Protein AF-A0A523RYE7-F1 (afdb_monomer)

Sequence (458 aa):
MKEFFEKSAIQNHPLRILESFLEQEKANEVAKNYDSLRFVGYVLDIGYDTVTIITSDPYKIAVGGVPRNSMLIMVPANYDNLPPHFTLLRVLEAAPTPLSKEVQQTYFELQKKSMPELDIFTQSELQWGALKTGVLGMFYPCPEDQKLNEVEFSGDLNNFVSAHKYLVYAPNEELLNLITNSMVPKDNRFAIGDLRLTECRLPLPNKPQPNVAVLVSTKDFMGTRTAMFGKTRLGKSNVVKLIAQSLIETTSGTKNVGQLIFDINGEYANDNPQDDSSSLKSAYPERCEVYALTKKQNTDSKPLRLDFYENPESSHRIIATLLKEAGKDTSIYISSFLSVDLPPIESLKELPPNEELRARRKILMYWAVLHRAGYTANIGKLRGLMSIDPHINQKVRCSIYGVDSVDECPTINSLDALAYEFELCAEADREAKLKSSSPGEDLFDPDDRAILGFLRPV

InterPro domains:
  IPR002789 Helicase HerA, central domain [PF01935] (210-308)
  IPR008571 Helicase HerA-like [PTHR42957] (112-331)
  IPR027417 P-loop containing nucleoside triphosphate hydrolase [G3DSA:3.40.50.300] (203-331)

Mean predicted aligned error: 10.87 Å

Structure (mmCIF, N/CA/C/O backbone):
data_AF-A0A523RYE7-F1
#
_entry.id   AF-A0A523RYE7-F1
#
loop_
_atom_site.group_PDB
_atom_site.id
_atom_site.type_symbol
_atom_site.label_atom_id
_atom_site.label_alt_id
_atom_site.label_comp_id
_atom_site.label_asym_id
_atom_site.label_entity_id
_atom_site.label_seq_id
_atom_site.pdbx_PDB_ins_code
_atom_site.Cartn_x
_atom_site.Cartn_y
_atom_site.Cartn_z
_atom_site.occupancy
_atom_site.B_iso_or_equiv
_atom_site.auth_seq_id
_atom_site.auth_comp_id
_atom_site.auth_asym_id
_atom_site.auth_atom_id
_atom_site.pdbx_PDB_model_num
ATOM 1 N N . MET A 1 1 ? 39.838 -26.813 -20.238 1.00 39.34 1 MET A N 1
ATOM 2 C CA . MET A 1 1 ? 39.060 -27.456 -19.149 1.00 39.34 1 MET A CA 1
ATOM 3 C C . MET A 1 1 ? 38.440 -26.409 -18.220 1.00 39.34 1 MET A C 1
ATOM 5 O O . MET A 1 1 ? 37.233 -26.460 -18.062 1.00 39.34 1 MET A O 1
ATOM 9 N N . LYS A 1 2 ? 39.191 -25.415 -17.706 1.00 43.91 2 LYS A N 1
ATOM 10 C CA . LYS A 1 2 ? 38.626 -24.253 -16.974 1.00 43.91 2 LYS A CA 1
ATOM 11 C C . LYS A 1 2 ? 37.573 -23.462 -17.767 1.00 43.91 2 LYS A C 1
ATOM 13 O O . LYS A 1 2 ? 36.451 -23.383 -17.302 1.00 43.91 2 LYS A O 1
ATOM 18 N N . GLU A 1 3 ? 37.868 -23.054 -19.005 1.00 47.19 3 GLU A N 1
ATOM 19 C CA . GLU A 1 3 ? 36.883 -22.386 -19.888 1.00 47.19 3 GLU A CA 1
ATOM 20 C C . GLU A 1 3 ? 35.608 -23.211 -20.130 1.00 47.19 3 GLU A C 1
ATOM 22 O O . GLU A 1 3 ? 34.537 -22.662 -20.351 1.00 47.19 3 GLU A O 1
ATOM 27 N N . PHE A 1 4 ? 35.706 -24.544 -20.102 1.00 39.28 4 PHE A N 1
ATOM 28 C CA . PHE A 1 4 ? 34.552 -25.428 -20.281 1.00 39.28 4 PHE A CA 1
ATOM 29 C C . PHE A 1 4 ? 33.679 -25.468 -19.018 1.00 39.28 4 PHE A C 1
ATOM 31 O O . PHE A 1 4 ? 32.455 -25.473 -19.124 1.00 39.28 4 PHE A O 1
ATOM 38 N N . PHE A 1 5 ? 34.293 -25.444 -17.830 1.00 47.31 5 PHE A N 1
ATOM 39 C CA . PHE A 1 5 ? 33.583 -25.333 -16.553 1.00 47.31 5 PHE A CA 1
ATOM 40 C C . PHE A 1 5 ? 33.016 -23.923 -16.321 1.00 47.31 5 PHE A C 1
ATOM 42 O O . PHE A 1 5 ? 31.892 -23.815 -15.850 1.00 47.31 5 PHE A O 1
ATOM 49 N N . GLU A 1 6 ? 33.720 -22.864 -16.731 1.00 54.22 6 GLU A N 1
ATOM 50 C CA . GLU A 1 6 ? 33.228 -21.475 -16.701 1.00 54.22 6 GLU A CA 1
ATOM 51 C C . GLU A 1 6 ? 32.051 -21.276 -17.669 1.00 54.22 6 GLU A C 1
ATOM 53 O O . GLU A 1 6 ? 30.999 -20.788 -17.263 1.00 54.22 6 GLU A O 1
ATOM 58 N N . LYS A 1 7 ? 32.146 -21.774 -18.913 1.00 54.47 7 LYS A N 1
ATOM 59 C CA . LYS A 1 7 ? 31.011 -21.782 -19.858 1.00 54.47 7 LYS A CA 1
ATOM 60 C C . LYS A 1 7 ? 29.831 -22.627 -19.369 1.00 54.47 7 LYS A C 1
ATOM 62 O O . LYS A 1 7 ? 28.685 -22.280 -19.634 1.00 54.47 7 LYS A O 1
ATOM 67 N N . SER A 1 8 ? 30.088 -23.719 -18.645 1.00 48.25 8 SER A N 1
ATOM 68 C CA . SER A 1 8 ? 29.029 -24.553 -18.053 1.00 48.25 8 SER A CA 1
ATOM 69 C C . SER A 1 8 ? 28.382 -23.901 -16.824 1.00 48.25 8 SER A C 1
ATOM 71 O O . SER A 1 8 ? 27.189 -24.087 -16.608 1.00 48.25 8 SER A O 1
ATOM 73 N N . ALA A 1 9 ? 29.123 -23.105 -16.045 1.00 53.25 9 ALA A N 1
ATOM 74 C CA . ALA A 1 9 ? 28.574 -22.312 -14.943 1.00 53.25 9 ALA A CA 1
ATOM 75 C C . ALA A 1 9 ? 27.680 -21.167 -15.456 1.00 53.25 9 ALA A C 1
ATOM 77 O O . ALA A 1 9 ? 26.616 -20.914 -14.898 1.00 53.25 9 ALA A O 1
ATOM 78 N N . ILE A 1 10 ? 28.046 -20.550 -16.586 1.00 59.41 10 ILE A N 1
ATOM 79 C CA . ILE A 1 10 ? 27.266 -19.480 -17.233 1.00 59.41 10 ILE A CA 1
ATOM 80 C C . ILE A 1 10 ? 25.972 -20.002 -17.890 1.00 59.41 10 ILE A C 1
ATOM 82 O O . ILE A 1 10 ? 25.025 -19.234 -18.066 1.00 59.41 10 ILE A O 1
ATOM 86 N N . GLN A 1 11 ? 25.849 -21.306 -18.187 1.00 60.56 11 GLN A N 1
ATOM 87 C CA . GLN A 1 11 ? 24.649 -21.856 -18.846 1.00 60.56 11 GLN A CA 1
ATOM 88 C C . GLN A 1 11 ? 23.335 -21.552 -18.111 1.00 60.56 11 GLN A C 1
ATOM 90 O O . GLN A 1 11 ? 22.311 -21.385 -18.776 1.00 60.56 11 GLN A O 1
ATOM 95 N N . ASN A 1 12 ? 23.361 -21.461 -16.779 1.00 67.62 12 ASN A N 1
ATOM 96 C CA . ASN A 1 12 ? 22.181 -21.184 -15.951 1.00 67.62 12 ASN A CA 1
ATOM 97 C C . ASN A 1 12 ? 22.164 -19.755 -15.381 1.00 67.62 12 ASN A C 1
ATOM 99 O O . ASN A 1 12 ? 21.299 -19.430 -14.565 1.00 67.62 12 ASN A O 1
ATOM 103 N N . HIS A 1 13 ? 23.106 -18.901 -15.787 1.00 82.88 13 HIS A N 1
ATOM 104 C CA . HIS A 1 13 ? 23.223 -17.543 -15.273 1.00 82.88 13 HIS A CA 1
ATOM 105 C C . HIS A 1 13 ? 22.166 -16.617 -15.899 1.00 82.88 13 HIS A C 1
ATOM 107 O O . HIS A 1 13 ? 21.995 -16.642 -17.120 1.00 82.88 13 HIS A O 1
ATOM 113 N N . PRO A 1 14 ? 21.498 -15.724 -15.143 1.00 84.25 14 PRO A N 1
ATOM 114 C CA . PRO A 1 14 ? 20.486 -14.838 -15.725 1.00 84.25 14 PRO A CA 1
ATOM 115 C C . PRO A 1 14 ? 21.046 -13.859 -16.775 1.00 84.25 14 PRO A C 1
ATOM 117 O O . PRO A 1 14 ? 20.350 -13.512 -17.724 1.00 84.25 14 PRO A O 1
ATOM 120 N N . LEU A 1 15 ? 22.323 -13.463 -16.671 1.00 88.19 15 LEU A N 1
ATOM 121 C CA . LEU A 1 15 ? 22.998 -12.649 -17.704 1.00 88.19 15 LEU A CA 1
ATOM 122 C C . LEU A 1 15 ? 23.259 -13.390 -19.021 1.00 88.19 15 LEU A C 1
ATOM 124 O O . LEU A 1 15 ? 23.635 -12.743 -19.991 1.00 88.19 15 LEU A O 1
ATOM 128 N N . ARG A 1 16 ? 22.989 -14.697 -19.120 1.00 86.69 16 ARG A N 1
ATOM 129 C CA . ARG A 1 16 ? 22.991 -15.405 -20.409 1.00 86.69 16 ARG A CA 1
ATOM 130 C C . ARG A 1 16 ? 22.005 -14.791 -21.408 1.00 86.69 16 ARG A C 1
ATOM 132 O O . ARG A 1 16 ? 22.238 -14.848 -22.611 1.00 86.69 16 ARG A O 1
ATOM 139 N N . ILE A 1 17 ? 20.944 -14.148 -20.912 1.00 90.88 17 ILE A N 1
ATOM 140 C CA . ILE A 1 17 ? 20.007 -13.374 -21.736 1.00 90.88 17 ILE A CA 1
ATOM 141 C C . ILE A 1 17 ? 20.769 -12.333 -22.576 1.00 90.88 17 ILE A C 1
ATOM 143 O O . ILE A 1 17 ? 20.482 -12.176 -23.759 1.00 90.88 17 ILE A O 1
ATOM 147 N N . LEU A 1 18 ? 21.797 -11.685 -22.010 1.00 91.81 18 LEU A N 1
ATOM 148 C CA . LEU A 1 18 ? 22.646 -10.737 -22.735 1.00 91.81 18 LEU A CA 1
ATOM 149 C C . LEU A 1 18 ? 23.428 -11.411 -23.866 1.00 91.81 18 LEU A C 1
ATOM 151 O O . LEU A 1 18 ? 23.465 -10.886 -24.972 1.00 91.81 18 LEU A O 1
ATOM 155 N N . GLU A 1 19 ? 24.035 -12.570 -23.611 1.00 89.06 19 GLU A N 1
ATOM 156 C CA . GLU A 1 19 ? 24.782 -13.310 -24.635 1.00 89.06 19 GLU A CA 1
ATOM 157 C C . GLU A 1 19 ? 23.861 -13.730 -25.782 1.00 89.06 19 GLU A C 1
ATOM 159 O O . GLU A 1 19 ? 24.152 -13.435 -26.938 1.00 89.06 19 GLU A O 1
ATOM 164 N N . SER A 1 20 ? 22.704 -14.319 -25.460 1.00 91.19 20 SER A N 1
ATOM 165 C CA . SER A 1 20 ? 21.712 -14.722 -26.464 1.00 91.19 20 SER A CA 1
ATOM 166 C C . SER A 1 20 ? 21.185 -13.538 -27.277 1.00 91.19 20 SER A C 1
ATOM 168 O O . SER A 1 20 ? 21.012 -13.641 -28.490 1.00 91.19 20 SER A O 1
ATOM 170 N N . PHE A 1 21 ? 21.006 -12.385 -26.628 1.00 94.06 21 PHE A N 1
ATOM 171 C CA . PHE A 1 21 ? 20.623 -11.142 -27.280 1.00 94.06 21 PHE A CA 1
ATOM 172 C C . PHE A 1 21 ? 21.698 -10.681 -28.274 1.00 94.06 21 PHE A C 1
ATOM 174 O O . PHE A 1 21 ? 21.389 -10.397 -29.428 1.00 94.06 21 PHE A O 1
ATOM 181 N N . LEU A 1 22 ? 22.969 -10.655 -27.865 1.00 92.38 22 LEU A N 1
ATOM 182 C CA . LEU A 1 22 ? 24.074 -10.228 -28.729 1.00 92.38 22 LEU A CA 1
ATOM 183 C C . LEU A 1 22 ? 24.339 -11.211 -29.878 1.00 92.38 22 LEU A C 1
ATOM 185 O O . LEU A 1 22 ? 24.679 -10.785 -30.981 1.00 92.38 22 LEU A O 1
ATOM 189 N N . GLU A 1 23 ? 24.177 -12.516 -29.652 1.00 91.31 23 GLU A N 1
ATOM 190 C CA . GLU A 1 23 ? 24.237 -13.531 -30.710 1.00 91.31 23 GLU A CA 1
ATOM 191 C C . GLU A 1 23 ? 23.122 -13.331 -31.742 1.00 91.31 23 GLU A C 1
ATOM 193 O O . GLU A 1 23 ? 23.379 -13.399 -32.946 1.00 91.31 23 GLU A O 1
ATOM 198 N N . GLN A 1 24 ? 21.904 -13.024 -31.287 1.00 92.38 24 GLN A N 1
ATOM 199 C CA . GLN A 1 24 ? 20.776 -12.731 -32.165 1.00 92.38 24 GLN A CA 1
ATOM 200 C C . GLN A 1 24 ? 21.000 -11.450 -32.981 1.00 92.38 24 GLN A C 1
ATOM 202 O O . GLN A 1 24 ? 20.728 -11.439 -34.182 1.00 92.38 24 GLN A O 1
ATOM 207 N N . GLU A 1 25 ? 21.552 -10.397 -32.373 1.00 92.94 25 GLU A N 1
ATOM 208 C CA . GLU A 1 25 ? 21.917 -9.166 -33.085 1.00 92.94 25 GLU A CA 1
ATOM 209 C C . GLU A 1 25 ? 22.980 -9.431 -34.163 1.00 92.94 25 GLU A C 1
ATOM 211 O O . GLU A 1 25 ? 22.799 -9.029 -35.313 1.00 92.94 25 GLU A O 1
ATOM 216 N N . LYS A 1 26 ? 24.035 -10.195 -33.844 1.00 90.62 26 LYS A N 1
ATOM 217 C CA . LYS A 1 26 ? 25.054 -10.603 -34.828 1.00 90.62 26 LYS A CA 1
ATOM 218 C C . LYS A 1 26 ? 24.452 -11.430 -35.967 1.00 90.62 26 LYS A C 1
ATOM 220 O O . LYS A 1 26 ? 24.799 -11.225 -37.129 1.00 90.62 26 LYS A O 1
ATOM 225 N N . ALA A 1 27 ? 23.543 -12.357 -35.663 1.00 91.19 27 ALA A N 1
ATOM 226 C CA . ALA A 1 27 ? 22.868 -13.162 -36.677 1.00 91.19 27 ALA A CA 1
ATOM 227 C C . ALA A 1 27 ? 22.004 -12.299 -37.614 1.00 91.19 27 ALA A C 1
ATOM 229 O O . ALA A 1 27 ? 22.043 -12.485 -38.832 1.00 91.19 27 ALA A O 1
ATOM 230 N N . ASN A 1 28 ? 21.274 -11.324 -37.064 1.00 91.94 28 ASN A N 1
ATOM 231 C CA . ASN A 1 28 ? 20.481 -10.367 -37.837 1.00 91.94 28 ASN A CA 1
ATOM 232 C C . ASN A 1 28 ? 21.359 -9.475 -38.728 1.00 91.94 28 ASN A C 1
ATOM 234 O O . ASN A 1 28 ? 20.997 -9.223 -39.879 1.00 91.94 28 ASN A O 1
ATOM 238 N N . GLU A 1 29 ? 22.521 -9.043 -38.232 1.00 89.19 29 GLU A N 1
ATOM 239 C CA . GLU A 1 29 ? 23.494 -8.258 -38.998 1.00 89.19 29 GLU A CA 1
ATOM 240 C C . GLU A 1 29 ? 24.050 -9.058 -40.188 1.00 89.19 29 GLU A C 1
ATOM 242 O O . GLU A 1 29 ? 24.029 -8.578 -41.324 1.00 89.19 29 GLU A O 1
ATOM 247 N N . VAL A 1 30 ? 24.452 -10.316 -39.965 1.00 91.00 30 VAL A N 1
ATOM 248 C CA . VAL A 1 30 ? 24.926 -11.226 -41.027 1.00 91.00 30 VAL A CA 1
ATOM 249 C C . VAL A 1 30 ? 23.827 -11.510 -42.056 1.00 91.00 30 VAL A C 1
ATOM 251 O O . VAL A 1 30 ? 24.093 -11.544 -43.259 1.00 91.00 30 VAL A O 1
ATOM 254 N N . ALA A 1 31 ? 22.582 -11.666 -41.602 1.00 90.12 31 ALA A N 1
ATOM 255 C CA . ALA A 1 31 ? 21.418 -11.866 -42.460 1.00 90.12 31 ALA A CA 1
ATOM 256 C C . ALA A 1 31 ? 20.939 -10.585 -43.172 1.00 90.12 31 ALA A C 1
ATOM 258 O O . ALA A 1 31 ? 20.012 -10.660 -43.979 1.00 90.12 31 ALA A O 1
ATOM 259 N N . LYS A 1 32 ? 21.550 -9.419 -42.898 1.00 89.31 32 LYS A N 1
ATOM 260 C CA . LYS A 1 32 ? 21.133 -8.094 -43.398 1.00 89.31 32 LYS A CA 1
ATOM 261 C C . LYS A 1 32 ? 19.680 -7.737 -43.056 1.00 89.31 32 LYS A C 1
ATOM 263 O O . LYS A 1 32 ? 19.026 -6.988 -43.781 1.00 89.31 32 LYS A O 1
ATOM 268 N N . ASN A 1 33 ? 19.168 -8.264 -41.947 1.00 89.25 33 ASN A N 1
ATOM 269 C CA . ASN A 1 33 ? 17.818 -8.001 -41.460 1.00 89.25 33 ASN A CA 1
ATOM 270 C C . ASN A 1 33 ? 17.808 -6.759 -40.552 1.00 89.25 33 ASN A C 1
ATOM 272 O O . ASN A 1 33 ? 17.599 -6.849 -39.340 1.00 89.25 33 ASN A O 1
ATOM 276 N N . TYR A 1 34 ? 18.073 -5.594 -41.146 1.00 85.00 34 TYR A N 1
ATOM 277 C CA . TYR A 1 34 ? 18.263 -4.341 -40.409 1.00 85.00 34 TYR A CA 1
ATOM 278 C C . TYR A 1 34 ? 17.008 -3.870 -39.656 1.00 85.00 34 TYR A C 1
ATOM 280 O O . TYR A 1 34 ? 17.131 -3.265 -38.596 1.00 85.00 34 TYR A O 1
ATOM 288 N N . ASP A 1 35 ? 15.808 -4.211 -40.133 1.00 84.19 35 ASP A N 1
ATOM 289 C CA . ASP A 1 35 ? 14.542 -3.835 -39.483 1.00 84.19 35 ASP A CA 1
ATOM 290 C C . ASP A 1 35 ? 14.303 -4.555 -38.150 1.00 84.19 35 ASP A C 1
ATOM 292 O O . ASP A 1 35 ? 13.478 -4.114 -37.341 1.00 84.19 35 ASP A O 1
ATOM 296 N N . SER A 1 36 ? 14.993 -5.677 -37.931 1.00 86.94 36 SER A N 1
ATOM 297 C CA . SER A 1 36 ? 14.897 -6.482 -36.708 1.00 86.94 36 SER A CA 1
ATOM 298 C C . SER A 1 36 ? 16.032 -6.210 -35.723 1.00 86.94 36 SER A C 1
ATOM 300 O O . SER A 1 36 ? 15.996 -6.747 -34.617 1.00 86.94 36 SER A O 1
ATOM 302 N N . LEU A 1 37 ? 17.016 -5.388 -36.102 1.00 91.62 37 LEU A N 1
ATOM 303 C CA . LEU A 1 37 ? 18.101 -5.002 -35.210 1.00 91.62 37 LEU A CA 1
ATOM 304 C C . LEU A 1 37 ? 17.589 -4.104 -34.091 1.00 91.62 37 LEU A C 1
ATOM 306 O O . LEU A 1 37 ? 16.744 -3.225 -34.279 1.00 91.62 37 LEU A O 1
ATOM 310 N N . ARG A 1 38 ? 18.172 -4.307 -32.917 1.00 93.81 38 ARG A N 1
ATOM 311 C CA . ARG A 1 38 ? 17.993 -3.472 -31.734 1.00 93.81 38 ARG A CA 1
ATOM 312 C C . ARG A 1 38 ? 19.172 -2.539 -31.488 1.00 93.81 38 ARG A C 1
ATOM 314 O O . ARG A 1 38 ? 19.211 -1.857 -30.465 1.00 93.81 38 ARG A O 1
ATOM 321 N N . PHE A 1 39 ? 20.113 -2.479 -32.424 1.00 96.12 39 PHE A N 1
ATOM 322 C CA . PHE A 1 39 ? 21.205 -1.516 -32.431 1.00 96.12 39 PHE A CA 1
ATOM 323 C C . PHE A 1 39 ? 20.692 -0.070 -32.509 1.00 96.12 39 PHE A C 1
ATOM 325 O O . PHE A 1 39 ? 19.891 0.281 -33.372 1.00 96.12 39 PHE A O 1
ATOM 332 N N . VAL A 1 40 ? 21.170 0.778 -31.598 1.00 95.81 40 VAL A N 1
ATOM 333 C CA . VAL A 1 40 ? 20.770 2.190 -31.496 1.00 95.81 40 VAL A CA 1
ATOM 334 C C . VAL A 1 40 ? 21.881 3.119 -31.962 1.00 95.81 40 VAL A C 1
ATOM 336 O O . VAL A 1 40 ? 21.591 4.176 -32.526 1.00 95.81 40 VAL A O 1
ATOM 339 N N . GLY A 1 41 ? 23.144 2.758 -31.744 1.00 95.25 41 GLY A N 1
ATOM 340 C CA . GLY A 1 41 ? 24.253 3.597 -32.170 1.00 95.25 41 GLY A CA 1
ATOM 341 C C . GLY A 1 41 ? 25.568 3.338 -31.449 1.00 95.25 41 GLY A C 1
ATOM 342 O O . GLY A 1 41 ? 25.750 2.341 -30.748 1.00 95.25 41 GLY A O 1
ATOM 343 N N . TYR A 1 42 ? 26.489 4.278 -31.634 1.00 95.75 42 TYR A N 1
ATOM 344 C CA . TYR A 1 42 ? 27.851 4.216 -31.111 1.00 95.75 42 TYR A CA 1
ATOM 345 C C . TYR A 1 42 ? 28.048 5.231 -29.993 1.00 95.75 42 TYR A C 1
ATOM 347 O O . TYR A 1 42 ? 27.351 6.246 -29.921 1.00 95.75 42 TYR A O 1
ATOM 355 N N . VAL A 1 43 ? 29.033 4.987 -29.138 1.00 96.12 43 VAL A N 1
ATOM 356 C CA . VAL A 1 43 ? 29.415 5.950 -28.108 1.00 96.12 43 VAL A CA 1
ATOM 357 C C . VAL A 1 43 ? 30.362 6.986 -28.709 1.00 96.12 43 VAL A C 1
ATOM 359 O O . VAL A 1 43 ? 31.394 6.638 -29.281 1.00 96.12 43 VAL A O 1
ATOM 362 N N . LEU A 1 44 ? 29.994 8.261 -28.587 1.00 93.94 44 LEU A N 1
ATOM 363 C CA . LEU A 1 44 ? 30.805 9.400 -29.019 1.00 93.94 44 LEU A CA 1
ATOM 364 C C . LEU A 1 44 ? 31.696 9.904 -27.880 1.00 93.94 44 LEU A C 1
ATOM 366 O O . LEU A 1 44 ? 32.867 10.198 -28.095 1.00 93.94 44 LEU A O 1
ATOM 370 N N . ASP A 1 45 ? 31.134 9.983 -26.676 1.00 94.50 45 ASP A N 1
ATOM 371 C CA . ASP A 1 45 ? 31.809 10.451 -25.468 1.00 94.50 45 ASP A CA 1
ATOM 372 C C . ASP A 1 45 ? 31.266 9.703 -24.245 1.00 94.50 45 ASP A C 1
ATOM 374 O O . ASP A 1 45 ? 30.074 9.394 -24.187 1.00 94.50 45 ASP A O 1
ATOM 378 N N . ILE A 1 46 ? 32.134 9.392 -23.285 1.00 94.25 46 ILE A N 1
ATOM 379 C CA . ILE A 1 46 ? 31.821 8.544 -22.131 1.00 94.25 46 ILE A CA 1
ATOM 380 C C . ILE A 1 46 ? 32.414 9.139 -20.854 1.00 94.25 46 ILE A C 1
ATOM 382 O O . ILE A 1 46 ? 33.602 9.445 -20.780 1.00 94.25 46 ILE A O 1
ATOM 386 N N . GLY A 1 47 ? 31.566 9.278 -19.839 1.00 93.94 47 GLY A N 1
ATOM 387 C CA . GLY A 1 47 ? 31.933 9.654 -18.481 1.00 93.94 47 GLY A CA 1
ATOM 388 C C . GLY A 1 47 ? 31.203 8.786 -17.457 1.00 93.94 47 GLY A C 1
ATOM 389 O O . GLY A 1 47 ? 30.393 7.932 -17.818 1.00 93.94 47 GLY A O 1
ATOM 390 N N . TYR A 1 48 ? 31.479 9.020 -16.172 1.00 92.75 48 TYR A N 1
ATOM 391 C CA . TYR A 1 48 ? 30.859 8.262 -15.079 1.00 92.75 48 TYR A CA 1
ATOM 392 C C . TYR A 1 48 ? 29.365 8.567 -14.908 1.00 92.75 48 TYR A C 1
ATOM 394 O O . TYR A 1 48 ? 28.597 7.649 -14.648 1.00 92.75 48 TYR A O 1
ATOM 402 N N . ASP A 1 49 ? 28.944 9.818 -15.127 1.00 93.75 49 ASP A N 1
ATOM 403 C CA . ASP A 1 49 ? 27.541 10.230 -14.957 1.00 93.75 49 ASP A CA 1
ATOM 404 C C . ASP A 1 49 ? 26.747 10.224 -16.267 1.00 93.75 49 ASP A C 1
ATOM 406 O O . ASP A 1 49 ? 25.532 10.008 -16.281 1.00 93.75 49 ASP A O 1
ATOM 410 N N . THR A 1 50 ? 27.408 10.521 -17.389 1.00 95.88 50 THR A N 1
ATOM 411 C CA . THR A 1 50 ? 26.740 10.711 -18.680 1.00 95.88 50 THR A CA 1
ATOM 412 C C . THR A 1 50 ? 27.528 10.123 -19.835 1.00 95.88 50 THR A C 1
ATOM 414 O O . THR A 1 50 ? 28.753 10.215 -19.869 1.00 95.88 50 THR A O 1
ATOM 417 N N . VAL A 1 51 ? 26.802 9.609 -20.824 1.00 96.38 51 VAL A N 1
ATOM 418 C CA . VAL A 1 51 ? 27.347 9.094 -22.084 1.00 96.38 51 VAL A CA 1
ATOM 419 C C . VAL A 1 51 ? 26.630 9.775 -23.243 1.00 96.38 51 VAL A C 1
ATOM 421 O O . VAL A 1 51 ? 25.395 9.814 -23.286 1.00 96.38 51 VAL A O 1
ATOM 424 N N . THR A 1 52 ? 27.394 10.313 -24.189 1.00 96.94 52 THR A N 1
ATOM 425 C CA . THR A 1 52 ? 26.858 10.858 -25.439 1.00 96.94 52 THR A CA 1
ATOM 426 C C . THR A 1 52 ? 26.943 9.787 -26.509 1.00 96.94 52 THR A C 1
ATOM 428 O O . THR A 1 52 ? 28.026 9.290 -26.819 1.00 96.94 52 THR A O 1
ATOM 431 N N . ILE A 1 53 ? 25.799 9.442 -27.089 1.00 96.88 53 ILE A N 1
ATOM 432 C CA . ILE A 1 53 ? 25.703 8.434 -28.144 1.00 96.88 53 ILE A CA 1
ATOM 433 C C . ILE A 1 53 ? 25.372 9.112 -29.467 1.00 96.88 53 ILE A C 1
ATOM 435 O O . ILE A 1 53 ? 24.595 10.066 -29.499 1.00 96.88 53 ILE A O 1
ATOM 439 N N . ILE A 1 54 ? 25.945 8.616 -30.556 1.00 95.50 54 ILE A N 1
ATOM 440 C CA . ILE A 1 54 ? 25.585 9.007 -31.916 1.00 95.50 54 ILE A CA 1
ATOM 441 C C . ILE A 1 54 ? 24.657 7.942 -32.507 1.00 95.50 54 ILE A C 1
ATOM 443 O O . ILE A 1 54 ? 24.919 6.745 -32.398 1.00 95.50 54 ILE A O 1
ATOM 447 N N . THR A 1 55 ? 23.551 8.373 -33.102 1.00 95.25 55 THR A N 1
ATOM 448 C CA . THR A 1 55 ? 22.488 7.523 -33.650 1.00 95.25 55 THR A CA 1
ATOM 449 C C . THR A 1 55 ? 22.041 8.060 -35.009 1.00 95.25 55 THR A C 1
ATOM 451 O O . THR A 1 55 ? 22.387 9.178 -35.388 1.00 95.25 55 THR A O 1
ATOM 454 N N . SER A 1 56 ? 21.257 7.277 -35.741 1.00 93.12 56 SER A N 1
ATOM 455 C CA . SER A 1 56 ? 20.678 7.669 -37.024 1.00 93.12 56 SER A CA 1
ATOM 456 C C . SER A 1 56 ? 19.164 7.451 -37.012 1.00 93.12 56 SER A C 1
ATOM 458 O O . SER A 1 56 ? 18.635 6.685 -36.198 1.00 93.12 56 SER A O 1
ATOM 460 N N . ASP A 1 57 ? 18.444 8.133 -37.899 1.00 91.31 57 ASP A N 1
ATOM 461 C CA . ASP A 1 57 ? 17.000 7.929 -38.058 1.00 91.31 57 ASP A CA 1
ATOM 462 C C . ASP A 1 57 ? 16.618 6.465 -38.360 1.00 91.31 57 ASP A C 1
ATOM 464 O O . ASP A 1 57 ? 15.730 5.958 -37.666 1.00 91.31 57 ASP A O 1
ATOM 468 N N . PRO A 1 58 ? 17.300 5.738 -39.274 1.00 91.50 58 PRO A N 1
ATOM 469 C CA . PRO A 1 58 ? 17.041 4.315 -39.496 1.00 91.50 58 PRO A CA 1
ATOM 470 C C . PRO A 1 58 ? 17.158 3.462 -38.227 1.00 91.50 58 PRO A C 1
ATOM 472 O O . PRO A 1 58 ? 16.271 2.652 -37.959 1.00 91.50 58 PRO A O 1
ATOM 475 N N . TYR A 1 59 ? 18.189 3.681 -37.401 1.00 93.56 59 TYR A N 1
ATOM 476 C CA . TYR A 1 59 ? 18.368 2.926 -36.153 1.00 93.56 59 TYR A CA 1
ATOM 477 C C . TYR A 1 59 ? 17.228 3.193 -35.167 1.00 93.56 59 TYR A C 1
ATOM 479 O O . TYR A 1 59 ? 16.647 2.262 -34.612 1.00 93.56 59 TYR A O 1
ATOM 487 N N . LYS A 1 60 ? 16.832 4.461 -34.996 1.00 91.56 60 LYS A N 1
ATOM 488 C CA . LYS A 1 60 ? 15.700 4.821 -34.127 1.00 91.56 60 LYS A CA 1
ATOM 489 C C . LYS A 1 60 ? 14.393 4.193 -34.609 1.00 91.56 60 LYS A C 1
ATOM 491 O O . LYS A 1 60 ? 13.613 3.737 -33.780 1.00 91.56 60 LYS A O 1
ATOM 496 N N . ILE A 1 61 ? 14.139 4.165 -35.918 1.00 89.81 61 ILE A N 1
ATOM 497 C CA . ILE A 1 61 ? 12.919 3.572 -36.484 1.00 89.81 61 ILE A CA 1
ATOM 498 C C . ILE A 1 61 ? 12.918 2.049 -36.287 1.00 89.81 61 ILE A C 1
ATOM 500 O O . ILE A 1 61 ? 11.906 1.497 -35.845 1.00 89.81 61 ILE A O 1
ATOM 504 N N . ALA A 1 62 ? 14.052 1.382 -36.530 1.00 90.19 62 ALA A N 1
ATOM 505 C CA . ALA A 1 62 ? 14.195 -0.066 -36.365 1.00 90.19 62 ALA A CA 1
ATOM 506 C C . ALA A 1 62 ? 13.860 -0.528 -34.937 1.00 90.19 62 ALA A C 1
ATOM 508 O O . ALA A 1 62 ? 13.158 -1.525 -34.753 1.00 90.19 62 ALA A O 1
ATOM 509 N N . VAL A 1 63 ? 14.249 0.242 -33.917 1.00 89.38 63 VAL A N 1
ATOM 510 C CA . VAL A 1 63 ? 13.986 -0.113 -32.511 1.00 89.38 63 VAL A CA 1
ATOM 511 C C . VAL A 1 63 ? 12.615 0.319 -31.981 1.00 89.38 63 VAL A C 1
ATOM 513 O O . VAL A 1 63 ? 12.310 0.074 -30.817 1.00 89.38 63 VAL A O 1
ATOM 516 N N . GLY A 1 64 ? 11.765 0.943 -32.805 1.00 87.69 64 GLY A N 1
ATOM 517 C CA . GLY A 1 64 ? 10.457 1.441 -32.356 1.00 87.69 64 GLY A CA 1
ATOM 518 C C . GLY A 1 64 ? 10.490 2.841 -31.727 1.00 87.69 64 GLY A C 1
ATOM 519 O O . GLY A 1 64 ? 9.508 3.270 -31.123 1.00 87.69 64 GLY A O 1
ATOM 520 N N . GLY A 1 65 ? 11.587 3.575 -31.914 1.00 89.00 65 GLY A N 1
ATOM 521 C CA . GLY A 1 65 ? 11.819 4.916 -31.390 1.00 89.00 65 GLY A CA 1
ATOM 522 C C . GLY A 1 65 ? 12.656 4.919 -30.112 1.00 89.00 65 GLY A C 1
ATOM 523 O O . GLY A 1 65 ? 12.696 3.952 -29.359 1.00 89.00 65 GLY A O 1
ATOM 524 N N . VAL A 1 66 ? 13.316 6.049 -29.850 1.00 91.31 66 VAL A N 1
ATOM 525 C CA . VAL A 1 66 ? 14.135 6.258 -28.643 1.00 91.31 66 VAL A CA 1
ATOM 526 C C . VAL A 1 66 ? 13.646 7.518 -27.914 1.00 91.31 66 VAL A C 1
ATOM 528 O O . VAL A 1 66 ? 14.283 8.572 -27.986 1.00 91.31 66 VAL A O 1
ATOM 531 N N . PRO A 1 67 ? 12.460 7.476 -27.271 1.00 89.56 67 PRO A N 1
ATOM 532 C CA . PRO A 1 67 ? 11.929 8.621 -26.539 1.00 89.56 67 PRO A CA 1
ATOM 533 C C . PRO A 1 67 ? 12.752 8.941 -25.285 1.00 89.56 67 PRO A C 1
ATOM 535 O O . PRO A 1 67 ? 13.518 8.119 -24.772 1.00 89.56 67 PRO A O 1
ATOM 538 N N . ARG A 1 68 ? 12.536 10.140 -24.732 1.00 89.50 68 ARG A N 1
ATOM 539 C CA . ARG A 1 68 ? 13.068 10.521 -23.417 1.00 89.50 68 ARG A CA 1
ATOM 540 C C . ARG A 1 68 ? 12.665 9.488 -22.360 1.00 89.50 68 ARG A C 1
ATOM 542 O O . ARG A 1 68 ? 11.521 9.043 -22.352 1.00 89.50 68 ARG A O 1
ATOM 549 N N . ASN A 1 69 ? 13.589 9.179 -21.451 1.00 89.75 69 ASN A N 1
ATOM 550 C CA . ASN A 1 69 ? 13.496 8.149 -20.411 1.00 89.75 69 ASN A CA 1
ATOM 551 C C . ASN A 1 69 ? 13.558 6.693 -20.887 1.00 89.75 69 ASN A C 1
ATOM 553 O O . ASN A 1 69 ? 13.466 5.801 -20.046 1.00 89.75 69 ASN A O 1
ATOM 557 N N . SER A 1 70 ? 13.777 6.439 -22.180 1.00 91.12 70 SER A N 1
ATOM 558 C CA . SER A 1 70 ? 14.067 5.078 -22.639 1.00 91.12 70 SER A CA 1
ATOM 559 C C . SER A 1 70 ? 15.313 4.532 -21.959 1.00 91.12 70 SER A C 1
ATOM 561 O O . SER A 1 70 ? 16.288 5.264 -21.752 1.00 91.12 70 SER A O 1
ATOM 563 N N . MET A 1 71 ? 15.268 3.241 -21.652 1.00 94.88 71 MET A N 1
ATOM 564 C CA . MET A 1 71 ? 16.418 2.491 -21.170 1.00 94.88 71 MET A CA 1
ATOM 565 C C . MET A 1 71 ? 17.190 1.948 -22.366 1.00 94.88 71 MET A C 1
ATOM 567 O O . MET A 1 71 ? 16.593 1.374 -23.274 1.00 94.88 71 MET A O 1
ATOM 571 N N . LEU A 1 72 ? 18.504 2.127 -22.355 1.00 97.00 72 LEU A N 1
ATOM 572 C CA . LEU A 1 72 ? 19.434 1.562 -23.326 1.00 97.00 72 LEU A CA 1
ATOM 573 C C . LEU A 1 72 ? 20.494 0.760 -22.577 1.00 97.00 72 LEU A C 1
ATOM 575 O O . LEU A 1 72 ? 20.767 1.024 -21.406 1.00 97.00 72 LEU A O 1
ATOM 579 N N . ILE A 1 73 ? 21.109 -0.195 -23.260 1.00 97.06 73 ILE A N 1
ATOM 580 C CA . ILE A 1 73 ? 22.258 -0.924 -22.730 1.00 97.06 73 ILE A CA 1
ATOM 581 C C . ILE A 1 73 ? 23.501 -0.573 -23.539 1.00 97.06 73 ILE A C 1
ATOM 583 O O . ILE A 1 73 ? 23.461 -0.520 -24.767 1.00 97.06 73 ILE A O 1
ATOM 587 N N . MET A 1 74 ? 24.601 -0.317 -22.841 1.00 95.94 74 MET A N 1
ATOM 588 C CA . MET A 1 74 ? 25.916 -0.118 -23.432 1.00 95.94 74 MET A CA 1
ATOM 589 C C . MET A 1 74 ? 26.787 -1.321 -23.106 1.00 95.94 74 MET A C 1
ATOM 591 O O . MET A 1 74 ? 26.953 -1.689 -21.941 1.00 95.94 74 MET A O 1
ATOM 595 N N . VAL A 1 75 ? 27.336 -1.924 -24.154 1.00 94.06 75 VAL A N 1
ATOM 596 C CA . VAL A 1 75 ? 28.108 -3.162 -24.077 1.00 94.06 75 VAL A CA 1
ATOM 597 C C . VAL A 1 75 ? 29.454 -2.999 -24.781 1.00 94.06 75 VAL A C 1
ATOM 599 O O . VAL A 1 75 ? 29.532 -2.280 -25.783 1.00 94.06 75 VAL A O 1
ATOM 602 N N . PRO A 1 76 ? 30.525 -3.649 -24.300 1.00 91.06 76 PRO A N 1
ATOM 603 C CA . PRO A 1 76 ? 31.769 -3.750 -25.051 1.00 91.06 76 PRO A CA 1
ATOM 604 C C . PRO A 1 76 ? 31.542 -4.427 -26.411 1.00 91.06 76 PRO A C 1
ATOM 606 O O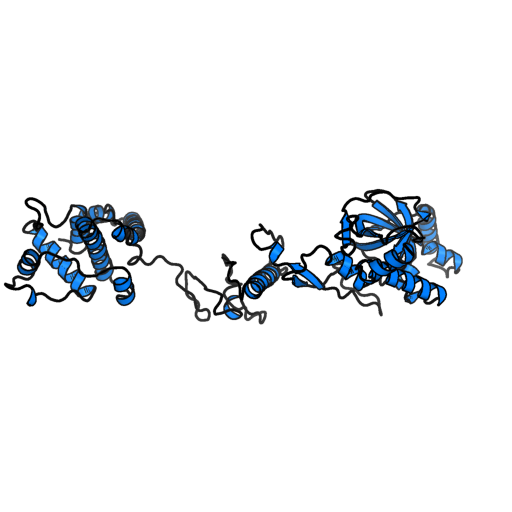 . PRO A 1 76 ? 30.858 -5.442 -26.511 1.00 91.06 76 PRO A O 1
ATOM 609 N N . ALA A 1 77 ? 32.152 -3.892 -27.466 1.00 85.88 77 ALA A N 1
ATOM 610 C CA . ALA A 1 77 ? 32.096 -4.455 -28.815 1.00 85.88 77 ALA A CA 1
ATOM 611 C C . ALA A 1 77 ? 32.780 -5.832 -28.898 1.00 85.88 77 ALA A C 1
ATOM 613 O O . ALA A 1 77 ? 32.401 -6.666 -29.718 1.00 85.88 77 ALA A O 1
ATOM 614 N N . ASN A 1 78 ? 33.778 -6.073 -28.041 1.00 81.06 78 ASN A N 1
ATOM 615 C CA . ASN A 1 78 ? 34.443 -7.362 -27.903 1.00 81.06 78 ASN A CA 1
ATOM 616 C C . ASN A 1 78 ? 34.311 -7.875 -26.453 1.00 81.06 78 ASN A C 1
ATOM 618 O O . ASN A 1 78 ? 34.739 -7.197 -25.518 1.00 81.06 78 ASN A O 1
ATOM 622 N N . TYR A 1 79 ? 33.727 -9.070 -26.302 1.00 68.94 79 TYR A N 1
ATOM 623 C CA . TYR A 1 79 ? 33.492 -9.770 -25.031 1.00 68.94 79 TYR A CA 1
ATOM 624 C C . TYR A 1 79 ? 34.502 -10.876 -24.717 1.00 68.94 79 TYR A C 1
ATOM 626 O O . TYR A 1 79 ? 34.425 -11.446 -23.635 1.00 68.94 79 TYR A O 1
ATOM 634 N N . ASP A 1 80 ? 35.437 -11.187 -25.617 1.00 67.50 80 ASP A N 1
ATOM 635 C CA . ASP A 1 80 ? 36.164 -12.465 -25.627 1.00 67.50 80 ASP A CA 1
ATOM 636 C C . ASP A 1 80 ? 36.898 -12.784 -24.309 1.00 67.50 80 ASP A C 1
ATOM 638 O O . ASP A 1 80 ? 37.093 -13.952 -23.988 1.00 67.50 80 ASP A O 1
ATOM 642 N N . ASN A 1 81 ? 37.253 -11.761 -23.519 1.00 69.31 81 ASN A N 1
ATOM 643 C CA . ASN A 1 81 ? 37.988 -11.899 -22.256 1.00 69.31 81 ASN A CA 1
ATOM 644 C C . ASN A 1 81 ? 37.298 -11.252 -21.040 1.00 69.31 81 ASN A C 1
ATOM 646 O O . ASN A 1 81 ? 37.951 -11.050 -20.015 1.00 69.31 81 ASN A O 1
ATOM 650 N N . LEU A 1 82 ? 36.024 -10.857 -21.139 1.00 77.12 82 LEU A N 1
ATOM 651 C CA . LEU A 1 82 ? 35.319 -10.163 -20.056 1.00 77.12 82 LEU A CA 1
ATOM 652 C C . LEU A 1 82 ? 34.080 -10.949 -19.611 1.00 77.12 82 LEU A C 1
ATOM 654 O O . LEU A 1 82 ? 33.381 -11.503 -20.458 1.00 77.12 82 LEU A O 1
ATOM 658 N N . PRO A 1 83 ? 33.763 -10.968 -18.301 1.00 81.56 83 PRO A N 1
ATOM 659 C CA . PRO A 1 83 ? 32.509 -11.549 -17.835 1.00 81.56 83 PRO A CA 1
ATOM 660 C C . PRO A 1 83 ? 31.317 -10.812 -18.469 1.00 81.56 83 PRO A C 1
ATOM 662 O O . PRO A 1 83 ? 31.440 -9.622 -18.778 1.00 81.56 83 PRO A O 1
ATOM 665 N N . PRO A 1 84 ? 30.156 -11.463 -18.651 1.00 85.31 84 PRO A N 1
ATOM 666 C CA . PRO A 1 84 ? 28.984 -10.824 -19.239 1.00 85.31 84 PRO A CA 1
ATOM 667 C C . PRO A 1 84 ? 28.507 -9.680 -18.335 1.00 85.31 84 PRO A C 1
ATOM 669 O O . PRO A 1 84 ? 28.004 -9.915 -17.245 1.00 85.31 84 PRO A O 1
ATOM 672 N N . HIS A 1 85 ? 28.682 -8.434 -18.767 1.00 90.06 85 HIS A N 1
ATOM 673 C CA . HIS A 1 85 ? 28.286 -7.237 -18.024 1.00 90.06 85 HIS A CA 1
ATOM 674 C C . HIS A 1 85 ? 27.797 -6.160 -18.985 1.00 90.06 85 HIS A C 1
ATOM 676 O O . HIS A 1 85 ? 28.244 -6.117 -20.128 1.00 90.06 85 HIS A O 1
ATOM 682 N N . PHE A 1 86 ? 26.918 -5.267 -18.543 1.00 93.94 86 PHE A N 1
ATOM 683 C CA . PHE A 1 86 ? 26.473 -4.136 -19.359 1.00 93.94 86 PHE A CA 1
ATOM 684 C C . PHE A 1 86 ? 26.147 -2.922 -18.497 1.00 93.94 86 PHE A C 1
ATOM 686 O O . PHE A 1 86 ? 25.696 -3.048 -17.358 1.00 93.94 86 PHE A O 1
ATOM 693 N N . THR A 1 87 ? 26.348 -1.736 -19.059 1.00 95.69 87 THR A N 1
ATOM 694 C CA . THR A 1 87 ? 25.964 -0.477 -18.420 1.00 95.69 87 THR A CA 1
ATOM 695 C C . THR A 1 87 ? 24.538 -0.121 -18.816 1.00 95.69 87 THR A C 1
ATOM 697 O O . THR A 1 87 ? 24.195 -0.124 -20.000 1.00 95.69 87 THR A O 1
ATOM 700 N N . LEU A 1 88 ? 23.711 0.211 -17.829 1.00 96.81 88 LEU A N 1
ATOM 701 C CA . LEU A 1 88 ? 22.361 0.709 -18.035 1.00 96.81 88 LEU A CA 1
ATOM 702 C C . LEU A 1 88 ? 22.396 2.226 -18.241 1.00 96.81 88 LEU A C 1
ATOM 704 O O . LEU A 1 88 ? 22.888 2.977 -17.397 1.00 96.81 88 LEU A O 1
ATOM 708 N N . LEU A 1 89 ? 21.828 2.672 -19.355 1.00 97.19 89 LEU A N 1
ATOM 709 C CA . LEU A 1 89 ? 21.737 4.073 -19.736 1.00 97.19 89 LEU A CA 1
ATOM 710 C C . LEU A 1 89 ? 20.276 4.525 -19.778 1.00 97.19 89 LEU A C 1
ATOM 712 O O . LEU A 1 89 ? 19.394 3.776 -20.196 1.00 97.19 89 LEU A O 1
ATOM 716 N N . ARG A 1 90 ? 20.024 5.785 -19.419 1.00 96.31 90 ARG A N 1
ATOM 717 C CA . ARG A 1 90 ? 18.718 6.442 -19.555 1.00 96.31 90 ARG A CA 1
ATOM 718 C C . ARG A 1 90 ? 18.812 7.639 -20.481 1.00 96.31 90 ARG A C 1
ATOM 720 O O . ARG A 1 90 ? 19.603 8.545 -20.243 1.00 96.31 90 ARG A O 1
ATOM 727 N N . VAL A 1 91 ? 17.961 7.693 -21.499 1.00 96.00 91 VAL A N 1
ATOM 728 C CA . VAL A 1 91 ? 17.924 8.819 -22.445 1.00 96.00 91 VAL A CA 1
ATOM 729 C C . VAL A 1 91 ? 17.403 10.079 -21.755 1.00 96.00 91 VAL A C 1
ATOM 731 O O . VAL A 1 91 ? 16.283 10.089 -21.235 1.00 96.00 91 VAL A O 1
ATOM 734 N N . LEU A 1 92 ? 18.199 11.150 -21.768 1.00 95.31 92 LEU A N 1
ATOM 735 C CA . LEU A 1 92 ? 17.874 12.415 -21.106 1.00 95.31 92 LEU A CA 1
ATOM 736 C C . LEU A 1 92 ? 17.308 13.437 -22.092 1.00 95.31 92 LEU A C 1
ATOM 738 O O . LEU A 1 92 ? 16.213 13.959 -21.874 1.00 95.31 92 LEU A O 1
ATOM 742 N N . GLU A 1 93 ? 18.053 13.705 -23.162 1.00 94.44 93 GLU A N 1
ATOM 743 C CA . GLU A 1 93 ? 17.765 14.745 -24.152 1.00 94.44 93 GLU A CA 1
ATOM 744 C C . GLU A 1 93 ? 18.566 14.522 -25.444 1.00 94.44 93 GLU A C 1
ATOM 746 O O . GLU A 1 93 ? 19.447 13.661 -25.506 1.00 94.44 93 GLU A O 1
ATOM 751 N N . ALA A 1 94 ? 18.259 15.296 -26.485 1.00 93.12 94 ALA A N 1
ATOM 752 C CA . ALA A 1 94 ? 19.091 15.352 -27.682 1.00 93.12 94 ALA A CA 1
ATOM 753 C C . ALA A 1 94 ? 20.411 16.076 -27.380 1.00 93.12 94 ALA A C 1
ATOM 755 O O . ALA A 1 94 ? 20.431 17.055 -26.636 1.00 93.12 94 ALA A O 1
ATOM 756 N N . ALA A 1 95 ? 21.503 15.605 -27.975 1.00 92.50 95 ALA A N 1
ATOM 757 C CA . ALA A 1 95 ? 22.821 16.213 -27.861 1.00 92.50 95 ALA A CA 1
ATOM 758 C C . ALA A 1 95 ? 23.236 16.847 -29.199 1.00 92.50 95 ALA A C 1
ATOM 760 O O . ALA A 1 95 ? 22.861 16.339 -30.262 1.00 92.50 95 ALA A O 1
ATOM 761 N N . PRO A 1 96 ? 24.020 17.939 -29.179 1.00 88.75 96 PRO A N 1
ATOM 762 C CA . PRO A 1 96 ? 24.601 18.476 -30.399 1.00 88.75 96 PRO A CA 1
ATOM 763 C C . PRO A 1 96 ? 25.626 17.486 -30.965 1.00 88.75 96 PRO A C 1
ATOM 765 O O . PRO A 1 96 ? 26.483 16.980 -30.242 1.00 88.75 96 PRO A O 1
ATOM 768 N N . THR A 1 97 ? 25.572 17.234 -32.270 1.00 88.44 97 THR A N 1
ATOM 769 C CA . THR A 1 97 ? 26.683 16.598 -32.987 1.00 88.44 97 THR A CA 1
ATOM 770 C C . THR A 1 97 ? 27.796 17.632 -33.232 1.00 88.44 97 THR A C 1
ATOM 772 O O . THR A 1 97 ? 27.509 18.837 -33.272 1.00 88.44 97 THR A O 1
ATOM 775 N N . PRO A 1 98 ? 29.054 17.210 -33.461 1.00 83.00 98 PRO A N 1
ATOM 776 C CA . PRO A 1 98 ? 30.148 18.118 -33.830 1.00 83.00 98 PRO A CA 1
ATOM 777 C C . PRO A 1 98 ? 29.834 19.019 -35.039 1.00 83.00 98 PRO A C 1
ATOM 779 O O . PRO A 1 98 ? 30.350 20.128 -35.125 1.00 83.00 98 PRO A O 1
ATOM 782 N N . LEU A 1 99 ? 28.936 18.573 -35.925 1.00 84.31 99 LEU A N 1
ATOM 783 C CA . LEU A 1 99 ? 28.547 19.256 -37.165 1.00 84.31 99 LEU A CA 1
ATOM 784 C C . LEU A 1 99 ? 27.228 20.044 -37.039 1.00 84.31 99 LEU A C 1
ATOM 786 O O . LEU A 1 99 ? 26.680 20.511 -38.035 1.00 84.31 99 LEU A O 1
ATOM 790 N N . SER A 1 100 ? 26.692 20.223 -35.825 1.00 85.38 100 SER A N 1
ATOM 791 C CA . SER A 1 100 ? 25.349 20.799 -35.617 1.00 85.38 100 SER A CA 1
ATOM 792 C C . SER A 1 100 ? 25.140 22.155 -36.302 1.00 85.38 100 SER A C 1
ATOM 794 O O . SER A 1 100 ? 24.058 22.419 -36.822 1.00 85.38 100 SER A O 1
ATOM 796 N N . LYS A 1 101 ? 26.163 23.021 -36.324 1.00 86.94 101 LYS A N 1
ATOM 797 C CA . LYS A 1 101 ? 26.074 24.349 -36.960 1.00 86.94 101 LYS A CA 1
ATOM 798 C C . LYS A 1 101 ? 25.960 24.254 -38.483 1.00 86.94 101 LYS A C 1
ATOM 800 O O . LYS A 1 101 ? 25.153 24.961 -39.080 1.00 86.94 101 LYS A O 1
ATOM 805 N N . GLU A 1 102 ? 26.744 23.372 -39.094 1.00 86.62 102 GLU A N 1
ATOM 806 C CA . GLU A 1 102 ? 26.772 23.152 -40.544 1.00 86.62 102 GLU A CA 1
ATOM 807 C C . GLU A 1 102 ? 25.460 22.524 -41.023 1.00 86.62 102 GLU A C 1
ATOM 809 O O . GLU A 1 102 ? 24.871 22.964 -42.011 1.00 86.62 102 GLU A O 1
ATOM 814 N N . VAL A 1 103 ? 24.936 21.564 -40.256 1.00 85.62 103 VAL A N 1
ATOM 815 C CA . VAL A 1 103 ? 23.631 20.938 -40.501 1.00 85.62 103 VAL A CA 1
ATOM 816 C C . VAL A 1 103 ? 22.500 21.970 -40.429 1.00 85.62 103 VAL A C 1
ATOM 818 O O . VAL A 1 103 ? 21.662 22.032 -41.326 1.00 85.62 103 VAL A O 1
ATOM 821 N N . GLN A 1 104 ? 22.486 22.836 -39.409 1.00 86.25 104 GLN A N 1
ATOM 822 C CA . GLN A 1 104 ? 21.484 23.905 -39.289 1.00 86.25 104 GLN A CA 1
ATOM 823 C C . GLN A 1 104 ? 21.540 24.899 -40.453 1.00 86.25 104 GLN A C 1
ATOM 825 O O . GLN A 1 104 ? 20.498 25.283 -40.988 1.00 86.25 104 GLN A O 1
ATOM 830 N N . GLN A 1 105 ? 22.745 25.295 -40.869 1.00 87.25 105 GLN A N 1
ATOM 831 C CA . GLN A 1 105 ? 22.930 26.164 -42.028 1.00 87.25 105 GLN A CA 1
ATOM 832 C C . GLN A 1 105 ? 22.420 25.498 -43.314 1.00 87.25 105 GLN A C 1
ATOM 834 O O . GLN A 1 105 ? 21.730 26.137 -44.107 1.00 87.25 105 GLN A O 1
ATOM 839 N N . THR A 1 106 ? 22.695 24.206 -43.486 1.00 85.06 106 THR A N 1
ATOM 840 C CA . THR A 1 106 ? 22.225 23.418 -44.632 1.00 85.06 106 THR A CA 1
ATOM 841 C C . THR A 1 106 ? 20.699 23.341 -44.661 1.00 85.06 106 THR A C 1
ATOM 843 O O . THR A 1 106 ? 20.094 23.656 -45.685 1.00 85.06 106 THR A O 1
ATOM 846 N N . TYR A 1 107 ? 20.050 23.031 -43.533 1.00 85.00 107 TYR A N 1
ATOM 847 C CA . TYR A 1 107 ? 18.586 23.029 -43.437 1.00 85.00 107 TYR A CA 1
ATOM 848 C C . TYR A 1 107 ? 17.968 24.386 -43.782 1.00 85.00 107 TYR A C 1
ATOM 850 O O . TYR A 1 107 ? 16.960 24.441 -44.489 1.00 85.00 107 TYR A O 1
ATOM 858 N N . PHE A 1 108 ? 18.575 25.482 -43.324 1.00 86.75 108 PHE A N 1
ATOM 859 C CA . PHE A 1 108 ? 18.102 26.829 -43.635 1.00 86.75 108 PHE A CA 1
ATOM 860 C C . PHE A 1 108 ? 18.152 27.124 -45.143 1.00 86.75 108 PHE A C 1
ATOM 862 O O . PHE A 1 108 ? 17.184 27.637 -45.707 1.00 86.75 108 PHE A O 1
ATOM 869 N N . GLU A 1 109 ? 19.240 26.751 -45.821 1.00 85.25 109 GLU A N 1
ATOM 870 C CA . GLU A 1 109 ? 19.368 26.922 -47.273 1.00 85.25 109 GLU A CA 1
ATOM 871 C C . GLU A 1 109 ? 18.428 26.003 -48.071 1.00 85.25 109 GLU A C 1
ATOM 873 O O . GLU A 1 109 ? 17.867 26.425 -49.085 1.00 85.25 109 GLU A O 1
ATOM 878 N N . LEU A 1 110 ? 18.190 24.775 -47.603 1.00 85.56 110 LEU A N 1
ATOM 879 C CA . LEU A 1 110 ? 17.228 23.855 -48.218 1.00 85.56 110 LEU A CA 1
ATOM 880 C C . LEU A 1 110 ? 15.790 24.377 -48.122 1.00 85.56 110 LEU A C 1
ATOM 882 O O . LEU A 1 110 ? 15.050 24.335 -49.107 1.00 85.56 110 LEU A O 1
ATOM 886 N N . GLN A 1 111 ? 15.402 24.933 -46.971 1.00 85.19 111 GLN A N 1
ATOM 887 C CA . GLN A 1 111 ? 14.070 25.512 -46.781 1.00 85.19 111 GLN A CA 1
ATOM 888 C C . GLN A 1 111 ? 13.845 26.755 -47.646 1.00 85.19 111 GLN A C 1
ATOM 890 O O . GLN A 1 111 ? 12.771 26.896 -48.232 1.00 85.19 111 GLN A O 1
ATOM 895 N N . LYS A 1 112 ? 14.859 27.620 -47.809 1.00 87.38 112 LYS A N 1
ATOM 896 C CA . LYS A 1 112 ? 14.789 28.758 -48.749 1.00 87.38 112 LYS A CA 1
ATOM 897 C C . LYS A 1 112 ? 14.500 28.323 -50.184 1.00 87.38 112 LYS A C 1
ATOM 899 O O . LYS A 1 112 ? 13.862 29.063 -50.926 1.00 87.38 112 LYS A O 1
ATOM 904 N N . LYS A 1 113 ? 14.980 27.140 -50.572 1.00 83.50 113 LYS A N 1
ATOM 905 C CA . LYS A 1 113 ? 14.809 26.556 -51.908 1.00 83.50 113 LYS A CA 1
ATOM 906 C C . LYS A 1 113 ? 13.596 25.623 -52.015 1.00 83.50 113 LYS A C 1
ATOM 908 O O . LYS A 1 113 ? 13.506 24.874 -52.979 1.00 83.50 113 LYS A O 1
ATOM 913 N N . SER A 1 114 ? 12.681 25.659 -51.043 1.00 80.62 114 SER A N 1
ATOM 914 C CA . SER A 1 114 ? 11.470 24.826 -51.013 1.00 80.62 114 SER A CA 1
ATOM 915 C C . SER A 1 114 ? 11.734 23.312 -50.999 1.00 80.62 114 SER A C 1
ATOM 917 O O . SER A 1 114 ? 10.960 22.564 -51.583 1.00 80.62 114 SER A O 1
ATOM 919 N N . MET A 1 115 ? 12.784 22.861 -50.294 1.00 76.50 115 MET A N 1
ATOM 920 C CA . MET A 1 115 ? 13.114 21.438 -50.080 1.00 76.50 115 MET A CA 1
ATOM 921 C C . MET A 1 115 ? 13.223 20.636 -51.395 1.00 76.50 115 MET A C 1
ATOM 923 O O . MET A 1 115 ? 12.365 19.796 -51.673 1.00 76.50 115 MET A O 1
ATOM 927 N N . PRO A 1 116 ? 14.262 20.883 -52.218 1.00 78.06 116 PRO A N 1
ATOM 928 C CA . PRO A 1 116 ? 14.512 20.075 -53.412 1.00 78.06 116 PRO A CA 1
ATOM 929 C C . PRO A 1 116 ? 14.782 18.607 -53.045 1.00 78.06 116 PRO A C 1
ATOM 931 O O . PRO A 1 116 ? 15.175 18.313 -51.914 1.00 78.06 116 PRO A O 1
ATOM 934 N N . GLU A 1 117 ? 14.607 17.689 -54.002 1.00 76.44 117 GLU A N 1
ATOM 935 C CA . GLU A 1 117 ? 15.007 16.289 -53.812 1.00 76.44 117 GLU A CA 1
ATOM 936 C C . GLU A 1 117 ? 16.500 16.218 -53.470 1.00 76.44 117 GLU A C 1
ATOM 938 O O . GLU A 1 117 ? 17.353 16.716 -54.208 1.00 76.44 117 GLU A O 1
ATOM 943 N N . LEU A 1 118 ? 16.794 15.640 -52.306 1.00 80.00 118 LEU A N 1
ATOM 944 C CA . LEU A 1 118 ? 18.151 15.449 -51.814 1.00 80.00 118 LEU A CA 1
ATOM 945 C C . LEU A 1 118 ? 18.741 14.181 -52.424 1.00 80.00 118 LEU A C 1
ATOM 947 O O . LEU A 1 118 ? 18.048 13.177 -52.584 1.00 80.00 118 LEU A O 1
ATOM 951 N N . ASP A 1 119 ? 20.036 14.205 -52.721 1.00 84.19 119 ASP A N 1
ATOM 952 C CA . ASP A 1 119 ? 20.760 12.986 -53.051 1.00 84.19 119 ASP A CA 1
ATOM 953 C C . ASP A 1 119 ? 20.901 12.078 -51.814 1.00 84.19 119 ASP A C 1
ATOM 955 O O . ASP A 1 119 ? 20.831 12.520 -50.664 1.00 84.19 119 ASP A O 1
ATOM 959 N N . ILE A 1 120 ? 21.121 10.785 -52.065 1.00 81.69 120 ILE A N 1
ATOM 960 C CA . ILE A 1 120 ? 21.163 9.739 -51.032 1.00 81.69 120 ILE A CA 1
ATOM 961 C C . ILE A 1 120 ? 22.263 10.008 -49.991 1.00 81.69 120 ILE A C 1
ATOM 963 O O . ILE A 1 120 ? 22.063 9.724 -48.809 1.00 81.69 120 ILE A O 1
ATOM 967 N N . PHE A 1 121 ? 23.408 10.565 -50.401 1.00 80.62 121 PHE A N 1
ATOM 968 C CA . PHE A 1 121 ? 24.518 10.837 -49.487 1.00 80.62 121 PHE A CA 1
ATOM 969 C C . PHE A 1 121 ? 24.179 11.992 -48.548 1.00 80.62 121 PHE A C 1
ATOM 971 O O . PHE A 1 121 ? 24.256 11.818 -47.332 1.00 80.62 121 PHE A O 1
ATOM 978 N N . THR A 1 122 ? 23.705 13.119 -49.086 1.00 80.62 122 THR A N 1
ATOM 979 C CA . THR A 1 122 ? 23.269 14.260 -48.266 1.00 80.62 122 THR A CA 1
ATOM 980 C C . THR A 1 122 ? 22.132 13.868 -47.323 1.00 80.62 122 THR A C 1
ATOM 982 O O . THR A 1 122 ? 22.126 14.254 -46.154 1.00 80.62 122 THR A O 1
ATOM 985 N N . GLN A 1 123 ? 21.180 13.054 -47.791 1.00 81.62 123 GLN A N 1
ATOM 986 C CA . GLN A 1 123 ? 20.104 12.555 -46.939 1.00 81.62 123 GLN A CA 1
ATOM 987 C C . GLN A 1 123 ? 20.641 11.677 -45.801 1.00 81.62 123 GLN A C 1
ATOM 989 O O . GLN A 1 123 ? 20.218 11.842 -44.658 1.00 81.62 123 GLN A O 1
ATOM 994 N N . SER A 1 124 ? 21.584 10.775 -46.087 1.00 83.56 124 SER A N 1
ATOM 995 C CA . SER A 1 124 ? 22.188 9.918 -45.066 1.00 83.56 124 SER A CA 1
ATOM 996 C C . SER A 1 124 ? 22.999 10.711 -44.041 1.00 83.56 124 SER A C 1
ATOM 998 O O . SER A 1 124 ? 22.987 10.340 -42.870 1.00 83.56 124 SER A O 1
ATOM 1000 N N . GLU A 1 125 ? 23.696 11.777 -44.440 1.00 82.75 125 GLU A N 1
ATOM 1001 C CA . GLU A 1 125 ? 24.450 12.627 -43.510 1.00 82.75 125 GLU A CA 1
ATOM 1002 C C . GLU A 1 125 ? 23.526 13.424 -42.580 1.00 82.75 125 GLU A C 1
ATOM 1004 O O . GLU A 1 125 ? 23.762 13.483 -41.372 1.00 82.75 125 GLU A O 1
ATOM 1009 N N . LEU A 1 126 ? 22.426 13.970 -43.110 1.00 86.19 126 LEU A N 1
ATOM 1010 C CA . LEU A 1 126 ? 21.457 14.764 -42.343 1.00 86.19 126 LEU A CA 1
ATOM 1011 C C . LEU A 1 126 ? 20.623 13.943 -41.341 1.00 86.19 126 LEU A C 1
ATOM 1013 O O . LEU A 1 126 ? 20.026 14.525 -40.433 1.00 86.19 126 LEU A O 1
ATOM 1017 N N . GLN A 1 127 ? 20.586 12.616 -41.493 1.00 88.38 127 GLN A N 1
ATOM 1018 C CA . GLN A 1 127 ? 19.886 11.681 -40.600 1.00 88.38 127 GLN A CA 1
ATOM 1019 C C . GLN A 1 127 ? 20.663 11.344 -39.321 1.00 88.38 127 GLN A C 1
ATOM 1021 O O . GLN A 1 127 ? 20.108 10.709 -38.417 1.00 88.38 127 GLN A O 1
ATOM 1026 N N . TRP A 1 128 ? 21.941 11.723 -39.231 1.00 91.06 128 TRP A N 1
ATOM 1027 C CA . TRP A 1 128 ? 22.735 11.501 -38.028 1.00 91.06 128 TRP A CA 1
ATOM 1028 C C . TRP A 1 128 ? 22.402 12.524 -36.946 1.00 91.06 128 TRP A C 1
ATOM 1030 O O . TRP A 1 128 ? 22.327 13.731 -37.173 1.00 91.06 128 TRP A O 1
ATOM 1040 N N . GLY A 1 129 ? 22.261 12.032 -35.722 1.00 92.75 129 GLY A N 1
ATOM 1041 C CA . GLY A 1 129 ? 22.035 12.845 -34.538 1.00 92.75 129 GLY A CA 1
ATOM 1042 C C . GLY A 1 129 ? 22.760 12.274 -33.330 1.00 92.75 129 GLY A C 1
ATOM 1043 O O . GLY A 1 129 ? 23.334 11.188 -33.382 1.00 92.75 129 GLY A O 1
ATOM 1044 N N . ALA A 1 130 ? 22.722 12.999 -32.218 1.00 95.12 130 ALA A N 1
ATOM 1045 C CA . ALA A 1 130 ? 23.267 12.523 -30.958 1.00 95.12 130 ALA A CA 1
ATOM 1046 C C . ALA A 1 130 ? 22.223 12.601 -29.841 1.00 95.12 130 ALA A C 1
ATOM 1048 O O . ALA A 1 130 ? 21.322 13.443 -29.854 1.00 95.12 130 ALA A O 1
ATOM 1049 N N . LEU A 1 131 ? 22.342 11.704 -28.868 1.00 96.62 131 LEU A N 1
ATOM 1050 C CA . LEU A 1 131 ? 21.518 11.671 -27.666 1.00 96.62 131 LEU A CA 1
ATOM 1051 C C . LEU A 1 131 ? 22.428 11.707 -26.443 1.00 96.62 131 LEU A C 1
ATOM 1053 O O . LEU A 1 131 ? 23.440 11.007 -26.381 1.00 96.62 131 LEU A O 1
ATOM 1057 N N . LYS A 1 132 ? 22.041 12.505 -25.449 1.00 97.50 132 LYS A N 1
ATOM 1058 C CA . LYS A 1 132 ? 22.674 12.498 -24.136 1.00 97.50 132 LYS A CA 1
ATOM 1059 C C . LYS A 1 132 ? 21.962 11.485 -23.255 1.00 97.50 132 LYS A C 1
ATOM 1061 O O . LYS A 1 132 ? 20.737 11.526 -23.105 1.00 97.50 132 LYS A O 1
ATOM 1066 N N . THR A 1 133 ? 22.732 10.595 -22.650 1.00 97.69 133 THR A N 1
ATOM 1067 C CA . THR A 1 133 ? 22.227 9.581 -21.727 1.00 97.69 133 THR A CA 1
ATOM 1068 C C . THR A 1 133 ? 22.867 9.745 -20.354 1.00 97.69 133 THR A C 1
ATOM 1070 O O . THR A 1 133 ? 24.013 10.179 -20.250 1.00 97.69 133 THR A O 1
ATOM 1073 N N . GLY A 1 134 ? 22.110 9.446 -19.303 1.00 97.12 134 GLY A N 1
ATOM 1074 C CA . GLY A 1 134 ? 22.620 9.319 -17.942 1.00 97.12 134 GLY A CA 1
ATOM 1075 C C . GLY A 1 134 ? 22.981 7.868 -17.662 1.00 97.12 134 GLY A C 1
ATOM 1076 O O . GLY A 1 134 ? 22.237 6.968 -18.059 1.00 97.12 134 GLY A O 1
ATOM 1077 N N . VAL A 1 135 ? 24.099 7.646 -16.984 1.00 96.81 135 VAL A N 1
ATOM 1078 C CA . VAL A 1 135 ? 24.500 6.329 -16.489 1.00 96.81 135 VAL A CA 1
ATOM 1079 C C . VAL A 1 135 ? 23.675 6.029 -15.243 1.00 96.81 135 VAL A C 1
ATOM 1081 O O . VAL A 1 135 ? 23.689 6.798 -14.288 1.00 96.81 135 VAL A O 1
ATOM 1084 N N . LEU A 1 136 ? 22.900 4.944 -15.273 1.00 95.56 136 LEU A N 1
ATOM 1085 C CA . LEU A 1 136 ? 22.140 4.493 -14.103 1.00 95.56 136 LEU A CA 1
ATOM 1086 C C . LEU A 1 136 ? 22.927 3.502 -13.248 1.00 95.56 136 LEU A C 1
ATOM 1088 O O . LEU A 1 136 ? 22.636 3.370 -12.064 1.00 95.56 136 LEU A O 1
ATOM 1092 N N . GLY A 1 137 ? 23.860 2.777 -13.863 1.00 94.75 137 GLY A N 1
ATOM 1093 C CA . GLY A 1 137 ? 24.650 1.752 -13.200 1.00 94.75 137 GLY A CA 1
ATOM 1094 C C . GLY A 1 137 ? 25.093 0.645 -14.150 1.00 94.75 137 GLY A C 1
ATOM 1095 O O . GLY A 1 137 ? 24.966 0.760 -15.371 1.00 94.75 137 GLY A O 1
ATOM 1096 N N . MET A 1 138 ? 25.600 -0.448 -13.592 1.00 93.44 138 MET A N 1
ATOM 1097 C CA . MET A 1 138 ? 26.091 -1.613 -14.326 1.00 93.44 138 MET A CA 1
ATOM 1098 C C . MET A 1 138 ? 25.549 -2.911 -13.727 1.00 93.44 138 MET A C 1
ATOM 1100 O O . MET A 1 138 ? 25.540 -3.080 -12.510 1.00 93.44 138 MET A O 1
ATOM 1104 N N . PHE A 1 139 ? 25.155 -3.837 -14.602 1.00 93.50 139 PHE A N 1
ATOM 1105 C CA . PHE A 1 139 ? 24.833 -5.221 -14.259 1.00 93.50 139 PHE A CA 1
ATOM 1106 C C . PHE A 1 139 ? 26.021 -6.134 -14.554 1.00 93.50 139 PHE A C 1
ATOM 1108 O O . PHE A 1 139 ? 26.616 -6.036 -15.630 1.00 93.50 139 PHE A O 1
ATOM 1115 N N . TYR A 1 140 ? 26.350 -7.023 -13.618 1.00 90.75 140 TYR A N 1
ATOM 1116 C CA . TYR A 1 140 ? 27.500 -7.929 -13.695 1.00 90.75 140 TYR A CA 1
ATOM 1117 C C . TYR A 1 140 ? 27.267 -9.183 -12.824 1.00 90.75 140 TYR A C 1
ATOM 1119 O O . TYR A 1 140 ? 26.369 -9.177 -11.979 1.00 90.75 140 TYR A O 1
ATOM 1127 N N . PRO A 1 141 ? 27.993 -10.295 -13.049 1.00 88.38 141 PRO A N 1
ATOM 1128 C CA . PRO A 1 141 ? 27.889 -11.478 -12.196 1.00 88.38 141 PRO A CA 1
ATOM 1129 C C . PRO A 1 141 ? 28.532 -11.215 -10.831 1.00 88.38 141 PRO A C 1
ATOM 1131 O O . PRO A 1 141 ? 29.566 -10.547 -10.758 1.00 88.38 141 PRO A O 1
ATOM 1134 N N . CYS A 1 142 ? 27.956 -11.768 -9.762 1.00 84.69 142 CYS A N 1
ATOM 1135 C CA . CYS A 1 142 ? 28.532 -11.634 -8.426 1.00 84.69 142 CYS A CA 1
ATOM 1136 C C . CYS A 1 142 ? 29.955 -12.239 -8.384 1.00 84.69 142 CYS A C 1
ATOM 1138 O O . CYS A 1 142 ? 30.141 -13.384 -8.809 1.00 84.69 142 CYS A O 1
ATOM 1140 N N . PRO A 1 143 ? 30.967 -11.509 -7.872 1.00 77.56 143 PRO A N 1
ATOM 1141 C CA . PRO A 1 143 ? 32.351 -11.983 -7.830 1.00 77.56 143 PRO A CA 1
ATOM 1142 C C . PRO A 1 143 ? 32.614 -13.030 -6.732 1.00 77.56 143 PRO A C 1
ATOM 1144 O O . PRO A 1 143 ? 33.706 -13.590 -6.678 1.00 77.56 143 PRO A O 1
ATOM 1147 N N . GLU A 1 144 ? 31.652 -13.288 -5.839 1.00 77.94 144 GLU A N 1
ATOM 1148 C CA . GLU A 1 144 ? 31.775 -14.279 -4.765 1.00 77.94 144 GLU A CA 1
ATOM 1149 C C . GLU A 1 144 ? 31.527 -15.710 -5.284 1.00 77.94 144 GLU A C 1
ATOM 1151 O O . GLU A 1 144 ? 30.457 -16.014 -5.816 1.00 77.94 144 GLU A O 1
ATOM 1156 N N . ASP A 1 145 ? 32.465 -16.635 -5.029 1.00 66.62 145 ASP A N 1
ATOM 1157 C CA . ASP A 1 145 ? 32.419 -18.035 -5.504 1.00 66.62 145 ASP A CA 1
ATOM 1158 C C . ASP A 1 145 ? 31.144 -18.811 -5.101 1.00 66.62 145 ASP A C 1
ATOM 1160 O O . ASP A 1 145 ? 30.777 -19.803 -5.729 1.00 66.62 145 ASP A O 1
ATOM 1164 N N . GLN A 1 146 ? 30.443 -18.382 -4.048 1.00 63.59 146 GLN A N 1
ATOM 1165 C CA . GLN A 1 146 ? 29.215 -19.032 -3.565 1.00 63.59 146 GLN A CA 1
ATOM 1166 C C . GLN A 1 146 ? 27.932 -18.487 -4.218 1.00 63.59 146 GLN A C 1
ATOM 1168 O O . GLN A 1 146 ? 26.875 -19.101 -4.075 1.00 63.59 146 GLN A O 1
ATOM 1173 N N . LYS A 1 147 ? 28.013 -17.368 -4.951 1.00 69.44 147 LYS A N 1
ATOM 1174 C CA . LYS A 1 147 ? 26.879 -16.669 -5.588 1.00 69.44 147 LYS A CA 1
ATOM 1175 C C . LYS A 1 147 ? 27.096 -16.411 -7.077 1.00 69.44 147 LYS A C 1
ATOM 1177 O O . LYS A 1 147 ? 26.427 -15.572 -7.667 1.00 69.4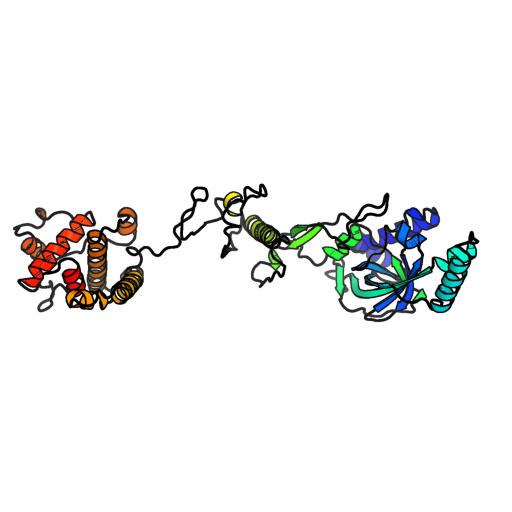4 147 LYS A O 1
ATOM 1182 N N . LEU A 1 148 ? 27.961 -17.197 -7.710 1.00 64.50 148 LEU A N 1
ATOM 1183 C CA . LEU A 1 148 ? 28.280 -17.117 -9.140 1.00 64.50 148 LEU A CA 1
ATOM 1184 C C . LEU A 1 148 ? 27.064 -17.140 -10.084 1.00 64.50 148 LEU A C 1
ATOM 1186 O O . LEU A 1 148 ? 27.225 -16.772 -11.236 1.00 64.50 148 LEU A O 1
ATOM 1190 N N . ASN A 1 149 ? 25.878 -17.566 -9.625 1.00 72.94 149 ASN A N 1
ATOM 1191 C CA . ASN A 1 149 ? 24.624 -17.595 -10.393 1.00 72.94 149 ASN A CA 1
ATOM 1192 C C . ASN A 1 149 ? 23.688 -16.396 -10.135 1.00 72.94 149 ASN A C 1
ATOM 1194 O O . ASN A 1 149 ? 22.555 -16.382 -10.626 1.00 72.94 149 ASN A O 1
ATOM 1198 N N . GLU A 1 150 ? 24.117 -15.418 -9.339 1.00 82.56 150 GLU A N 1
ATOM 1199 C CA . GLU A 1 150 ? 23.347 -14.223 -9.010 1.00 82.56 150 GLU A CA 1
ATOM 1200 C C . GLU A 1 150 ? 23.846 -13.007 -9.795 1.00 82.56 150 GLU A C 1
ATOM 1202 O O . GLU A 1 150 ? 25.043 -12.794 -9.988 1.00 82.56 150 GLU A O 1
ATOM 1207 N N . VAL A 1 151 ? 22.891 -12.194 -10.248 1.00 88.00 151 VAL A N 1
ATOM 1208 C CA . VAL A 1 151 ? 23.169 -10.925 -10.920 1.00 88.00 151 VAL A CA 1
ATOM 1209 C C . VAL A 1 151 ? 23.259 -9.827 -9.880 1.00 88.00 151 VAL A C 1
ATOM 1211 O O . VAL A 1 151 ? 22.347 -9.672 -9.069 1.00 88.00 151 VAL A O 1
ATOM 1214 N N . GLU A 1 152 ? 24.310 -9.025 -9.968 1.00 90.62 152 GLU A N 1
ATOM 1215 C CA . GLU A 1 152 ? 24.515 -7.852 -9.137 1.00 90.62 152 GLU A CA 1
ATOM 1216 C C . GLU A 1 152 ? 24.347 -6.567 -9.959 1.00 90.62 152 GLU A C 1
ATOM 1218 O O . GLU A 1 152 ? 24.528 -6.548 -11.181 1.00 90.62 152 GLU A O 1
ATOM 1223 N N . PHE A 1 153 ? 23.951 -5.493 -9.280 1.00 93.12 153 PHE A N 1
ATOM 1224 C CA . PHE A 1 153 ? 23.774 -4.166 -9.848 1.00 93.12 153 PHE A CA 1
ATOM 1225 C C . PHE A 1 153 ? 24.523 -3.168 -8.982 1.00 93.12 153 PHE A C 1
ATOM 1227 O O . PHE A 1 153 ? 24.287 -3.074 -7.779 1.00 93.12 153 PHE A O 1
ATOM 1234 N N . SER A 1 154 ? 25.400 -2.402 -9.618 1.00 92.50 154 SER A N 1
ATOM 1235 C CA . SER A 1 154 ? 26.080 -1.267 -9.007 1.00 92.50 154 SER A CA 1
ATOM 1236 C C . SER A 1 154 ? 25.523 0.014 -9.605 1.00 92.50 154 SER A C 1
ATOM 1238 O O . SER A 1 154 ? 25.446 0.124 -10.827 1.00 92.50 154 SER A O 1
ATOM 1240 N N . GLY A 1 155 ? 25.170 0.987 -8.761 1.00 90.38 155 GLY A N 1
ATOM 1241 C CA . GLY A 1 155 ? 24.820 2.340 -9.215 1.00 90.38 155 GLY A CA 1
ATOM 1242 C C . GLY A 1 155 ? 26.015 3.094 -9.807 1.00 9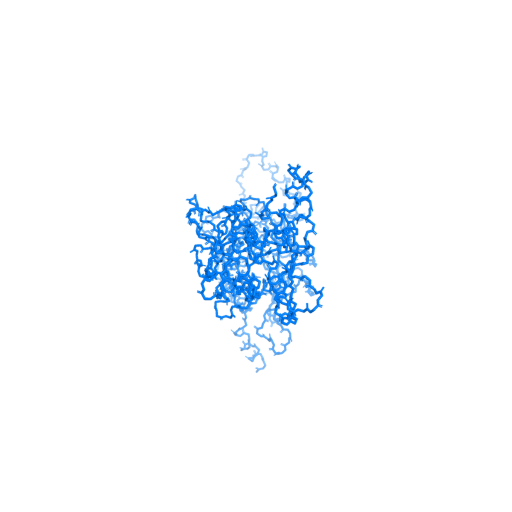0.38 155 GLY A C 1
ATOM 1243 O O . GLY A 1 155 ? 25.829 3.981 -10.633 1.00 90.38 155 GLY A O 1
ATOM 1244 N N . ASP A 1 156 ? 27.232 2.683 -9.447 1.00 86.56 156 ASP A N 1
ATOM 1245 C CA . ASP A 1 156 ? 28.472 3.240 -9.972 1.00 86.56 156 ASP A CA 1
ATOM 1246 C C . ASP A 1 156 ? 29.031 2.382 -11.107 1.00 86.56 156 ASP A C 1
ATOM 1248 O O . ASP A 1 156 ? 28.907 1.151 -11.124 1.00 86.56 156 ASP A O 1
ATOM 1252 N N . LEU A 1 157 ? 29.709 3.042 -12.042 1.00 84.19 157 LEU A N 1
ATOM 1253 C CA . LEU A 1 157 ? 30.455 2.390 -13.105 1.00 84.19 157 LEU A CA 1
ATOM 1254 C C . LEU A 1 157 ? 31.909 2.199 -12.654 1.00 84.19 157 LEU A C 1
ATOM 1256 O O . LEU A 1 157 ? 32.576 3.163 -12.300 1.00 84.19 157 LEU A O 1
ATOM 1260 N N . ASN A 1 158 ? 32.402 0.957 -12.682 1.00 80.56 158 ASN A N 1
ATOM 1261 C CA . ASN A 1 158 ? 33.739 0.614 -12.184 1.00 80.56 158 ASN A CA 1
ATOM 1262 C C . ASN A 1 158 ? 34.862 1.320 -12.972 1.00 80.56 158 ASN A C 1
ATOM 1264 O O . ASN A 1 158 ? 35.584 2.159 -12.444 1.00 80.56 158 ASN A O 1
ATOM 1268 N N . ASN A 1 159 ? 35.002 0.988 -14.257 1.00 82.81 159 ASN A N 1
ATOM 1269 C CA . ASN A 1 159 ? 35.939 1.635 -15.170 1.00 82.81 159 ASN A CA 1
ATOM 1270 C C . ASN A 1 159 ? 35.420 1.511 -16.609 1.00 82.81 159 ASN A C 1
ATOM 1272 O O . ASN A 1 159 ? 34.752 0.529 -16.945 1.00 82.81 159 ASN A O 1
ATOM 1276 N N . PHE A 1 160 ? 35.754 2.472 -17.466 1.00 87.31 160 PHE A N 1
ATOM 1277 C CA . PHE A 1 160 ? 35.473 2.409 -18.897 1.00 87.31 160 PHE A CA 1
ATOM 1278 C C . PHE A 1 160 ? 36.734 2.647 -19.726 1.00 87.31 160 PHE A C 1
ATOM 1280 O O . PHE A 1 160 ? 37.654 3.360 -19.333 1.00 87.31 160 PHE A O 1
ATOM 1287 N N . VAL A 1 161 ? 36.770 2.034 -20.906 1.00 87.75 161 VAL A N 1
ATOM 1288 C CA . VAL A 1 161 ? 37.812 2.276 -21.910 1.00 87.75 161 VAL A CA 1
ATOM 1289 C C . VAL A 1 161 ? 37.317 3.273 -22.963 1.00 87.75 161 VAL A C 1
ATOM 1291 O O . VAL A 1 161 ? 36.260 3.880 -22.829 1.00 87.75 161 VAL A O 1
ATOM 1294 N N . SER A 1 162 ? 38.083 3.475 -24.031 1.00 91.06 162 SER A N 1
ATOM 1295 C CA . SER A 1 162 ? 37.734 4.416 -25.097 1.00 91.06 162 SER A CA 1
ATOM 1296 C C . SER A 1 162 ? 36.338 4.172 -25.694 1.00 91.06 162 SER A C 1
ATOM 1298 O O . SER A 1 162 ? 35.991 3.037 -26.016 1.00 91.06 162 SER A O 1
ATOM 1300 N N . ALA A 1 163 ? 35.598 5.260 -25.934 1.00 91.50 163 ALA A N 1
ATOM 1301 C CA . ALA A 1 163 ? 34.223 5.278 -26.446 1.00 91.50 163 ALA A CA 1
ATOM 1302 C C . ALA A 1 163 ? 33.965 4.336 -27.643 1.00 91.50 163 ALA A C 1
ATOM 1304 O O . ALA A 1 163 ? 33.018 3.558 -27.626 1.00 91.50 163 ALA A O 1
ATOM 1305 N N . HIS A 1 164 ? 34.854 4.320 -28.642 1.00 90.75 164 HIS A N 1
ATOM 1306 C CA . HIS A 1 164 ? 34.708 3.500 -29.857 1.00 90.75 164 HIS A CA 1
ATOM 1307 C C . HIS A 1 164 ? 34.659 1.980 -29.613 1.00 90.75 164 HIS A C 1
ATOM 1309 O O . HIS A 1 164 ? 34.361 1.222 -30.533 1.00 90.75 164 HIS A O 1
ATOM 1315 N N . LYS A 1 165 ? 34.988 1.516 -28.402 1.00 91.50 165 LYS A N 1
ATOM 1316 C CA . LYS A 1 165 ? 34.919 0.101 -28.020 1.00 91.50 165 LYS A CA 1
ATOM 1317 C C . LYS A 1 165 ? 33.548 -0.314 -27.501 1.00 91.50 165 LYS A C 1
ATOM 1319 O O . LYS A 1 165 ? 33.408 -1.462 -27.094 1.00 91.50 165 LYS A O 1
ATOM 1324 N N . TYR A 1 166 ? 32.565 0.581 -27.496 1.00 94.19 166 TYR A N 1
ATOM 1325 C CA . TYR A 1 166 ? 31.233 0.314 -26.974 1.00 94.19 166 TYR A CA 1
ATOM 1326 C C . TYR A 1 166 ? 30.158 0.473 -28.045 1.00 94.19 166 TYR A C 1
ATOM 1328 O O . TYR A 1 166 ? 30.207 1.372 -28.887 1.00 94.19 166 TYR A O 1
ATOM 1336 N N . LEU A 1 167 ? 29.162 -0.402 -27.966 1.00 95.56 167 LEU A N 1
ATOM 1337 C CA . LEU A 1 167 ? 27.966 -0.407 -28.798 1.00 95.56 167 LEU A CA 1
ATOM 1338 C C . LEU A 1 167 ? 26.740 -0.220 -27.906 1.00 95.56 167 LEU A C 1
ATOM 1340 O O . LEU A 1 167 ? 26.729 -0.667 -26.755 1.00 95.56 167 LEU A O 1
ATOM 1344 N N . VAL A 1 168 ? 25.714 0.446 -28.432 1.00 97.50 168 VAL A N 1
ATOM 1345 C CA . VAL A 1 168 ? 24.503 0.781 -27.678 1.00 97.50 168 VAL A CA 1
ATOM 1346 C C . VAL A 1 168 ? 23.288 0.137 -28.326 1.00 97.50 168 VAL A C 1
ATOM 1348 O O . VAL A 1 168 ? 23.066 0.287 -29.529 1.00 97.50 168 VAL A O 1
ATOM 1351 N N . TYR A 1 169 ? 22.479 -0.542 -27.514 1.00 97.19 169 TYR A N 1
ATOM 1352 C CA . TYR A 1 169 ? 21.301 -1.284 -27.958 1.00 97.19 169 TYR A CA 1
ATOM 1353 C C . TYR A 1 169 ? 20.052 -0.926 -27.147 1.00 97.19 169 TYR A C 1
ATOM 1355 O O . TYR A 1 169 ? 20.127 -0.547 -25.975 1.00 97.19 169 TYR A O 1
ATOM 1363 N N . ALA A 1 170 ? 18.888 -1.100 -27.769 1.00 95.50 170 ALA A N 1
ATOM 1364 C CA . ALA A 1 170 ? 17.589 -1.066 -27.114 1.00 95.50 170 ALA A CA 1
ATOM 1365 C C . ALA A 1 170 ? 17.250 -2.466 -26.556 1.00 95.50 170 ALA A C 1
ATOM 1367 O O . ALA A 1 170 ? 17.083 -3.409 -27.335 1.00 95.50 170 ALA A O 1
ATOM 1368 N N . PRO A 1 171 ? 17.100 -2.639 -25.233 1.00 95.12 171 PRO A N 1
ATOM 1369 C CA . PRO A 1 171 ? 16.877 -3.950 -24.624 1.00 95.12 171 PRO A CA 1
ATOM 1370 C C . PRO A 1 171 ? 15.554 -4.584 -25.084 1.00 95.12 171 PRO A C 1
ATOM 1372 O O . PRO A 1 171 ? 14.533 -3.898 -25.213 1.00 95.12 171 PRO A O 1
ATOM 1375 N N . ASN A 1 172 ? 15.571 -5.896 -25.343 1.00 93.62 172 ASN A N 1
ATOM 1376 C CA . ASN A 1 172 ? 14.364 -6.693 -25.594 1.00 93.62 172 ASN A CA 1
ATOM 1377 C C . ASN A 1 172 ? 13.563 -6.925 -24.296 1.00 93.62 172 ASN A C 1
ATOM 1379 O O . ASN A 1 172 ? 13.973 -6.495 -23.219 1.00 93.62 172 ASN A O 1
ATOM 1383 N N . GLU A 1 173 ? 12.404 -7.581 -24.387 1.00 93.75 173 GLU A N 1
ATOM 1384 C CA . GLU A 1 173 ? 11.533 -7.813 -23.222 1.00 93.75 173 GLU A CA 1
ATOM 1385 C C . GLU A 1 173 ? 12.223 -8.626 -22.119 1.00 93.75 173 GLU A C 1
ATOM 1387 O O . GLU A 1 173 ? 12.079 -8.305 -20.942 1.00 93.75 173 GLU A O 1
ATOM 1392 N N . GLU A 1 174 ? 13.039 -9.618 -22.484 1.00 94.50 174 GLU A N 1
ATOM 1393 C CA . GLU A 1 174 ? 13.792 -10.431 -21.524 1.00 94.50 174 GLU A CA 1
ATOM 1394 C C . GLU A 1 174 ? 14.839 -9.605 -20.762 1.00 94.50 174 GLU A C 1
ATOM 1396 O O . GLU A 1 174 ? 14.915 -9.682 -19.533 1.00 94.50 174 GLU A O 1
ATOM 1401 N N . LEU A 1 175 ? 15.603 -8.758 -21.464 1.00 94.94 175 LEU A N 1
ATOM 1402 C CA . LEU A 1 175 ? 16.555 -7.838 -20.840 1.00 94.94 175 LEU A CA 1
ATOM 1403 C C . LEU A 1 175 ? 15.850 -6.778 -19.994 1.00 94.94 175 LEU A C 1
ATOM 1405 O O . LEU A 1 175 ? 16.304 -6.484 -18.893 1.00 94.94 175 LEU A O 1
ATOM 1409 N N . LEU A 1 176 ? 14.733 -6.221 -20.466 1.00 95.25 176 LEU A N 1
ATOM 1410 C CA . LEU A 1 176 ? 13.929 -5.274 -19.689 1.00 95.25 176 LEU A CA 1
ATOM 1411 C C . LEU A 1 176 ? 13.387 -5.918 -18.408 1.00 95.25 176 LEU A C 1
ATOM 1413 O O . LEU A 1 176 ? 13.411 -5.284 -17.354 1.00 95.25 176 LEU A O 1
ATOM 1417 N N . ASN A 1 177 ? 12.949 -7.177 -18.470 1.00 95.56 177 ASN A N 1
ATOM 1418 C CA . ASN A 1 177 ? 12.524 -7.940 -17.301 1.00 95.56 177 ASN A CA 1
ATOM 1419 C C . ASN A 1 177 ? 13.686 -8.170 -16.320 1.00 95.56 177 ASN A C 1
ATOM 1421 O O . ASN A 1 177 ? 13.514 -7.982 -15.116 1.00 95.56 177 ASN A O 1
ATOM 1425 N N . LEU A 1 178 ? 14.882 -8.502 -16.820 1.00 94.62 178 LEU A N 1
ATOM 1426 C CA . LEU A 1 178 ? 16.088 -8.627 -15.996 1.00 94.62 178 LEU A CA 1
ATOM 1427 C C . LEU A 1 178 ? 16.453 -7.299 -15.320 1.00 94.62 178 LEU A C 1
ATOM 1429 O O . LEU A 1 178 ? 16.679 -7.271 -14.111 1.00 94.62 178 LEU A O 1
ATOM 1433 N N . ILE A 1 179 ? 16.456 -6.197 -16.072 1.00 94.94 179 ILE A N 1
ATOM 1434 C CA . ILE A 1 179 ? 16.745 -4.850 -15.558 1.00 94.94 179 ILE A CA 1
ATOM 1435 C C . ILE A 1 179 ? 15.733 -4.444 -14.478 1.00 94.94 179 ILE A C 1
ATOM 1437 O O . ILE A 1 179 ? 16.114 -3.873 -13.461 1.00 94.94 179 ILE A O 1
ATOM 1441 N N . THR A 1 180 ? 14.451 -4.748 -14.684 1.00 94.44 180 THR A N 1
ATOM 1442 C CA . THR A 1 180 ? 13.362 -4.269 -13.819 1.00 94.44 180 THR A CA 1
ATOM 1443 C C . THR A 1 180 ? 13.192 -5.116 -12.557 1.00 94.44 180 THR A C 1
ATOM 1445 O O . THR A 1 180 ? 12.930 -4.571 -11.489 1.00 94.44 180 THR A O 1
ATOM 1448 N N . ASN A 1 181 ? 13.342 -6.442 -12.654 1.00 94.81 181 ASN A N 1
ATOM 1449 C CA . ASN A 1 181 ? 12.878 -7.375 -11.619 1.00 94.81 181 ASN A CA 1
ATOM 1450 C C . ASN A 1 181 ? 13.988 -8.215 -10.962 1.00 94.81 181 ASN A C 1
ATOM 1452 O O . ASN A 1 181 ? 13.691 -9.020 -10.073 1.00 94.81 181 ASN A O 1
ATOM 1456 N N . SER A 1 182 ? 15.253 -8.075 -11.375 1.00 91.31 182 SER A N 1
ATOM 1457 C CA . SER A 1 182 ? 16.372 -8.855 -10.807 1.00 91.31 182 SER A CA 1
ATOM 1458 C C . SER A 1 182 ? 16.582 -8.602 -9.313 1.00 91.31 182 SER A C 1
ATOM 1460 O O . SER A 1 182 ? 16.770 -9.559 -8.566 1.00 91.31 182 SER A O 1
ATOM 1462 N N . MET A 1 183 ? 16.482 -7.343 -8.880 1.00 89.44 183 MET A N 1
ATOM 1463 C CA . MET A 1 183 ? 16.761 -6.905 -7.504 1.00 89.44 183 MET A CA 1
ATOM 1464 C C . MET A 1 183 ? 15.602 -7.125 -6.525 1.00 89.44 183 MET A C 1
ATOM 1466 O O . MET A 1 183 ? 15.771 -6.997 -5.316 1.00 89.44 183 MET A O 1
ATOM 1470 N N . VAL A 1 184 ? 14.413 -7.457 -7.027 1.00 92.94 184 VAL A N 1
ATOM 1471 C CA . VAL A 1 184 ? 13.237 -7.715 -6.188 1.00 92.94 184 VAL A CA 1
ATOM 1472 C C . VAL A 1 184 ? 13.446 -9.048 -5.455 1.00 92.94 184 VAL A C 1
ATOM 1474 O O . VAL A 1 184 ? 13.855 -10.013 -6.095 1.00 92.94 184 VAL A O 1
ATOM 1477 N N . PRO A 1 185 ? 13.151 -9.207 -4.156 1.00 91.44 185 PRO A N 1
ATOM 1478 C CA . PRO A 1 185 ? 13.242 -10.513 -3.494 1.00 91.44 185 PRO A CA 1
ATOM 1479 C C . PRO A 1 185 ? 12.379 -11.574 -4.192 1.00 91.44 185 PRO A C 1
ATOM 1481 O O . PRO A 1 185 ? 11.267 -11.271 -4.611 1.00 91.44 185 PRO A O 1
ATOM 1484 N N . LYS A 1 186 ? 12.873 -12.811 -4.363 1.00 89.88 186 LYS A N 1
ATOM 1485 C CA . LYS A 1 186 ? 12.156 -13.890 -5.091 1.00 89.88 186 LYS A CA 1
ATOM 1486 C C . LYS A 1 186 ? 10.880 -14.365 -4.396 1.00 89.88 186 LYS A C 1
ATOM 1488 O O . LYS A 1 186 ? 9.943 -14.787 -5.068 1.00 89.88 186 LYS A O 1
ATOM 1493 N N . ASP A 1 187 ? 10.835 -14.264 -3.075 1.00 90.38 187 ASP A N 1
ATOM 1494 C CA . ASP A 1 187 ? 9.690 -14.702 -2.285 1.00 90.38 187 ASP A CA 1
ATOM 1495 C C . ASP A 1 187 ? 8.544 -13.692 -2.353 1.00 90.38 187 ASP A C 1
ATOM 1497 O O . ASP A 1 187 ? 8.769 -12.481 -2.290 1.00 90.38 187 ASP A O 1
ATOM 1501 N N . ASN A 1 188 ? 7.309 -14.196 -2.404 1.00 91.12 188 ASN A N 1
ATOM 1502 C CA . ASN A 1 188 ? 6.075 -13.406 -2.311 1.00 91.12 188 ASN A CA 1
ATOM 1503 C C . ASN A 1 188 ? 6.027 -12.216 -3.286 1.00 91.12 188 ASN A C 1
ATOM 1505 O O . ASN A 1 188 ? 5.627 -11.105 -2.921 1.00 91.12 188 ASN A O 1
ATOM 1509 N N . ARG A 1 189 ? 6.493 -12.438 -4.520 1.00 94.31 189 ARG A N 1
ATOM 1510 C CA . ARG A 1 189 ? 6.408 -11.445 -5.590 1.00 94.31 189 ARG A CA 1
ATOM 1511 C C . ARG A 1 189 ? 4.987 -11.353 -6.122 1.00 94.31 189 ARG A C 1
ATOM 1513 O O . ARG A 1 189 ? 4.337 -12.369 -6.349 1.00 94.31 189 ARG A O 1
ATOM 1520 N N . PHE A 1 190 ? 4.559 -10.136 -6.409 1.00 93.88 190 PHE A N 1
ATOM 1521 C CA . PHE A 1 190 ? 3.327 -9.860 -7.131 1.00 93.88 190 PHE A CA 1
ATOM 1522 C C . PHE A 1 190 ? 3.558 -8.739 -8.141 1.00 93.88 190 PHE A C 1
ATOM 1524 O O . PHE A 1 190 ? 4.458 -7.912 -7.974 1.00 93.88 190 PHE A O 1
ATOM 1531 N N . ALA A 1 191 ? 2.761 -8.731 -9.206 1.00 94.56 191 ALA A N 1
ATOM 1532 C CA . ALA A 1 191 ? 2.816 -7.686 -10.216 1.00 94.56 191 ALA A CA 1
ATOM 1533 C C . ALA A 1 191 ? 2.029 -6.457 -9.752 1.00 94.56 191 ALA A C 1
ATOM 1535 O O . ALA A 1 191 ? 0.883 -6.574 -9.318 1.00 94.56 191 ALA A O 1
ATOM 1536 N N . ILE A 1 192 ? 2.639 -5.278 -9.864 1.00 92.62 192 ILE A N 1
ATOM 1537 C CA . ILE A 1 192 ? 1.985 -3.996 -9.555 1.00 92.62 192 ILE A CA 1
ATOM 1538 C C . ILE A 1 192 ? 1.453 -3.291 -10.814 1.00 92.62 192 ILE A C 1
ATOM 1540 O O . ILE A 1 192 ? 0.637 -2.376 -10.720 1.00 92.62 192 ILE A O 1
ATOM 1544 N N . GLY A 1 193 ? 1.909 -3.720 -11.991 1.00 92.19 193 GLY A N 1
ATOM 1545 C CA . GLY A 1 193 ? 1.540 -3.196 -13.305 1.00 92.19 193 GLY A CA 1
ATOM 1546 C C . GLY A 1 193 ? 2.628 -3.500 -14.332 1.00 92.19 193 GLY A C 1
ATOM 1547 O O . GLY A 1 193 ? 3.564 -4.231 -14.023 1.00 92.19 193 GLY A O 1
ATOM 1548 N N . ASP A 1 194 ? 2.535 -2.906 -15.520 1.00 92.88 194 ASP A N 1
ATOM 1549 C CA . ASP A 1 194 ? 3.501 -3.122 -16.605 1.00 92.88 194 ASP A CA 1
ATOM 1550 C C . ASP A 1 194 ? 4.468 -1.943 -16.772 1.00 92.88 194 ASP A C 1
ATOM 1552 O O . ASP A 1 194 ? 4.127 -0.771 -16.553 1.00 92.88 194 ASP A O 1
ATOM 1556 N N . LEU A 1 195 ? 5.697 -2.260 -17.177 1.00 91.62 195 LEU A N 1
ATOM 1557 C CA . LEU A 1 195 ? 6.761 -1.307 -17.432 1.00 91.62 195 LEU A CA 1
ATOM 1558 C C . LEU A 1 195 ? 6.382 -0.434 -18.618 1.00 91.62 195 LEU A C 1
ATOM 1560 O O . LEU A 1 195 ? 6.121 -0.898 -19.725 1.00 91.62 195 LEU A O 1
ATOM 1564 N N . ARG A 1 196 ? 6.461 0.872 -18.398 1.00 88.00 196 ARG A N 1
ATOM 1565 C CA . ARG A 1 196 ? 6.246 1.865 -19.436 1.00 88.00 196 ARG A CA 1
ATOM 1566 C C . ARG A 1 196 ? 7.428 2.819 -19.469 1.00 88.00 196 ARG A C 1
ATOM 1568 O O . ARG A 1 196 ? 7.633 3.590 -18.536 1.00 88.00 196 ARG A O 1
ATOM 1575 N N . LEU A 1 197 ? 8.184 2.765 -20.564 1.00 83.88 197 LEU A N 1
ATOM 1576 C CA . LEU A 1 197 ? 9.401 3.564 -20.755 1.00 83.88 197 LEU A CA 1
ATOM 1577 C C . LEU A 1 197 ? 9.104 5.065 -20.909 1.00 83.88 197 LEU A C 1
ATOM 1579 O O . LEU A 1 197 ? 9.915 5.907 -20.531 1.00 83.88 197 LEU A O 1
ATOM 1583 N N . THR A 1 198 ? 7.932 5.413 -21.447 1.00 82.69 198 THR A N 1
ATOM 1584 C CA . THR A 1 198 ? 7.504 6.802 -21.642 1.00 82.69 198 THR A CA 1
ATOM 1585 C C . THR A 1 198 ? 6.005 6.973 -21.417 1.00 82.69 198 THR A C 1
ATOM 1587 O O . THR A 1 198 ? 5.214 6.067 -21.660 1.00 82.69 198 THR A O 1
ATOM 1590 N N . GLU A 1 199 ? 5.581 8.153 -20.965 1.00 80.88 199 GLU A N 1
ATOM 1591 C CA . GLU A 1 199 ? 4.155 8.461 -20.810 1.00 80.88 199 GLU A CA 1
ATOM 1592 C C . GLU A 1 199 ? 3.416 8.530 -22.153 1.00 80.88 199 GLU A C 1
ATOM 1594 O O . GLU A 1 199 ? 2.206 8.291 -22.192 1.00 80.88 199 GLU A O 1
ATOM 1599 N N . CYS A 1 200 ? 4.137 8.825 -23.242 1.00 8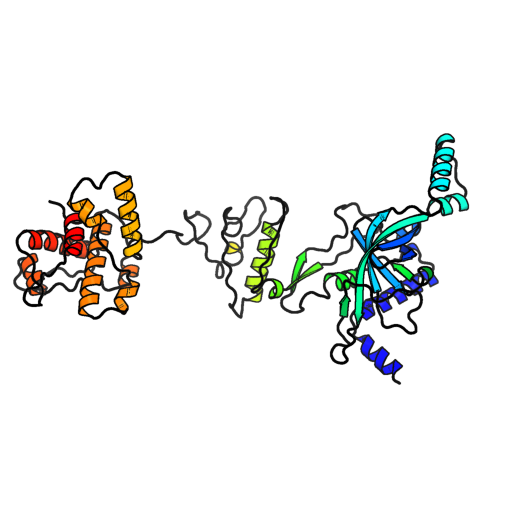0.56 200 CYS A N 1
ATOM 1600 C CA . CYS A 1 200 ? 3.575 8.899 -24.583 1.00 80.56 200 CYS A CA 1
ATOM 1601 C C . CYS A 1 200 ? 3.113 7.515 -25.053 1.00 80.56 200 CYS A C 1
ATOM 1603 O O . CYS A 1 200 ? 3.900 6.577 -25.138 1.00 80.56 200 CYS A O 1
ATOM 1605 N N . ARG A 1 201 ? 1.828 7.397 -25.393 1.00 77.19 201 ARG A N 1
ATOM 1606 C CA . ARG A 1 201 ? 1.211 6.138 -25.836 1.00 77.19 201 ARG A CA 1
ATOM 1607 C C . ARG A 1 201 ? 1.149 5.991 -27.353 1.00 77.19 201 ARG A C 1
ATOM 1609 O O . ARG A 1 201 ? 0.394 5.154 -27.824 1.00 77.19 201 ARG A O 1
ATOM 1616 N N . LEU A 1 202 ? 1.862 6.821 -28.113 1.00 79.06 202 LEU A N 1
ATOM 1617 C CA . LEU A 1 202 ? 1.866 6.750 -29.574 1.00 79.06 202 LEU A CA 1
ATOM 1618 C C . LEU A 1 202 ? 2.862 5.666 -30.027 1.00 79.06 202 LEU A C 1
ATOM 1620 O O . LEU A 1 202 ? 4.066 5.910 -29.940 1.00 79.06 202 LEU A O 1
ATOM 1624 N N . PRO A 1 203 ? 2.412 4.482 -30.486 1.00 71.19 203 PRO A N 1
ATOM 1625 C CA . PRO A 1 203 ? 3.326 3.484 -31.023 1.00 71.19 203 PRO A CA 1
ATOM 1626 C C . PRO A 1 203 ? 3.791 3.888 -32.426 1.00 71.19 203 PRO A C 1
ATOM 1628 O O . PRO A 1 203 ? 3.047 4.522 -33.180 1.00 71.19 203 PRO A O 1
ATOM 1631 N N . LEU A 1 204 ? 4.998 3.466 -32.807 1.00 76.62 204 LEU A N 1
ATOM 1632 C CA . LEU A 1 204 ? 5.359 3.429 -34.222 1.00 76.62 204 LEU A CA 1
ATOM 1633 C C . LEU A 1 204 ? 4.616 2.265 -34.907 1.00 76.62 204 LEU A C 1
ATOM 1635 O O . LEU A 1 204 ? 4.406 1.221 -34.279 1.00 76.62 204 LEU A O 1
ATOM 1639 N N . PRO A 1 205 ? 4.211 2.409 -36.183 1.00 74.81 205 PRO A N 1
ATOM 1640 C CA . PRO A 1 205 ? 3.565 1.330 -36.924 1.00 74.81 205 PRO A CA 1
ATOM 1641 C C . PRO A 1 205 ? 4.384 0.032 -36.873 1.00 74.81 205 PRO A C 1
ATOM 1643 O O . PRO A 1 205 ? 5.597 0.056 -37.061 1.00 74.81 205 PRO A O 1
ATOM 1646 N N . ASN A 1 206 ? 3.718 -1.101 -36.629 1.00 78.06 206 ASN A N 1
ATOM 1647 C CA . ASN A 1 206 ? 4.320 -2.442 -36.580 1.00 78.06 206 ASN A CA 1
ATOM 1648 C C . ASN A 1 206 ? 5.429 -2.647 -35.523 1.00 78.06 206 ASN A C 1
ATOM 1650 O O . ASN A 1 206 ? 6.170 -3.627 -35.599 1.00 78.06 206 ASN A O 1
ATOM 1654 N N . LYS A 1 207 ? 5.540 -1.764 -34.521 1.00 81.00 207 LYS A N 1
ATOM 1655 C CA . LYS A 1 207 ? 6.480 -1.909 -33.399 1.00 81.00 207 LYS A CA 1
ATOM 1656 C C . LYS A 1 207 ? 5.706 -1.903 -32.072 1.00 81.00 207 LYS A C 1
ATOM 1658 O O . LYS A 1 207 ? 5.285 -0.834 -31.621 1.00 81.00 207 LYS A O 1
ATOM 1663 N N . PRO A 1 208 ? 5.454 -3.079 -31.463 1.00 78.69 208 PRO A N 1
ATOM 1664 C CA . PRO A 1 208 ? 4.723 -3.155 -30.204 1.00 78.69 208 PRO A CA 1
ATOM 1665 C C . PRO A 1 208 ? 5.522 -2.513 -29.067 1.00 78.69 208 PRO A C 1
ATOM 1667 O O . PRO A 1 208 ? 6.754 -2.512 -29.067 1.00 78.69 208 PRO A O 1
ATOM 1670 N N . GLN A 1 209 ? 4.800 -1.965 -28.091 1.00 81.19 209 GLN A N 1
ATOM 1671 C CA . GLN A 1 209 ? 5.398 -1.532 -26.829 1.00 81.19 209 GLN A CA 1
ATOM 1672 C C . GLN A 1 209 ? 5.804 -2.763 -26.007 1.00 81.19 209 GLN A C 1
ATOM 1674 O O . GLN A 1 209 ? 5.127 -3.788 -26.108 1.00 81.19 209 GLN A O 1
ATOM 1679 N N . PRO A 1 210 ? 6.877 -2.676 -25.202 1.00 85.44 210 PRO A N 1
ATOM 1680 C CA . PRO A 1 210 ? 7.319 -3.799 -24.385 1.00 85.44 210 PRO A CA 1
ATOM 1681 C C . PRO A 1 210 ? 6.241 -4.191 -23.370 1.00 85.44 210 PRO A C 1
ATOM 1683 O O . PRO A 1 210 ? 5.686 -3.323 -22.694 1.00 85.44 210 PRO A O 1
ATOM 1686 N N . ASN A 1 211 ? 5.982 -5.491 -23.240 1.00 90.94 211 ASN A N 1
ATOM 1687 C CA . ASN A 1 211 ? 5.052 -6.035 -22.255 1.00 90.94 211 ASN A CA 1
ATOM 1688 C C . ASN A 1 211 ? 5.813 -6.731 -21.117 1.00 90.94 211 ASN A C 1
ATOM 1690 O O . ASN A 1 211 ? 6.022 -7.942 -21.132 1.00 90.94 211 ASN A O 1
ATOM 1694 N N . VAL A 1 212 ? 6.276 -5.949 -20.140 1.00 94.81 212 VAL A N 1
ATOM 1695 C CA . VAL A 1 212 ? 7.083 -6.450 -19.018 1.00 94.81 212 VAL A CA 1
ATOM 1696 C C . VAL A 1 212 ? 6.408 -6.094 -17.704 1.00 94.81 212 VAL A C 1
ATOM 1698 O O . VAL A 1 212 ? 6.331 -4.919 -17.360 1.00 94.81 212 VAL A O 1
ATOM 1701 N N . ALA A 1 213 ? 5.974 -7.094 -16.941 1.00 96.00 213 ALA A N 1
ATOM 1702 C CA . ALA A 1 213 ? 5.401 -6.871 -15.618 1.00 96.00 213 ALA A CA 1
ATOM 1703 C C . ALA A 1 213 ? 6.457 -6.311 -14.649 1.00 96.00 213 ALA A C 1
ATOM 1705 O O . ALA A 1 213 ? 7.574 -6.819 -14.569 1.00 96.00 213 ALA A O 1
ATOM 1706 N N . VAL A 1 214 ? 6.096 -5.293 -13.876 1.00 95.44 214 VAL A N 1
ATOM 1707 C CA . VAL A 1 214 ? 6.882 -4.766 -12.757 1.00 95.44 214 VAL A CA 1
ATOM 1708 C C . VAL A 1 214 ? 6.473 -5.519 -11.500 1.00 95.44 214 VAL A C 1
ATOM 1710 O O . VAL A 1 214 ? 5.305 -5.497 -11.097 1.00 95.44 214 VAL A O 1
ATOM 1713 N N . LEU A 1 215 ? 7.437 -6.188 -10.878 1.00 95.75 215 LEU A N 1
ATOM 1714 C CA . LEU A 1 215 ? 7.229 -6.990 -9.682 1.00 95.75 215 LEU A CA 1
ATOM 1715 C C . LEU A 1 215 ? 7.690 -6.238 -8.435 1.00 95.75 215 LEU A C 1
ATOM 1717 O O . LEU A 1 215 ? 8.655 -5.481 -8.458 1.00 95.75 215 LEU A O 1
ATOM 1721 N N . VAL A 1 216 ? 7.020 -6.508 -7.324 1.00 95.25 216 VAL A N 1
ATOM 1722 C CA . VAL A 1 216 ? 7.427 -6.096 -5.975 1.00 95.25 216 VAL A CA 1
ATOM 1723 C C . VAL A 1 216 ? 7.239 -7.278 -5.028 1.00 95.25 216 VAL A C 1
ATOM 1725 O O . VAL A 1 216 ? 6.412 -8.153 -5.298 1.00 95.25 216 VAL A O 1
ATOM 1728 N N . SER A 1 217 ? 7.999 -7.344 -3.934 1.00 95.12 217 SER A N 1
ATOM 1729 C CA . SER A 1 217 ? 7.825 -8.394 -2.924 1.00 95.12 217 SER A CA 1
ATOM 1730 C C . SER A 1 217 ? 7.036 -7.866 -1.737 1.00 95.12 217 SER A C 1
ATOM 1732 O O . SER A 1 217 ? 7.281 -6.761 -1.259 1.00 95.12 217 SER A O 1
ATOM 1734 N N . THR A 1 218 ? 6.141 -8.677 -1.168 1.00 94.12 218 THR A N 1
ATOM 1735 C CA . THR A 1 218 ? 5.517 -8.311 0.111 1.00 94.12 218 THR A CA 1
ATOM 1736 C C . THR A 1 218 ? 6.531 -8.147 1.239 1.00 94.12 218 THR A C 1
ATOM 1738 O O . THR A 1 218 ? 6.255 -7.418 2.188 1.00 94.12 218 THR A O 1
ATOM 1741 N N . LYS A 1 219 ? 7.697 -8.807 1.154 1.00 92.38 219 LYS A N 1
ATOM 1742 C CA . LYS A 1 219 ? 8.773 -8.662 2.146 1.00 92.38 219 LYS A CA 1
ATOM 1743 C C . LYS A 1 219 ? 9.241 -7.215 2.259 1.00 92.38 219 LYS A C 1
ATOM 1745 O O . LYS A 1 219 ? 9.520 -6.772 3.367 1.00 92.38 219 LYS A O 1
ATOM 1750 N N . ASP A 1 220 ? 9.225 -6.476 1.152 1.00 90.88 220 ASP A N 1
ATOM 1751 C CA . ASP A 1 220 ? 9.631 -5.071 1.117 1.00 90.88 220 ASP A CA 1
ATOM 1752 C C . ASP A 1 220 ? 8.651 -4.155 1.854 1.00 90.88 220 ASP A C 1
ATOM 1754 O O . ASP A 1 220 ? 9.026 -3.037 2.191 1.00 90.88 220 ASP A O 1
ATOM 1758 N N . PHE A 1 221 ? 7.422 -4.615 2.126 1.00 91.31 221 PHE A N 1
ATOM 1759 C CA . PHE A 1 221 ? 6.378 -3.877 2.851 1.00 91.31 221 PHE A CA 1
ATOM 1760 C C . PHE A 1 221 ? 6.175 -4.378 4.293 1.00 91.31 221 PHE A C 1
ATOM 1762 O O . PHE A 1 221 ? 5.578 -3.688 5.121 1.00 91.31 221 PHE A O 1
ATOM 1769 N N . MET A 1 222 ? 6.641 -5.588 4.618 1.00 90.62 222 MET A N 1
ATOM 1770 C CA . MET A 1 222 ? 6.496 -6.180 5.950 1.00 90.62 222 MET A CA 1
ATOM 1771 C C . MET A 1 222 ? 7.503 -5.559 6.926 1.00 90.62 222 MET A C 1
ATOM 1773 O O . MET A 1 222 ? 8.692 -5.857 6.887 1.00 90.62 222 MET A O 1
ATOM 1777 N N . GLY A 1 223 ? 7.019 -4.715 7.841 1.00 85.31 223 GLY A N 1
ATOM 1778 C CA . GLY A 1 223 ? 7.853 -4.099 8.885 1.00 85.31 223 GLY A CA 1
ATOM 1779 C C . GLY A 1 223 ? 8.667 -2.886 8.421 1.00 85.31 223 GLY A C 1
ATOM 1780 O O . GLY A 1 223 ? 9.456 -2.343 9.192 1.00 85.31 223 GLY A O 1
ATOM 1781 N N . THR A 1 224 ? 8.455 -2.426 7.190 1.00 89.25 224 THR A N 1
ATOM 1782 C CA . THR A 1 224 ? 9.126 -1.264 6.600 1.00 89.25 224 THR A CA 1
ATOM 1783 C C . THR A 1 224 ? 8.158 -0.088 6.471 1.00 89.25 224 THR A C 1
ATOM 1785 O O . THR A 1 224 ? 6.946 -0.237 6.295 1.00 89.25 224 THR A O 1
ATOM 1788 N N . ARG A 1 225 ? 8.688 1.136 6.561 1.00 90.88 225 ARG A N 1
ATOM 1789 C CA . ARG A 1 225 ? 7.891 2.344 6.321 1.00 90.88 225 ARG A CA 1
ATOM 1790 C C . ARG A 1 225 ? 7.841 2.614 4.824 1.00 90.88 225 ARG A C 1
ATOM 1792 O O . ARG A 1 225 ? 8.873 2.874 4.218 1.00 90.88 225 ARG A O 1
ATOM 1799 N N . THR A 1 226 ? 6.640 2.610 4.259 1.00 89.94 226 THR A N 1
ATOM 1800 C CA . THR A 1 226 ? 6.409 2.910 2.841 1.00 89.94 226 THR A CA 1
ATOM 1801 C C . THR A 1 226 ? 5.642 4.220 2.703 1.00 89.94 226 THR A C 1
ATOM 1803 O O . THR A 1 226 ? 4.671 4.455 3.422 1.00 89.94 226 THR A O 1
ATOM 1806 N N . ALA A 1 227 ? 6.059 5.074 1.767 1.00 90.69 227 ALA A N 1
ATOM 1807 C CA . ALA A 1 227 ? 5.368 6.314 1.431 1.00 90.69 227 ALA A CA 1
ATOM 1808 C C . ALA A 1 227 ? 5.012 6.326 -0.057 1.00 90.69 227 ALA A C 1
ATOM 1810 O O . ALA A 1 227 ? 5.854 6.036 -0.902 1.00 90.69 227 ALA A O 1
ATOM 1811 N N . MET A 1 228 ? 3.771 6.694 -0.380 1.00 87.19 228 MET A N 1
ATOM 1812 C CA . MET A 1 228 ? 3.325 6.861 -1.761 1.00 87.19 228 MET A CA 1
ATOM 1813 C C . MET A 1 228 ? 2.856 8.294 -2.001 1.00 87.19 228 MET A C 1
ATOM 1815 O O . MET A 1 228 ? 1.897 8.769 -1.387 1.00 87.19 228 MET A O 1
ATOM 1819 N N . PHE A 1 229 ? 3.514 8.961 -2.946 1.00 87.56 229 PHE A N 1
ATOM 1820 C CA . PHE A 1 229 ? 3.202 10.321 -3.363 1.00 87.56 229 PHE A CA 1
ATOM 1821 C C . PHE A 1 229 ? 2.481 10.305 -4.709 1.00 87.56 229 PHE A C 1
ATOM 1823 O O . PHE A 1 229 ? 2.885 9.620 -5.643 1.00 87.56 229 PHE A O 1
ATOM 1830 N N . GLY A 1 230 ? 1.402 11.072 -4.815 1.00 82.81 230 GLY A N 1
ATOM 1831 C CA . GLY A 1 230 ? 0.628 11.180 -6.045 1.00 82.81 230 GLY A CA 1
ATOM 1832 C C . GLY A 1 230 ? -0.567 12.106 -5.869 1.00 82.81 230 GLY A C 1
ATOM 1833 O O . GLY A 1 230 ? -1.106 12.234 -4.764 1.00 82.81 230 GLY A O 1
ATOM 1834 N N . LYS A 1 231 ? -0.984 12.758 -6.959 1.00 81.31 231 LYS A N 1
ATOM 1835 C CA . LYS A 1 231 ? -2.203 13.578 -6.963 1.00 81.31 231 LYS A CA 1
ATOM 1836 C C . LYS A 1 231 ? -3.436 12.683 -6.792 1.00 81.31 231 LYS A C 1
ATOM 1838 O O . LYS A 1 231 ? -3.416 11.489 -7.105 1.00 81.31 231 LYS A O 1
ATOM 1843 N N . THR A 1 232 ? -4.519 13.260 -6.286 1.00 73.56 232 THR A N 1
ATOM 1844 C CA . THR A 1 232 ? -5.813 12.574 -6.202 1.00 73.56 232 THR A CA 1
ATOM 1845 C C . THR A 1 232 ? -6.292 12.154 -7.597 1.00 73.56 232 THR A C 1
ATOM 1847 O O . THR A 1 232 ? -6.000 12.824 -8.586 1.00 73.56 232 THR A O 1
ATOM 1850 N N . ARG A 1 233 ? -7.004 11.018 -7.676 1.00 72.12 233 ARG A N 1
ATOM 1851 C CA . ARG A 1 233 ? -7.534 10.411 -8.919 1.00 72.12 233 ARG A CA 1
ATOM 1852 C C . ARG A 1 233 ? -6.502 9.923 -9.950 1.00 72.12 233 ARG A C 1
ATOM 1854 O O . ARG A 1 233 ? -6.876 9.605 -11.070 1.00 72.12 233 ARG A O 1
ATOM 1861 N N . LEU A 1 234 ? -5.229 9.784 -9.574 1.00 78.62 234 LEU A N 1
ATOM 1862 C CA . LEU A 1 234 ? -4.198 9.157 -10.421 1.00 78.62 234 LEU A CA 1
ATOM 1863 C C . LEU A 1 234 ? -3.936 7.677 -10.085 1.00 78.62 234 LEU A C 1
ATOM 1865 O O . LEU A 1 234 ? -2.894 7.140 -10.441 1.00 78.62 234 LEU A O 1
ATOM 1869 N N . GLY A 1 235 ? -4.855 7.015 -9.373 1.00 79.06 235 GLY A N 1
ATOM 1870 C CA . GLY A 1 235 ? -4.744 5.582 -9.060 1.00 79.06 235 GLY A CA 1
ATOM 1871 C C . GLY A 1 235 ? -3.985 5.234 -7.774 1.00 79.06 235 GLY A C 1
ATOM 1872 O O . GLY A 1 235 ? -3.764 4.057 -7.516 1.00 79.06 235 GLY A O 1
ATOM 1873 N N . LYS A 1 236 ? -3.640 6.217 -6.925 1.00 86.00 236 LYS A N 1
ATOM 1874 C CA . LYS A 1 236 ? -2.963 5.986 -5.631 1.00 86.00 236 LYS A CA 1
ATOM 1875 C C . LYS A 1 236 ? -3.674 4.924 -4.781 1.00 86.00 236 LYS A C 1
ATOM 1877 O O . LYS A 1 236 ? -3.043 3.969 -4.349 1.00 86.00 236 LYS A O 1
ATOM 1882 N N . SER A 1 237 ? -4.982 5.061 -4.571 1.00 83.75 237 SER A N 1
ATOM 1883 C CA . SER A 1 237 ? -5.751 4.110 -3.758 1.00 83.75 237 SER A CA 1
ATOM 1884 C C . SER A 1 237 ? -5.787 2.708 -4.367 1.00 83.75 237 SER A C 1
ATOM 1886 O O . SER A 1 237 ? -5.736 1.731 -3.630 1.00 83.75 237 SER A O 1
ATOM 1888 N N . ASN A 1 238 ? -5.793 2.590 -5.699 1.00 85.31 238 ASN A N 1
ATOM 1889 C CA . ASN A 1 238 ? -5.763 1.291 -6.376 1.00 85.31 238 ASN A CA 1
ATOM 1890 C C . ASN A 1 238 ? -4.434 0.573 -6.131 1.00 85.31 238 ASN A C 1
ATOM 1892 O O . ASN A 1 238 ? -4.428 -0.612 -5.820 1.00 85.31 238 ASN A O 1
ATOM 1896 N N . VAL A 1 239 ? -3.316 1.302 -6.174 1.00 88.94 239 VAL A N 1
ATOM 1897 C CA . VAL A 1 239 ? -2.004 0.740 -5.830 1.00 88.94 239 VAL A CA 1
ATOM 1898 C C . VAL A 1 239 ? -1.958 0.302 -4.360 1.00 88.94 239 VAL A C 1
ATOM 1900 O O . VAL A 1 239 ? -1.489 -0.797 -4.075 1.00 88.94 239 VAL A O 1
ATOM 1903 N N . VAL A 1 240 ? -2.501 1.098 -3.423 1.00 90.06 240 VAL A N 1
ATOM 1904 C CA . VAL A 1 240 ? -2.600 0.676 -2.007 1.00 90.06 240 VAL A CA 1
ATOM 1905 C C . VAL A 1 240 ? -3.448 -0.588 -1.869 1.00 90.06 240 VAL A C 1
ATOM 1907 O O . VAL A 1 240 ? -3.059 -1.483 -1.127 1.00 90.06 240 VAL A O 1
ATOM 1910 N N . LYS A 1 241 ? -4.579 -0.691 -2.583 1.00 90.06 241 LYS A N 1
ATOM 1911 C CA . LYS A 1 241 ? -5.427 -1.893 -2.570 1.00 90.06 241 LYS A CA 1
ATOM 1912 C C . LYS A 1 241 ? -4.652 -3.126 -3.026 1.00 90.06 241 LYS A C 1
ATOM 1914 O O . LYS A 1 241 ? -4.719 -4.130 -2.332 1.00 90.06 241 LYS A O 1
ATOM 1919 N N . LEU A 1 242 ? -3.876 -3.035 -4.111 1.00 91.81 242 LEU A N 1
ATOM 1920 C CA . LEU A 1 242 ? -3.043 -4.146 -4.592 1.00 91.81 242 LEU A CA 1
ATOM 1921 C C . LEU A 1 242 ? -1.997 -4.575 -3.554 1.00 91.81 242 LEU A C 1
ATOM 1923 O O . LEU A 1 242 ? -1.836 -5.765 -3.295 1.00 91.81 242 LEU A O 1
ATOM 1927 N N . ILE A 1 243 ? -1.321 -3.617 -2.911 1.00 92.69 243 ILE A N 1
ATOM 1928 C CA . ILE A 1 243 ? -0.344 -3.914 -1.850 1.00 92.69 243 ILE A CA 1
ATOM 1929 C C . ILE A 1 243 ? -1.038 -4.577 -0.652 1.00 92.69 243 ILE A C 1
ATOM 1931 O O . ILE A 1 243 ? -0.578 -5.604 -0.151 1.00 92.69 243 ILE A O 1
ATOM 1935 N N . ALA A 1 244 ? -2.161 -4.014 -0.204 1.00 93.00 244 ALA A N 1
ATOM 1936 C CA . ALA A 1 244 ? -2.909 -4.524 0.938 1.00 93.00 244 ALA A CA 1
ATOM 1937 C C . ALA A 1 244 ? -3.478 -5.924 0.677 1.00 93.00 244 ALA A C 1
ATOM 1939 O O . ALA A 1 244 ? -3.388 -6.797 1.542 1.00 93.00 244 ALA A O 1
ATOM 1940 N N . GLN A 1 245 ? -4.011 -6.145 -0.524 1.00 93.31 245 GLN A N 1
ATOM 1941 C CA . GLN A 1 245 ? -4.458 -7.441 -1.017 1.00 93.31 245 GLN A CA 1
ATOM 1942 C C . GLN A 1 245 ? -3.317 -8.460 -0.989 1.00 93.31 245 GLN A C 1
ATOM 1944 O O . GLN A 1 245 ? -3.453 -9.520 -0.381 1.00 93.31 245 GLN A O 1
ATOM 1949 N N . SER A 1 246 ? -2.170 -8.116 -1.576 1.00 93.69 246 SER A N 1
ATOM 1950 C CA . SER A 1 246 ? -1.012 -9.007 -1.642 1.00 93.69 246 SER A CA 1
ATOM 1951 C C . SER A 1 246 ? -0.525 -9.442 -0.252 1.00 93.69 246 SER A C 1
ATOM 1953 O O . SER A 1 246 ? -0.184 -10.608 -0.029 1.00 93.69 246 SER A O 1
ATOM 1955 N N . LEU A 1 247 ? -0.577 -8.539 0.736 1.00 94.38 247 LEU A N 1
ATOM 1956 C CA . LEU A 1 247 ? -0.275 -8.865 2.134 1.00 94.38 247 LEU A CA 1
ATOM 1957 C C . LEU A 1 247 ? -1.299 -9.827 2.758 1.00 94.38 247 LEU A C 1
ATOM 1959 O O . LEU A 1 247 ? -0.906 -10.713 3.521 1.00 94.38 247 LEU A O 1
ATOM 1963 N N . ILE A 1 248 ? -2.594 -9.686 2.449 1.00 93.94 248 ILE A N 1
ATOM 1964 C CA . ILE A 1 248 ? -3.639 -10.618 2.915 1.00 93.94 248 ILE A CA 1
ATOM 1965 C C . ILE A 1 248 ? -3.391 -12.019 2.347 1.00 93.94 248 ILE A C 1
ATOM 1967 O O . ILE A 1 248 ? -3.405 -12.992 3.102 1.00 93.94 248 ILE A O 1
ATOM 1971 N N . GLU A 1 249 ? -3.135 -12.113 1.043 1.00 93.38 249 GLU A N 1
ATOM 1972 C CA . GLU A 1 249 ? -2.938 -13.377 0.329 1.00 93.38 249 GLU A CA 1
ATOM 1973 C C . GLU A 1 249 ? -1.667 -14.095 0.791 1.00 93.38 249 GLU A C 1
ATOM 1975 O O . GLU A 1 249 ? -1.710 -15.269 1.175 1.00 93.38 249 GLU A O 1
ATOM 1980 N N . THR A 1 250 ? -0.551 -13.366 0.863 1.00 93.25 250 THR A N 1
ATOM 1981 C CA . THR A 1 250 ? 0.745 -13.907 1.296 1.00 93.25 250 THR A CA 1
ATOM 1982 C C . THR A 1 250 ? 0.709 -14.415 2.738 1.00 93.25 250 THR A C 1
ATOM 1984 O O . THR A 1 250 ? 1.352 -15.407 3.074 1.00 93.25 250 THR A O 1
ATOM 1987 N N . THR A 1 251 ? -0.061 -13.759 3.611 1.00 92.75 251 THR A N 1
ATOM 1988 C CA . THR A 1 251 ? -0.184 -14.138 5.030 1.00 92.75 251 THR A CA 1
ATOM 1989 C C . THR A 1 251 ? -1.437 -14.957 5.328 1.00 92.75 251 THR A C 1
ATOM 1991 O O . THR A 1 251 ? -1.898 -15.023 6.474 1.00 92.75 251 THR A O 1
ATOM 1994 N N . SER A 1 252 ? -2.013 -15.598 4.310 1.00 91.12 252 SER A N 1
ATOM 1995 C CA . SER A 1 252 ? -3.176 -16.478 4.458 1.00 91.12 252 SER A CA 1
ATOM 1996 C C . SER A 1 252 ? -2.905 -17.625 5.441 1.00 91.12 252 SER A C 1
ATOM 1998 O O . SER A 1 252 ? -3.710 -17.849 6.347 1.00 91.12 252 SER A O 1
ATOM 2000 N N . GLY A 1 253 ? -1.744 -18.281 5.318 1.00 89.75 253 GLY A N 1
ATOM 2001 C CA . GLY A 1 253 ? -1.312 -19.369 6.201 1.00 89.75 253 GLY A CA 1
ATOM 2002 C C . GLY A 1 253 ? -0.687 -18.901 7.519 1.00 89.75 253 GLY A C 1
ATOM 2003 O O . GLY A 1 253 ? -1.051 -19.396 8.581 1.00 89.75 253 GLY A O 1
ATOM 2004 N N . THR A 1 254 ? 0.234 -17.935 7.472 1.00 92.00 254 THR A N 1
ATOM 2005 C CA . THR A 1 254 ? 1.015 -17.507 8.649 1.00 92.00 254 THR A CA 1
ATOM 2006 C C . THR A 1 254 ? 0.253 -16.578 9.589 1.00 92.00 254 THR A C 1
ATOM 2008 O O . THR A 1 254 ? 0.526 -16.577 10.785 1.00 92.00 254 THR A O 1
ATOM 2011 N N . LYS A 1 255 ? -0.665 -15.757 9.054 1.00 89.94 255 LYS A N 1
ATOM 2012 C CA . LYS A 1 255 ? -1.439 -14.737 9.788 1.00 89.94 255 LYS A CA 1
ATOM 2013 C C . LYS A 1 255 ? -0.582 -13.830 10.689 1.00 89.94 255 LYS A C 1
ATOM 2015 O O . LYS A 1 255 ? -1.039 -13.360 11.724 1.00 89.94 255 LYS A O 1
ATOM 2020 N N . ASN A 1 256 ? 0.658 -13.570 10.281 1.00 91.69 256 ASN A N 1
ATOM 2021 C CA . ASN A 1 256 ? 1.659 -12.841 11.065 1.00 91.69 256 ASN A CA 1
ATOM 2022 C C . ASN A 1 256 ? 1.713 -11.330 10.769 1.00 91.69 256 ASN A C 1
ATOM 2024 O O . ASN A 1 256 ? 2.560 -10.637 11.325 1.00 91.69 256 ASN A O 1
ATOM 2028 N N . VAL A 1 257 ? 0.835 -10.816 9.901 1.00 92.44 257 VAL A N 1
ATOM 2029 C CA . VAL A 1 257 ? 0.758 -9.391 9.550 1.00 92.44 257 VAL A CA 1
ATOM 2030 C C . VAL A 1 257 ? -0.674 -8.894 9.724 1.00 92.44 257 VAL A C 1
ATOM 2032 O O . VAL A 1 257 ? -1.612 -9.458 9.158 1.00 92.44 257 VAL A O 1
ATOM 2035 N N . GLY A 1 258 ? -0.829 -7.817 10.496 1.00 91.81 258 GLY A N 1
ATOM 2036 C CA . GLY A 1 258 ? -2.074 -7.064 10.638 1.00 91.81 258 GLY A CA 1
ATOM 2037 C C . GLY A 1 258 ? -2.000 -5.739 9.882 1.00 91.81 258 GLY A C 1
ATOM 2038 O O . GLY A 1 258 ? -0.956 -5.092 9.863 1.00 91.81 258 GLY A O 1
ATOM 2039 N N . GLN A 1 259 ? -3.111 -5.332 9.268 1.00 92.38 259 GLN A N 1
ATOM 2040 C CA . GLN A 1 259 ? -3.230 -4.055 8.565 1.00 92.38 259 GLN A CA 1
ATOM 2041 C C . GLN A 1 259 ? -4.316 -3.209 9.229 1.00 92.38 259 GLN A C 1
ATOM 2043 O O . GLN A 1 259 ? -5.440 -3.676 9.402 1.00 92.38 259 GLN A O 1
ATOM 2048 N N . LEU A 1 260 ? -3.983 -1.967 9.581 1.00 93.81 260 LEU A N 1
ATOM 2049 C CA . LEU A 1 260 ? -4.931 -0.973 10.082 1.00 93.81 260 LEU A CA 1
ATOM 2050 C C . LEU A 1 260 ? -5.012 0.170 9.073 1.00 93.81 260 LEU A C 1
ATOM 2052 O O . LEU A 1 260 ? -4.025 0.865 8.837 1.00 93.81 260 LEU A O 1
ATOM 2056 N N . ILE A 1 261 ? -6.189 0.357 8.477 1.00 93.25 261 ILE A N 1
ATOM 2057 C CA . ILE A 1 261 ? -6.421 1.375 7.451 1.00 93.25 261 ILE A CA 1
ATOM 2058 C C . ILE A 1 261 ? -7.368 2.433 8.012 1.00 93.25 261 ILE A C 1
ATOM 2060 O O . ILE A 1 261 ? -8.528 2.150 8.308 1.00 93.25 261 ILE A O 1
ATOM 2064 N N . PHE A 1 262 ? -6.882 3.670 8.118 1.00 93.06 262 PHE A N 1
ATOM 2065 C CA . PHE A 1 262 ? -7.723 4.832 8.403 1.00 93.06 262 PHE A CA 1
ATOM 2066 C C . PHE A 1 262 ? -8.378 5.312 7.109 1.00 93.06 262 PHE A C 1
ATOM 2068 O O . PHE A 1 262 ? -7.825 6.117 6.358 1.00 93.06 262 PHE A O 1
ATOM 2075 N N . ASP A 1 263 ? -9.553 4.760 6.828 1.00 90.75 263 ASP A N 1
ATOM 2076 C CA . ASP A 1 263 ? -10.261 4.966 5.570 1.00 90.75 263 ASP A CA 1
ATOM 2077 C C . ASP A 1 263 ? -11.191 6.187 5.623 1.00 90.75 263 ASP A C 1
ATOM 2079 O O . ASP A 1 263 ? -12.392 6.073 5.863 1.00 90.75 263 ASP A O 1
ATOM 2083 N N . ILE A 1 264 ? -10.623 7.375 5.399 1.00 86.06 264 ILE A N 1
ATOM 2084 C CA . ILE A 1 264 ? -11.361 8.651 5.444 1.00 86.06 264 ILE A CA 1
ATOM 2085 C C . ILE A 1 264 ? -12.491 8.691 4.399 1.00 86.06 264 ILE A C 1
ATOM 2087 O O . ILE A 1 264 ? -13.570 9.212 4.678 1.00 86.06 264 ILE A O 1
ATOM 2091 N N . ASN A 1 265 ? -12.260 8.129 3.208 1.00 83.94 265 ASN A N 1
ATOM 2092 C CA . ASN A 1 265 ? -13.216 8.173 2.096 1.00 83.94 265 ASN A CA 1
ATOM 2093 C C . ASN A 1 265 ? -14.133 6.940 2.035 1.00 83.94 265 ASN A C 1
ATOM 2095 O O . ASN A 1 265 ? -15.140 6.951 1.326 1.00 83.94 265 ASN A O 1
ATOM 2099 N N . GLY A 1 266 ? -13.806 5.873 2.763 1.00 86.44 266 GLY A N 1
ATOM 2100 C CA . GLY A 1 266 ? -14.520 4.604 2.694 1.00 86.44 266 GLY A CA 1
ATOM 2101 C C . GLY A 1 266 ? -14.189 3.763 1.451 1.00 86.44 266 GLY A C 1
ATOM 2102 O O . GLY A 1 266 ? -14.998 2.901 1.117 1.00 86.44 266 GLY A O 1
ATOM 2103 N N . GLU A 1 267 ? -13.071 4.017 0.759 1.00 85.50 267 GLU A N 1
ATOM 2104 C CA . GLU A 1 267 ? -12.689 3.368 -0.512 1.00 85.50 267 GLU A CA 1
ATOM 2105 C C . GLU A 1 267 ? -12.231 1.908 -0.346 1.00 85.50 267 GLU A C 1
ATOM 2107 O O . GLU A 1 267 ? -12.247 1.137 -1.309 1.00 85.50 267 GLU A O 1
ATOM 2112 N N . TYR A 1 268 ? -11.792 1.528 0.856 1.00 89.44 268 TYR A N 1
ATOM 2113 C CA . TYR A 1 268 ? -11.307 0.185 1.187 1.00 89.44 268 TYR A CA 1
ATOM 2114 C C . TYR A 1 268 ? -12.384 -0.657 1.873 1.00 89.44 268 TYR A C 1
ATOM 2116 O O . TYR A 1 268 ? -12.354 -1.884 1.769 1.00 89.44 268 TYR A O 1
ATOM 2124 N N . ALA A 1 269 ? -13.327 -0.002 2.556 1.00 89.62 269 ALA A N 1
ATOM 2125 C CA . ALA A 1 269 ? -14.439 -0.650 3.244 1.00 89.62 269 ALA A CA 1
ATOM 2126 C C . ALA A 1 269 ? -15.711 -0.794 2.393 1.00 89.62 269 ALA A C 1
ATOM 2128 O O . ALA A 1 269 ? -16.519 -1.666 2.694 1.00 89.62 269 ALA A O 1
ATOM 2129 N N . ASN A 1 270 ? -15.927 0.065 1.390 1.00 86.94 270 ASN A N 1
ATOM 2130 C CA . ASN A 1 270 ? -17.156 0.078 0.591 1.00 86.94 270 ASN A CA 1
ATOM 2131 C C . ASN A 1 270 ? -16.843 -0.077 -0.895 1.00 86.94 270 ASN A C 1
ATOM 2133 O O . ASN A 1 270 ? -15.910 0.550 -1.401 1.00 86.94 270 ASN A O 1
ATOM 2137 N N . ASP A 1 271 ? -17.654 -0.871 -1.587 1.00 84.19 271 ASP A N 1
ATOM 2138 C CA . ASP A 1 271 ? -17.567 -1.012 -3.040 1.00 84.19 271 ASP A CA 1
ATOM 2139 C C . ASP A 1 271 ? -17.937 0.306 -3.724 1.00 84.19 271 ASP A C 1
ATOM 2141 O O . ASP A 1 271 ? -18.785 1.055 -3.225 1.00 84.19 271 ASP A O 1
ATOM 2145 N N . ASN A 1 272 ? -17.294 0.596 -4.859 1.00 75.38 272 ASN A N 1
ATOM 2146 C CA . ASN A 1 272 ? -17.621 1.771 -5.662 1.00 75.38 272 ASN A CA 1
ATOM 2147 C C . ASN A 1 272 ? -18.452 1.353 -6.889 1.00 75.38 272 ASN A C 1
ATOM 2149 O O . ASN A 1 272 ? -17.873 0.829 -7.844 1.00 75.38 272 ASN A O 1
ATOM 2153 N N . PRO A 1 273 ? -19.773 1.630 -6.920 1.00 68.31 273 PRO A N 1
ATOM 2154 C CA . PRO A 1 273 ? -20.639 1.241 -8.034 1.00 68.31 273 PRO A CA 1
ATOM 2155 C C . PRO A 1 273 ? -20.293 1.934 -9.357 1.00 68.31 273 PRO A C 1
ATOM 2157 O O . PRO A 1 273 ? -20.699 1.461 -10.411 1.00 68.31 273 PRO A O 1
ATOM 2160 N N . GLN A 1 274 ? -19.587 3.071 -9.318 1.00 64.62 274 GLN A N 1
ATOM 2161 C CA . GLN A 1 274 ? -19.236 3.832 -10.523 1.00 64.62 274 GLN A CA 1
ATOM 2162 C C . GLN A 1 274 ? -18.121 3.171 -11.342 1.00 64.62 274 GLN A C 1
ATOM 2164 O O . GLN A 1 274 ? -18.091 3.338 -12.558 1.00 64.62 274 GLN A O 1
ATOM 2169 N N . ASP A 1 275 ? -17.240 2.419 -10.679 1.00 62.97 275 ASP A N 1
ATOM 2170 C CA . ASP A 1 275 ? -16.032 1.840 -11.280 1.00 62.97 275 ASP A CA 1
ATOM 2171 C C . ASP A 1 275 ? -16.091 0.302 -11.365 1.00 62.97 275 ASP A C 1
ATOM 2173 O O . ASP A 1 275 ? -15.081 -0.317 -11.687 1.00 62.97 275 ASP A O 1
ATOM 2177 N N . ASP A 1 276 ? -17.234 -0.311 -11.014 1.00 65.88 276 ASP A N 1
ATOM 2178 C CA . ASP A 1 276 ? -17.420 -1.771 -10.872 1.00 65.88 276 ASP A CA 1
ATOM 2179 C C . ASP A 1 276 ? -16.272 -2.442 -10.088 1.00 65.88 276 ASP A C 1
ATOM 2181 O O . ASP A 1 276 ? -15.765 -3.509 -10.432 1.00 65.88 276 ASP A O 1
ATOM 2185 N N . SER A 1 277 ? -15.787 -1.749 -9.048 1.00 70.50 277 SER A N 1
ATOM 2186 C CA . SER A 1 277 ? -14.602 -2.164 -8.298 1.00 70.50 277 SER A CA 1
ATOM 2187 C C . SER A 1 277 ? -14.962 -2.619 -6.890 1.00 70.50 277 SER A C 1
ATOM 2189 O O . SER A 1 277 ? -15.574 -1.883 -6.105 1.00 70.50 277 SER A O 1
ATOM 2191 N N . SER A 1 278 ? -14.525 -3.834 -6.563 1.00 80.94 278 SER A N 1
ATOM 2192 C CA . SER A 1 278 ? -14.649 -4.405 -5.225 1.00 80.94 278 SER A CA 1
ATOM 2193 C C . SER A 1 278 ? -13.691 -3.730 -4.242 1.00 80.94 278 SER A C 1
ATOM 2195 O O . SER A 1 278 ? -12.537 -3.402 -4.540 1.00 80.94 278 SER A O 1
ATOM 2197 N N . SER A 1 279 ? -14.180 -3.518 -3.031 1.00 88.69 279 SER A N 1
ATOM 2198 C CA . SER A 1 279 ? -13.417 -3.082 -1.871 1.00 88.69 279 SER A CA 1
ATOM 2199 C C . SER A 1 279 ? -12.638 -4.242 -1.249 1.00 88.69 279 SER A C 1
ATOM 2201 O O . SER A 1 279 ? -12.908 -5.414 -1.525 1.00 88.69 279 SER A O 1
ATOM 2203 N N . LEU A 1 280 ? -11.681 -3.931 -0.366 1.00 91.12 280 LEU A N 1
ATOM 2204 C CA . LEU A 1 280 ? -10.949 -4.971 0.365 1.00 91.12 280 LEU A CA 1
ATOM 2205 C C . LEU A 1 280 ? -11.895 -5.780 1.258 1.00 91.12 280 LEU A C 1
ATOM 2207 O O . LEU A 1 280 ? -11.747 -6.995 1.354 1.00 91.12 280 LEU A O 1
ATOM 2211 N N . LYS A 1 281 ? -12.895 -5.126 1.870 1.00 91.69 281 LYS A N 1
ATOM 2212 C CA . LYS A 1 281 ? -13.894 -5.817 2.693 1.00 91.69 281 LYS A CA 1
ATOM 2213 C C . LYS A 1 281 ? -14.726 -6.802 1.874 1.00 91.69 281 LYS A C 1
ATOM 2215 O O . LYS A 1 281 ? -14.892 -7.934 2.319 1.00 91.69 281 LYS A O 1
ATOM 2220 N N . SER A 1 282 ? -15.223 -6.401 0.707 1.00 90.19 282 SER A N 1
ATOM 2221 C CA . SER A 1 282 ? -16.032 -7.291 -0.134 1.00 90.19 282 SER A CA 1
ATOM 2222 C C . SER A 1 282 ? -15.210 -8.429 -0.738 1.00 90.19 282 SER A C 1
ATOM 2224 O O . SER A 1 282 ? -15.706 -9.548 -0.828 1.00 90.19 282 SER A O 1
ATOM 2226 N N . ALA A 1 283 ? -13.945 -8.180 -1.095 1.00 90.69 283 ALA A N 1
ATOM 2227 C CA . ALA A 1 283 ? -13.050 -9.215 -1.611 1.00 90.69 283 ALA A CA 1
ATOM 2228 C C . ALA A 1 283 ? -12.612 -10.227 -0.533 1.00 90.69 283 ALA A C 1
ATOM 2230 O O . ALA A 1 283 ? -12.462 -11.411 -0.825 1.00 90.69 283 ALA A O 1
ATOM 2231 N N . TYR A 1 284 ? -12.440 -9.784 0.719 1.00 92.56 284 TYR A N 1
ATOM 2232 C CA . TYR A 1 284 ? -11.943 -10.619 1.819 1.00 92.56 284 TYR A CA 1
ATOM 2233 C C . TYR A 1 284 ? -12.813 -10.502 3.086 1.00 92.56 284 TYR A C 1
ATOM 2235 O O . TYR A 1 284 ? -12.336 -10.059 4.139 1.00 92.56 284 TYR A O 1
ATOM 2243 N N . PRO A 1 285 ? -14.089 -10.932 3.043 1.00 90.50 285 PRO A N 1
ATOM 2244 C CA . PRO A 1 285 ? -15.061 -10.670 4.105 1.00 90.50 285 PRO A CA 1
ATOM 2245 C C . PRO A 1 285 ? -14.676 -11.266 5.463 1.00 90.50 285 PRO A C 1
ATOM 2247 O O . PRO A 1 285 ? -14.974 -10.651 6.485 1.00 90.50 285 PRO A O 1
ATOM 2250 N N . GLU A 1 286 ? -13.982 -12.407 5.481 1.00 91.00 286 GLU A N 1
ATOM 2251 C CA . GLU A 1 286 ? -13.535 -13.095 6.704 1.00 91.00 286 GLU A CA 1
ATOM 2252 C C . GLU A 1 286 ? -12.192 -12.584 7.251 1.00 91.00 286 GLU A C 1
ATOM 2254 O O . GLU A 1 286 ? -11.814 -12.883 8.382 1.00 91.00 286 GLU A O 1
ATOM 2259 N N . ARG A 1 287 ? -11.437 -11.831 6.445 1.00 91.38 287 ARG A N 1
ATOM 2260 C CA . ARG A 1 287 ? -10.108 -11.304 6.804 1.00 91.38 287 ARG A CA 1
ATOM 2261 C C . ARG A 1 287 ? -10.116 -9.799 7.052 1.00 91.38 287 ARG A C 1
ATOM 2263 O O . ARG A 1 287 ? -9.111 -9.271 7.525 1.00 91.38 287 ARG A O 1
ATOM 2270 N N . CYS A 1 288 ? -11.221 -9.126 6.746 1.00 93.12 288 CYS A N 1
ATOM 2271 C CA . CYS A 1 288 ? -11.390 -7.693 6.912 1.00 93.12 288 CYS A CA 1
ATOM 2272 C C . CYS A 1 288 ? -12.524 -7.395 7.891 1.00 93.12 288 CYS A C 1
ATOM 2274 O O . CYS A 1 288 ? -13.669 -7.793 7.692 1.00 93.12 288 CYS A O 1
ATOM 2276 N N . GLU A 1 289 ? -12.214 -6.623 8.922 1.00 93.19 289 GLU A N 1
ATOM 2277 C CA . GLU A 1 289 ? -13.170 -6.149 9.917 1.00 93.19 289 GLU A CA 1
ATOM 2278 C C . GLU A 1 289 ? -13.313 -4.639 9.764 1.00 93.19 289 GLU A C 1
ATOM 2280 O O . GLU A 1 289 ? -12.323 -3.908 9.810 1.00 93.19 289 GLU A O 1
ATOM 2285 N N . VAL A 1 290 ? -14.538 -4.168 9.539 1.00 93.38 290 VAL A N 1
ATOM 2286 C CA . VAL A 1 290 ? -14.809 -2.743 9.336 1.00 93.38 290 VAL A CA 1
ATOM 2287 C C . VAL A 1 290 ? -15.381 -2.170 10.617 1.00 93.38 290 VAL A C 1
ATOM 2289 O O . VAL A 1 290 ? -16.373 -2.673 11.140 1.00 93.38 290 VAL A O 1
ATOM 2292 N N . TYR A 1 291 ? -14.786 -1.082 11.088 1.00 92.56 291 TYR A N 1
ATOM 2293 C CA . TYR A 1 291 ? -15.317 -0.283 12.182 1.00 92.56 291 TYR A CA 1
ATOM 2294 C C . TYR A 1 291 ? -15.773 1.065 11.629 1.00 92.56 291 TYR A C 1
ATOM 2296 O O . TYR A 1 291 ? -15.027 1.723 10.906 1.00 92.56 291 TYR A O 1
ATOM 2304 N N . ALA A 1 292 ? -16.998 1.475 11.952 1.00 90.38 292 ALA A N 1
ATOM 2305 C CA . ALA A 1 292 ? -17.579 2.712 11.442 1.00 90.38 292 ALA A CA 1
ATOM 2306 C C . ALA A 1 292 ? -18.325 3.488 12.534 1.00 90.38 292 ALA A C 1
ATOM 2308 O O . ALA A 1 292 ? -18.987 2.908 13.396 1.00 90.38 292 ALA A O 1
ATOM 2309 N N . LEU A 1 293 ? -18.258 4.823 12.470 1.00 87.31 293 LEU A N 1
ATOM 2310 C CA . LEU A 1 293 ? -19.048 5.707 13.337 1.00 87.31 293 LEU A CA 1
ATOM 2311 C C . LEU A 1 293 ? -20.547 5.621 13.033 1.00 87.31 293 LEU A C 1
ATOM 2313 O O . LEU A 1 293 ? -21.365 5.688 13.951 1.00 87.31 293 LEU A O 1
ATOM 2317 N N . THR A 1 294 ? -20.898 5.460 11.757 1.00 85.06 294 THR A N 1
ATOM 2318 C CA . THR A 1 294 ? -22.272 5.303 11.272 1.00 85.06 294 THR A CA 1
ATOM 2319 C C . THR A 1 294 ? -22.324 4.071 10.382 1.00 85.06 294 THR A C 1
ATOM 2321 O O . THR A 1 294 ? -21.592 3.993 9.394 1.00 85.06 294 THR A O 1
ATOM 2324 N N . LYS A 1 295 ? -23.184 3.109 10.731 1.00 82.75 295 LYS A N 1
ATOM 2325 C CA . LYS A 1 295 ? -23.359 1.877 9.955 1.00 82.75 295 LYS A CA 1
ATOM 2326 C C . LYS A 1 295 ? -23.985 2.212 8.599 1.00 82.75 295 LYS A C 1
ATOM 2328 O O . LYS A 1 295 ? -25.052 2.823 8.544 1.00 82.75 295 LYS A O 1
ATOM 2333 N N . LYS A 1 296 ? -23.319 1.823 7.510 1.00 82.25 296 LYS A N 1
ATOM 2334 C CA . LYS A 1 296 ? -23.881 1.896 6.153 1.00 82.25 296 LYS A CA 1
ATOM 2335 C C . LYS A 1 296 ? -24.728 0.649 5.889 1.00 82.25 296 LYS A C 1
ATOM 2337 O O . LYS A 1 296 ? -24.415 -0.420 6.397 1.00 82.25 296 LYS A O 1
ATOM 2342 N N . GLN A 1 297 ? -25.790 0.779 5.091 1.00 77.75 297 GLN A N 1
ATOM 2343 C CA . GLN A 1 297 ? -26.706 -0.340 4.818 1.00 77.75 297 GLN A CA 1
ATOM 2344 C C . GLN A 1 297 ? -26.016 -1.512 4.106 1.00 77.75 297 GLN A C 1
ATOM 2346 O O . GLN A 1 297 ? -26.283 -2.663 4.433 1.00 77.75 297 GLN A O 1
ATOM 2351 N N . ASN A 1 298 ? -25.098 -1.214 3.184 1.00 80.88 298 ASN A N 1
ATOM 2352 C CA . ASN A 1 298 ? -24.486 -2.218 2.307 1.00 80.88 298 ASN A CA 1
ATOM 2353 C C . ASN A 1 298 ? -23.159 -2.779 2.836 1.00 80.88 298 ASN A C 1
ATOM 2355 O O . ASN A 1 298 ? -22.576 -3.649 2.200 1.00 80.88 298 ASN A O 1
ATOM 2359 N N . THR A 1 299 ? -22.676 -2.289 3.979 1.00 83.50 299 THR A N 1
ATOM 2360 C CA . THR A 1 299 ? -21.371 -2.673 4.522 1.00 83.50 299 THR A CA 1
ATOM 2361 C C . THR A 1 299 ? -21.553 -3.101 5.960 1.00 83.50 299 THR A C 1
ATOM 2363 O O . THR A 1 299 ? -21.886 -2.280 6.820 1.00 83.50 299 THR A O 1
ATOM 2366 N N . ASP A 1 300 ? -21.324 -4.382 6.238 1.00 87.12 300 ASP A N 1
ATOM 2367 C CA . ASP A 1 300 ? -21.351 -4.833 7.619 1.00 87.12 300 ASP A CA 1
ATOM 2368 C C . ASP A 1 300 ? -20.151 -4.261 8.378 1.00 87.12 300 ASP A C 1
ATOM 2370 O O . ASP A 1 300 ? -18.991 -4.447 8.001 1.00 87.12 300 ASP A O 1
ATOM 2374 N N . SER A 1 301 ? -20.457 -3.507 9.430 1.00 90.50 301 SER A N 1
ATOM 2375 C CA . SER A 1 301 ? -19.482 -2.765 10.213 1.00 90.50 301 SER A CA 1
ATOM 2376 C C . SER A 1 301 ? -19.819 -2.829 11.694 1.00 90.50 301 SER A C 1
ATOM 2378 O O . SER A 1 301 ? -20.982 -2.667 12.085 1.00 90.50 301 SER A O 1
ATOM 2380 N N . LYS A 1 302 ? -18.782 -2.968 12.514 1.00 90.19 302 LYS A N 1
ATOM 2381 C CA . LYS A 1 302 ? -18.831 -2.827 13.966 1.00 90.19 302 LYS A CA 1
ATOM 2382 C C . LYS A 1 302 ? -18.866 -1.341 14.350 1.00 90.19 302 LYS A C 1
ATOM 2384 O O . LYS A 1 302 ? -18.303 -0.508 13.632 1.00 90.19 302 LYS A O 1
ATOM 2389 N N . PRO A 1 303 ? -19.526 -0.977 15.459 1.00 86.81 303 PRO A N 1
ATOM 2390 C CA . PRO A 1 303 ? -19.533 0.401 15.922 1.00 86.81 303 PRO A CA 1
ATOM 2391 C C . PRO A 1 303 ? -18.118 0.823 16.332 1.00 86.81 303 PRO A C 1
ATOM 2393 O O . PRO A 1 303 ? -17.490 0.184 17.171 1.00 86.81 303 PRO A O 1
ATOM 2396 N N . LEU A 1 304 ? -17.630 1.927 15.767 1.00 88.56 304 LEU A N 1
ATOM 2397 C CA . LEU A 1 304 ? -16.421 2.613 16.233 1.00 88.56 304 LEU A CA 1
ATOM 2398 C C . LEU A 1 304 ? -16.793 3.630 17.324 1.00 88.56 304 LEU A C 1
ATOM 2400 O O . LEU A 1 304 ? -16.526 4.822 17.204 1.00 88.56 304 LEU A O 1
ATOM 2404 N N . ARG A 1 305 ? -17.522 3.177 18.345 1.00 86.88 305 ARG A N 1
ATOM 2405 C CA . ARG A 1 305 ? -17.978 3.998 19.474 1.00 86.88 305 ARG A CA 1
ATOM 2406 C C . ARG A 1 305 ? -17.657 3.278 20.775 1.00 86.88 305 ARG A C 1
ATOM 2408 O O . ARG A 1 305 ? -17.608 2.052 20.800 1.00 86.88 305 ARG A O 1
ATOM 2415 N N . LEU A 1 306 ? -17.459 4.052 21.834 1.00 88.25 306 LEU A N 1
ATOM 2416 C CA . LEU A 1 306 ? -17.275 3.521 23.177 1.00 88.25 306 LEU A CA 1
ATOM 2417 C C . LEU A 1 306 ? -18.628 3.053 23.728 1.00 88.25 306 LEU A C 1
ATOM 2419 O O . LEU A 1 306 ? -19.581 3.833 23.732 1.00 88.25 306 LEU A O 1
ATOM 2423 N N . ASP A 1 307 ? -18.712 1.808 24.194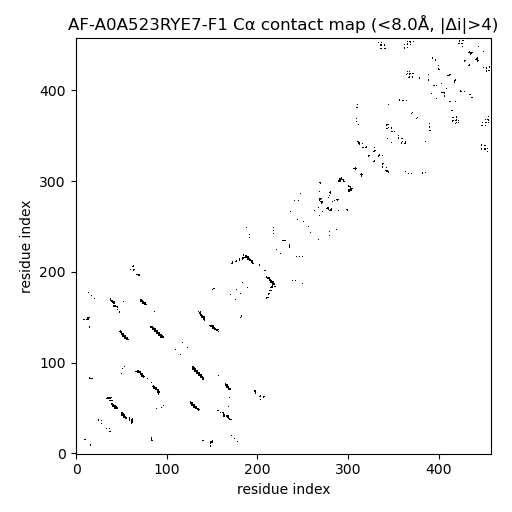 1.00 90.88 307 ASP A N 1
ATOM 2424 C CA . ASP A 1 307 ? -19.873 1.337 24.955 1.00 90.88 307 ASP A CA 1
ATOM 2425 C C . ASP A 1 307 ? -19.713 1.760 26.421 1.00 90.88 307 ASP A C 1
ATOM 2427 O O . ASP A 1 307 ? -18.710 1.441 27.066 1.00 90.88 307 ASP A O 1
ATOM 2431 N N . PHE A 1 308 ? -20.682 2.524 26.927 1.00 94.81 308 PHE A N 1
ATOM 2432 C CA . PHE A 1 308 ? -20.616 3.131 28.255 1.00 94.81 308 PHE A CA 1
ATOM 2433 C C . PHE A 1 308 ? -20.856 2.125 29.384 1.00 94.81 308 PHE A C 1
ATOM 2435 O O . PHE A 1 308 ? -20.334 2.315 30.479 1.00 94.81 308 PHE A O 1
ATOM 2442 N N . TYR A 1 309 ? -21.566 1.024 29.127 1.00 94.44 309 TYR A N 1
ATOM 2443 C CA . TYR A 1 309 ? -21.677 -0.047 30.115 1.00 94.44 309 TYR A CA 1
ATOM 2444 C C . TYR A 1 309 ? -20.361 -0.821 30.241 1.00 94.44 309 TYR A C 1
ATOM 2446 O O . TYR A 1 309 ? -19.992 -1.234 31.337 1.00 94.44 309 TYR A O 1
ATOM 2454 N N . GLU A 1 310 ? -19.641 -0.995 29.134 1.00 93.12 310 GLU A N 1
ATOM 2455 C CA . GLU A 1 310 ? -18.383 -1.752 29.102 1.00 93.12 310 GLU A CA 1
ATOM 2456 C C . GLU A 1 310 ? -17.185 -0.947 29.608 1.00 93.12 310 GLU A C 1
ATOM 2458 O O . GLU A 1 310 ? -16.207 -1.531 30.054 1.00 93.12 310 GLU A O 1
ATOM 2463 N N . ASN A 1 311 ? -17.250 0.386 29.551 1.00 94.44 311 ASN A N 1
ATOM 2464 C CA . ASN A 1 311 ? -16.128 1.267 29.884 1.00 94.44 311 ASN A CA 1
ATOM 2465 C C . ASN A 1 311 ? -16.545 2.328 30.921 1.00 94.44 311 ASN A C 1
ATOM 2467 O O . ASN A 1 311 ? -16.546 3.519 30.590 1.00 94.44 311 ASN A O 1
ATOM 2471 N N . PRO A 1 312 ? -16.931 1.943 32.155 1.00 94.31 312 PRO A N 1
ATOM 2472 C CA . PRO A 1 312 ? -17.499 2.849 33.160 1.00 94.31 312 PRO A CA 1
ATOM 2473 C C . PRO A 1 312 ? -16.582 4.034 33.503 1.00 94.31 312 PRO A C 1
ATOM 2475 O O . PRO A 1 312 ? -17.042 5.170 33.491 1.00 94.31 312 PRO A O 1
ATOM 2478 N N . GLU A 1 313 ? -15.281 3.805 33.704 1.00 94.81 313 GLU A N 1
ATOM 2479 C CA . GLU A 1 313 ? -14.302 4.867 33.999 1.00 94.81 313 GLU A CA 1
ATOM 2480 C C . GLU A 1 313 ? -14.287 5.961 32.913 1.00 94.81 313 GLU A C 1
ATOM 2482 O O . GLU A 1 313 ? -14.500 7.147 33.172 1.00 94.81 313 GLU A O 1
ATOM 2487 N N . SER A 1 314 ? -14.060 5.561 31.658 1.00 94.19 314 SER A N 1
ATOM 2488 C CA . SER A 1 314 ? -13.971 6.502 30.536 1.00 94.19 314 SER A CA 1
ATOM 2489 C C . SER A 1 314 ? -15.322 7.148 30.226 1.00 94.19 314 SER A C 1
ATOM 2491 O O . SER A 1 314 ? -15.392 8.342 29.933 1.00 94.19 314 SER A O 1
ATOM 2493 N N . SER A 1 315 ? -16.407 6.376 30.294 1.00 94.88 315 SER A N 1
ATOM 2494 C CA . SER A 1 315 ? -17.751 6.863 29.980 1.00 94.88 315 SER A CA 1
ATOM 2495 C C . SER A 1 315 ? -18.289 7.843 31.010 1.00 94.88 315 SER A C 1
ATOM 2497 O O . SER A 1 315 ? -18.863 8.857 30.618 1.00 94.88 315 SER A O 1
ATOM 2499 N N . HIS A 1 316 ? -18.062 7.617 32.304 1.00 95.56 316 HIS A N 1
ATOM 2500 C CA . HIS A 1 316 ? -18.458 8.567 33.340 1.00 95.56 316 HIS A CA 1
ATOM 2501 C C . HIS A 1 316 ? -17.737 9.902 33.180 1.00 95.56 316 HIS A C 1
ATOM 2503 O O . HIS A 1 316 ? -18.401 10.936 33.190 1.00 95.56 316 HIS A O 1
ATOM 2509 N N . ARG A 1 317 ? -16.432 9.901 32.875 1.00 94.44 317 ARG A N 1
ATOM 2510 C CA . ARG A 1 317 ? -15.683 11.134 32.569 1.00 94.44 317 ARG A CA 1
ATOM 2511 C C . ARG A 1 317 ? -16.261 11.876 31.361 1.00 94.44 317 ARG A C 1
ATOM 2513 O O . ARG A 1 317 ? -16.382 13.099 31.400 1.00 94.44 317 ARG A O 1
ATOM 2520 N N . ILE A 1 318 ? -16.661 11.153 30.311 1.00 94.25 318 ILE A N 1
ATOM 2521 C CA . ILE A 1 318 ? -17.315 11.742 29.130 1.00 94.25 318 ILE A CA 1
ATOM 2522 C C . ILE A 1 318 ? -18.678 12.338 29.501 1.00 94.25 318 ILE A C 1
ATOM 2524 O O . ILE A 1 318 ? -18.942 13.494 29.173 1.00 94.25 318 ILE A O 1
ATOM 2528 N N . ILE A 1 319 ? -19.530 11.588 30.211 1.00 94.06 319 ILE A N 1
ATOM 2529 C CA . ILE A 1 319 ? -20.824 12.085 30.707 1.00 94.06 319 ILE A CA 1
ATOM 2530 C C . ILE A 1 319 ? -20.611 13.327 31.569 1.00 94.06 319 ILE A C 1
ATOM 2532 O O . ILE A 1 319 ? -21.362 14.296 31.444 1.00 94.06 319 ILE A O 1
ATOM 2536 N N . ALA A 1 320 ? -19.577 13.321 32.410 1.00 93.19 320 ALA A N 1
ATOM 2537 C CA . ALA A 1 320 ? -19.311 14.412 33.319 1.00 93.19 320 ALA A CA 1
ATOM 2538 C C . ALA A 1 320 ? -18.954 15.705 32.581 1.00 93.19 320 ALA A C 1
ATOM 2540 O O . ALA A 1 320 ? -19.478 16.769 32.913 1.00 93.19 320 ALA A O 1
ATOM 2541 N N . THR A 1 321 ? -18.119 15.610 31.544 1.00 93.81 321 THR A N 1
ATOM 2542 C CA . THR A 1 321 ? -17.822 16.735 30.652 1.00 93.81 321 THR A CA 1
ATOM 2543 C C . THR A 1 321 ? -19.078 17.217 29.927 1.00 93.81 321 THR A C 1
ATOM 2545 O O . THR A 1 321 ? -19.384 18.405 29.982 1.00 93.81 321 THR A O 1
ATOM 2548 N N . LEU A 1 322 ? -19.859 16.310 29.329 1.00 93.88 322 LEU A N 1
ATOM 2549 C CA . LEU A 1 322 ? -21.059 16.672 28.564 1.00 93.88 322 LEU A CA 1
ATOM 2550 C C . LEU A 1 322 ? -22.131 17.360 29.427 1.00 93.88 322 LEU A C 1
ATOM 2552 O O . LEU A 1 322 ? -22.761 18.319 28.986 1.00 93.88 322 LEU A O 1
ATOM 2556 N N . LEU A 1 323 ? -22.339 16.904 30.666 1.00 92.25 323 LEU A N 1
ATOM 2557 C CA . LEU A 1 323 ? -23.299 17.524 31.587 1.00 92.25 323 LEU A CA 1
ATOM 2558 C C . LEU A 1 323 ? -22.840 18.908 32.069 1.00 92.25 323 LEU A C 1
ATOM 2560 O O . LEU A 1 323 ? -23.679 19.801 32.208 1.00 92.25 323 LEU A O 1
ATOM 2564 N N . LYS A 1 324 ? -21.531 19.106 32.283 1.00 92.00 324 LYS A N 1
ATOM 2565 C CA . LYS A 1 324 ? -20.953 20.421 32.616 1.00 92.00 324 LYS A CA 1
ATOM 2566 C C . LYS A 1 324 ? -21.090 21.401 31.454 1.00 92.00 324 LYS A C 1
ATOM 2568 O O . LYS A 1 324 ? -21.549 22.520 31.650 1.00 92.00 324 LYS A O 1
ATOM 2573 N N . GLU A 1 325 ? -20.772 20.970 30.235 1.00 92.44 325 GLU A N 1
ATOM 2574 C CA . GLU A 1 325 ? -20.936 21.789 29.025 1.00 92.44 325 GLU A CA 1
ATOM 2575 C C . GLU A 1 325 ? -22.403 22.164 28.770 1.00 92.44 325 GLU A C 1
ATOM 2577 O O . GLU A 1 325 ? -22.696 23.269 28.317 1.00 92.44 325 GLU A O 1
ATOM 2582 N N . ALA A 1 326 ? -23.340 21.280 29.124 1.00 91.94 326 ALA A N 1
ATOM 2583 C CA . ALA A 1 326 ? -24.775 21.548 29.062 1.00 91.94 326 ALA A CA 1
ATOM 2584 C C . ALA A 1 326 ? -25.307 22.434 30.213 1.00 91.94 326 ALA A C 1
ATOM 2586 O O . ALA A 1 326 ? -26.516 22.679 30.276 1.00 91.94 326 ALA A O 1
ATOM 2587 N N . GLY A 1 327 ? -24.450 22.884 31.140 1.00 89.31 327 GLY A N 1
ATOM 2588 C CA . GLY A 1 327 ? -24.827 23.711 32.293 1.00 89.31 327 GLY A CA 1
ATOM 2589 C C . GLY A 1 327 ? -25.763 23.006 33.281 1.00 89.31 327 GLY A C 1
ATOM 2590 O O . GLY A 1 327 ? -26.630 23.641 33.885 1.00 89.31 327 GLY A O 1
ATOM 2591 N N . LYS A 1 328 ? -25.664 21.675 33.392 1.00 86.25 328 LYS A N 1
ATOM 2592 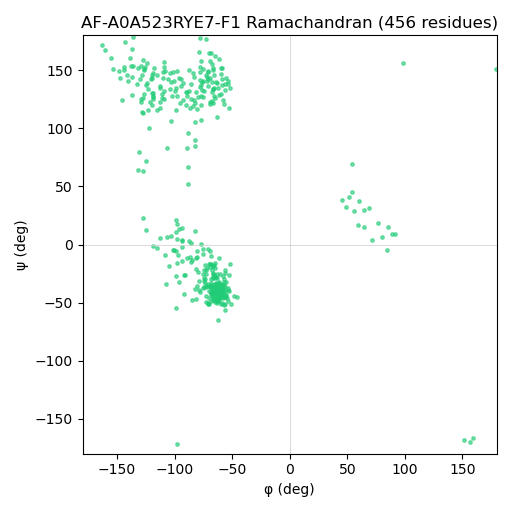C CA . LYS A 1 328 ? -26.518 20.847 34.263 1.00 86.25 328 LYS A CA 1
ATOM 2593 C C . LYS A 1 328 ? -25.917 20.592 35.645 1.00 86.25 328 LYS A C 1
ATOM 2595 O O . LYS A 1 328 ? -26.527 19.898 36.447 1.00 86.25 328 LYS A O 1
ATOM 2600 N N . ASP A 1 329 ? -24.770 21.177 35.962 1.00 81.69 329 ASP A N 1
ATOM 2601 C CA . ASP A 1 329 ? -24.038 21.024 37.224 1.00 81.69 329 ASP A CA 1
ATOM 2602 C C . ASP A 1 329 ? -24.547 21.926 38.367 1.00 81.69 329 ASP A C 1
ATOM 2604 O O . ASP A 1 329 ? -23.918 22.030 39.417 1.00 81.69 329 ASP A O 1
ATOM 2608 N N . THR A 1 330 ? -25.711 22.556 38.199 1.00 81.38 330 THR A N 1
ATOM 2609 C CA . THR A 1 330 ? -26.273 23.513 39.166 1.00 81.38 330 THR A CA 1
ATOM 2610 C C . THR A 1 330 ? -26.808 22.867 40.443 1.00 81.38 330 THR A C 1
ATOM 2612 O O . THR A 1 330 ? -26.869 23.520 41.484 1.00 81.38 330 THR A O 1
ATOM 2615 N N . SER A 1 331 ? -27.207 21.594 40.389 1.00 86.69 331 SER A N 1
ATOM 2616 C CA . SER A 1 331 ? -27.727 20.864 41.550 1.00 86.69 331 SER A CA 1
ATOM 2617 C C . SER A 1 331 ? -26.624 20.076 42.258 1.00 86.69 331 SER A C 1
ATOM 2619 O O . SER A 1 331 ? -25.847 19.378 41.611 1.00 86.69 331 SER A O 1
ATOM 2621 N N . ILE A 1 332 ? -26.606 20.118 43.596 1.00 87.50 332 ILE A N 1
ATOM 2622 C CA . ILE A 1 332 ? -25.559 19.491 44.432 1.00 87.50 332 ILE A CA 1
ATOM 2623 C C . ILE A 1 332 ? -25.452 17.974 44.198 1.00 87.50 332 ILE A C 1
ATOM 2625 O O . ILE A 1 332 ? -24.354 17.422 44.185 1.00 87.50 332 ILE A O 1
ATOM 2629 N N . TYR A 1 333 ? -26.577 17.284 43.987 1.00 87.56 333 TYR A N 1
ATOM 2630 C CA . TYR A 1 333 ? -26.557 15.841 43.720 1.00 87.56 333 TYR A CA 1
ATOM 2631 C C . TYR A 1 333 ? -25.928 15.518 42.354 1.00 87.56 333 TYR A C 1
ATOM 2633 O O . TYR A 1 333 ? -25.230 14.517 42.220 1.00 87.56 333 TYR A O 1
ATOM 2641 N N . ILE A 1 334 ? -26.105 16.401 41.361 1.00 90.06 334 ILE A N 1
ATOM 2642 C CA . ILE A 1 334 ? -25.474 16.264 40.046 1.00 90.06 334 ILE A CA 1
ATOM 2643 C C . ILE A 1 334 ? -23.975 16.511 40.183 1.00 90.06 334 ILE A C 1
ATOM 2645 O O . ILE A 1 334 ? -23.192 15.662 39.781 1.00 90.06 334 ILE A O 1
ATOM 2649 N N . SER A 1 335 ? -23.550 17.612 40.808 1.00 90.31 335 SER A N 1
ATOM 2650 C CA . SER A 1 335 ? -22.119 17.907 40.982 1.00 90.31 335 SER A CA 1
ATOM 2651 C C . SER A 1 335 ? -21.377 16.830 41.782 1.00 90.31 335 SER A C 1
ATOM 2653 O O . SER A 1 335 ? -20.234 16.504 41.451 1.00 90.31 335 SER A O 1
ATOM 2655 N N . SER A 1 336 ? -22.048 16.221 42.765 1.00 93.00 336 SER A N 1
ATOM 2656 C CA . SER A 1 336 ? -21.528 15.072 43.513 1.00 93.00 336 SER A CA 1
ATOM 2657 C C . SER A 1 336 ? -21.313 13.869 42.593 1.00 93.00 336 SER A C 1
ATOM 2659 O O . SER A 1 336 ? -20.208 13.338 42.547 1.00 93.00 336 SER A O 1
ATOM 2661 N N . PHE A 1 337 ? -22.314 13.487 41.789 1.00 94.94 337 PHE A N 1
ATOM 2662 C CA . PHE A 1 337 ? -22.183 12.396 40.815 1.00 94.94 337 PHE A CA 1
ATOM 2663 C C . PHE A 1 337 ? -21.081 12.647 39.784 1.00 94.94 337 PHE A C 1
ATOM 2665 O O . PHE A 1 337 ? -20.315 11.742 39.475 1.00 94.94 337 PHE A O 1
ATOM 2672 N N . LEU A 1 338 ? -20.959 13.878 39.280 1.00 93.56 338 LEU A N 1
ATOM 2673 C CA . LEU A 1 338 ? -19.936 14.262 38.299 1.00 93.56 338 LEU A CA 1
ATOM 2674 C C . LEU A 1 338 ? -18.498 14.167 38.837 1.00 93.56 338 LEU A C 1
ATOM 2676 O O . LEU A 1 338 ? -17.561 14.232 38.043 1.00 93.56 338 LEU A O 1
ATOM 2680 N N . SER A 1 339 ? -18.325 14.078 40.158 1.00 92.75 339 SER A N 1
ATOM 2681 C CA . SER A 1 339 ? -17.020 14.031 40.830 1.00 92.75 339 SER A CA 1
ATOM 2682 C C . SER A 1 339 ? -16.611 12.617 41.255 1.00 92.75 339 SER A C 1
ATOM 2684 O O . SER A 1 339 ? -15.506 12.444 41.757 1.00 92.75 339 SER A O 1
ATOM 2686 N N . VAL A 1 340 ? -17.493 11.632 41.062 1.00 95.19 340 VAL A N 1
ATOM 2687 C CA . VAL A 1 340 ? -17.250 10.223 41.392 1.00 95.19 340 VAL A CA 1
ATOM 2688 C C . VAL A 1 340 ? -16.116 9.659 40.542 1.00 95.19 340 VAL A C 1
ATOM 2690 O O . VAL A 1 340 ? -16.060 9.912 39.340 1.00 95.19 340 VAL A O 1
ATOM 2693 N N . ASP A 1 341 ? -15.265 8.842 41.157 1.00 92.62 341 ASP A N 1
ATOM 2694 C CA . ASP A 1 341 ? -14.266 8.047 40.448 1.00 92.62 341 ASP A CA 1
ATOM 2695 C C . ASP A 1 341 ? -14.770 6.609 40.256 1.00 92.62 341 ASP A C 1
ATOM 2697 O O . ASP A 1 341 ? -15.032 5.883 41.223 1.00 92.62 341 ASP A O 1
ATOM 2701 N N . LEU A 1 342 ? -14.967 6.203 38.998 1.00 94.56 342 LEU A N 1
ATOM 2702 C CA . LEU A 1 342 ? -15.401 4.847 38.661 1.00 94.56 342 LEU A CA 1
ATOM 2703 C C . LEU A 1 342 ? -14.199 3.983 38.275 1.00 94.56 342 LEU A C 1
ATOM 2705 O O . LEU A 1 342 ? -13.470 4.353 37.355 1.00 94.56 342 LEU A O 1
ATOM 2709 N N . PRO A 1 343 ? -14.027 2.798 38.885 1.00 93.31 343 PRO A N 1
ATOM 2710 C CA . PRO A 1 343 ? -12.954 1.896 38.502 1.00 93.31 343 PRO A CA 1
ATOM 2711 C C . PRO A 1 343 ? -13.214 1.272 37.117 1.00 93.31 343 PRO A C 1
ATOM 2713 O O . PRO A 1 343 ? -14.374 1.040 36.751 1.00 93.31 343 PRO A O 1
ATOM 2716 N N . PRO A 1 344 ? -12.158 0.947 36.349 1.00 93.62 344 PRO A N 1
ATOM 2717 C CA . PRO A 1 344 ? -12.291 0.133 35.147 1.00 93.62 344 PRO A CA 1
ATOM 2718 C C . PRO A 1 344 ? -12.715 -1.300 35.505 1.00 93.62 344 PRO A C 1
ATOM 2720 O O . PRO A 1 344 ? -12.413 -1.810 36.583 1.00 93.62 344 PRO A O 1
ATOM 2723 N N . ILE A 1 345 ? -13.415 -1.978 34.594 1.00 92.94 345 ILE A N 1
ATOM 2724 C CA . ILE A 1 345 ? -13.890 -3.354 34.827 1.00 92.94 345 ILE A CA 1
ATOM 2725 C C . ILE A 1 345 ? -12.704 -4.321 34.945 1.00 92.94 345 ILE A C 1
ATOM 2727 O O . ILE A 1 345 ? -12.738 -5.278 35.719 1.00 92.94 345 ILE A O 1
ATOM 2731 N N . GLU A 1 346 ? -11.646 -4.068 34.181 1.00 90.62 346 GLU A N 1
ATOM 2732 C CA . GLU A 1 346 ? -10.458 -4.906 34.087 1.00 90.62 346 GLU A CA 1
ATOM 2733 C C . GLU A 1 346 ? -9.689 -4.972 35.410 1.00 90.62 346 GLU A C 1
ATOM 2735 O O . GLU A 1 346 ? -9.156 -6.034 35.738 1.00 90.62 346 GLU A O 1
ATOM 2740 N N . SER A 1 347 ? -9.682 -3.885 36.192 1.00 90.94 347 SER A N 1
ATOM 2741 C CA . SER A 1 347 ? -8.949 -3.826 37.463 1.00 90.94 347 SER A CA 1
ATOM 2742 C C . SER A 1 347 ? -9.604 -4.639 38.574 1.00 90.94 347 SER A C 1
ATOM 2744 O O . SER A 1 347 ? -8.927 -4.999 39.534 1.00 90.94 347 SER A O 1
ATOM 2746 N N . LEU A 1 348 ? -10.887 -5.009 38.445 1.00 89.75 348 LEU A N 1
ATOM 2747 C CA . LEU A 1 348 ? -11.578 -5.802 39.468 1.00 89.75 348 LEU A CA 1
ATOM 2748 C C . LEU A 1 348 ? -10.865 -7.127 39.756 1.00 89.75 348 LEU A C 1
ATOM 2750 O O . LEU A 1 348 ? -10.824 -7.566 40.899 1.00 89.75 348 LEU A O 1
ATOM 2754 N N . LYS A 1 349 ? -10.258 -7.749 38.738 1.00 89.19 349 LYS A N 1
ATOM 2755 C CA . LYS A 1 349 ? -9.567 -9.042 38.879 1.00 89.19 349 LYS A CA 1
ATOM 2756 C C . LYS A 1 349 ? -8.293 -8.967 39.723 1.00 89.19 349 LYS A C 1
ATOM 2758 O O . LYS A 1 349 ? -7.789 -10.007 40.138 1.00 89.19 349 LYS A O 1
ATOM 2763 N N . GLU A 1 350 ? -7.764 -7.767 39.934 1.00 91.25 350 GLU A N 1
ATOM 2764 C CA . GLU A 1 350 ? -6.519 -7.522 40.664 1.00 91.25 350 GLU A CA 1
ATOM 2765 C C . GLU A 1 350 ? -6.774 -7.134 42.131 1.00 91.25 350 GLU A C 1
ATOM 2767 O O . GLU A 1 350 ? -5.836 -7.083 42.927 1.00 91.25 350 GLU A O 1
ATOM 2772 N N . LEU A 1 351 ? -8.036 -6.886 42.507 1.00 91.31 351 LEU A N 1
ATOM 2773 C CA . LEU A 1 351 ? -8.417 -6.432 43.842 1.00 91.31 351 LEU A CA 1
ATOM 2774 C C . LEU A 1 351 ? -8.648 -7.597 44.824 1.00 91.31 351 LEU A C 1
ATOM 2776 O O . LEU A 1 351 ? -9.119 -8.669 44.437 1.00 91.31 351 LEU A O 1
ATOM 2780 N N . PRO A 1 352 ? -8.394 -7.392 46.132 1.00 91.94 352 PRO A N 1
ATOM 2781 C CA . PRO A 1 352 ? -8.829 -8.316 47.176 1.00 91.94 352 PRO A CA 1
ATOM 2782 C C . PRO A 1 352 ? -10.359 -8.502 47.179 1.00 91.94 352 PRO A C 1
ATOM 2784 O O . PRO A 1 352 ? -11.078 -7.545 46.893 1.00 91.94 352 PRO A O 1
ATOM 2787 N N . PRO A 1 353 ? -10.901 -9.656 47.621 1.00 86.81 353 PRO A N 1
ATOM 2788 C CA . PRO A 1 353 ? -12.332 -9.970 47.491 1.00 86.81 353 PRO A CA 1
ATOM 2789 C C . PRO A 1 353 ? -13.297 -8.905 48.043 1.00 86.81 353 PRO A C 1
ATOM 2791 O O . PRO A 1 353 ? -14.320 -8.601 47.434 1.00 86.81 353 PRO A O 1
ATOM 2794 N N . ASN A 1 354 ? -12.979 -8.301 49.193 1.00 86.62 354 ASN A N 1
ATOM 2795 C CA . ASN A 1 354 ? -13.828 -7.270 49.803 1.00 86.62 354 ASN A CA 1
ATOM 2796 C C . ASN A 1 354 ? -13.769 -5.927 49.057 1.00 86.62 354 ASN A C 1
ATOM 2798 O O . ASN A 1 354 ? -14.763 -5.203 49.021 1.00 86.62 354 ASN A O 1
ATOM 2802 N N . GLU A 1 355 ? -12.618 -5.588 48.478 1.00 89.50 355 GLU A N 1
ATOM 2803 C CA . GLU A 1 355 ? -12.426 -4.369 47.687 1.00 89.50 355 GLU A CA 1
ATOM 2804 C C . GLU A 1 355 ? -13.025 -4.533 46.290 1.00 89.50 355 GLU A C 1
ATOM 2806 O O . GLU A 1 355 ? -13.736 -3.641 45.829 1.00 89.50 355 GLU A O 1
ATOM 2811 N N . GLU A 1 356 ? -12.856 -5.709 45.677 1.00 92.94 356 GLU A N 1
ATOM 2812 C CA . GLU A 1 356 ? -13.532 -6.102 44.440 1.00 92.94 356 GLU A CA 1
ATOM 2813 C C . GLU A 1 356 ? -15.051 -5.950 44.587 1.00 92.94 356 GLU A C 1
ATOM 2815 O O . GLU A 1 356 ? -15.692 -5.315 43.755 1.00 92.94 356 GLU A O 1
ATOM 2820 N N . LEU A 1 357 ? -15.639 -6.461 45.677 1.00 91.06 357 LEU A N 1
ATOM 2821 C CA . LEU A 1 357 ? -17.075 -6.341 45.951 1.00 91.06 357 LEU A CA 1
ATOM 2822 C C . LEU A 1 357 ? -17.552 -4.885 46.072 1.00 91.06 357 LEU A C 1
ATOM 2824 O O . LEU A 1 357 ? -18.675 -4.565 45.675 1.00 91.06 357 LEU A O 1
ATOM 2828 N N . ARG A 1 358 ? -16.732 -3.992 46.640 1.00 90.88 358 ARG A N 1
ATOM 2829 C CA . ARG A 1 358 ? -17.038 -2.552 46.738 1.00 90.88 358 ARG A CA 1
ATOM 2830 C C . ARG A 1 358 ? -16.949 -1.886 45.362 1.00 90.88 358 ARG A C 1
ATOM 2832 O O . ARG A 1 358 ? -17.921 -1.278 44.923 1.00 90.88 358 ARG A O 1
ATOM 2839 N N . ALA A 1 359 ? -15.847 -2.089 44.644 1.00 93.50 359 ALA A N 1
ATOM 2840 C CA . ALA A 1 359 ? -15.630 -1.551 43.302 1.00 93.50 359 ALA A CA 1
ATOM 2841 C C . ALA A 1 359 ? -16.687 -2.043 42.296 1.00 93.50 359 ALA A C 1
ATOM 2843 O O . ALA A 1 359 ? -17.249 -1.254 41.534 1.00 93.50 359 ALA A O 1
ATOM 2844 N N . ARG A 1 360 ? -17.041 -3.332 42.352 1.00 94.94 360 ARG A N 1
ATOM 2845 C CA . ARG A 1 360 ? -18.104 -3.930 41.539 1.00 94.94 360 ARG A CA 1
ATOM 2846 C C . ARG A 1 360 ? -19.452 -3.275 41.809 1.00 94.94 360 ARG A C 1
ATOM 2848 O O . ARG A 1 360 ? -20.150 -2.923 40.865 1.00 94.94 360 ARG A O 1
ATOM 2855 N N . ARG A 1 361 ? -19.823 -3.070 43.078 1.00 94.75 361 ARG A N 1
ATOM 2856 C CA . ARG A 1 361 ? -21.078 -2.383 43.427 1.00 94.75 361 ARG A CA 1
ATOM 2857 C C . ARG A 1 361 ? -21.139 -0.969 42.859 1.00 94.75 361 ARG A C 1
ATOM 2859 O O . ARG A 1 361 ? -22.177 -0.615 42.312 1.00 94.75 361 ARG A O 1
ATOM 2866 N N . LYS A 1 362 ? -20.039 -0.216 42.904 1.00 96.19 362 LYS A N 1
ATOM 2867 C CA . LYS A 1 362 ? -19.953 1.132 42.324 1.00 96.19 362 LYS A CA 1
ATOM 2868 C C . LYS A 1 362 ? -20.243 1.125 40.811 1.00 96.19 362 LYS A C 1
ATOM 2870 O O . LYS A 1 362 ? -21.050 1.918 40.328 1.00 96.19 362 LYS A O 1
ATOM 2875 N N . ILE A 1 363 ? -19.689 0.155 40.073 1.00 96.69 363 ILE A N 1
ATOM 2876 C CA . ILE A 1 363 ? -19.987 -0.053 38.641 1.00 96.69 363 ILE A CA 1
ATOM 2877 C C . ILE A 1 363 ? -21.457 -0.446 38.424 1.00 96.69 363 ILE A C 1
ATOM 2879 O O . ILE A 1 363 ? -22.114 0.090 37.533 1.00 96.69 363 ILE A O 1
ATOM 2883 N N . LEU A 1 364 ? -22.004 -1.340 39.251 1.00 96.75 364 LEU A N 1
ATOM 2884 C CA . LEU A 1 364 ? -23.404 -1.768 39.152 1.00 96.75 364 LEU A CA 1
ATOM 2885 C C . LEU A 1 364 ? -24.393 -0.622 39.431 1.00 96.75 364 LEU A C 1
ATOM 2887 O O . LEU A 1 364 ? -25.415 -0.527 38.751 1.00 96.75 364 LEU A O 1
ATOM 2891 N N . MET A 1 365 ? -24.086 0.280 40.370 1.00 97.50 365 MET A N 1
ATOM 2892 C CA . MET A 1 365 ? -24.875 1.500 40.595 1.00 97.50 365 MET A CA 1
ATOM 2893 C C . MET A 1 365 ? -24.834 2.416 39.369 1.00 97.50 365 MET A C 1
ATOM 2895 O O . MET A 1 365 ? -25.864 2.942 38.951 1.00 97.50 365 MET A O 1
ATOM 2899 N N . TYR A 1 366 ? -23.664 2.574 38.745 1.00 97.38 366 TYR A N 1
ATOM 2900 C CA . TYR A 1 366 ? -23.541 3.334 37.502 1.00 97.38 366 TYR A CA 1
ATOM 2901 C C . TYR A 1 366 ? -24.345 2.698 36.352 1.00 97.38 366 TYR A C 1
ATOM 2903 O O . TYR A 1 366 ? -25.037 3.402 35.614 1.00 97.38 366 TYR A O 1
ATOM 2911 N N . TRP A 1 367 ? -24.350 1.367 36.233 1.00 97.00 367 TRP A N 1
ATOM 2912 C CA . TRP A 1 367 ? -25.200 0.660 35.269 1.00 97.00 367 TRP A CA 1
ATOM 2913 C C . TRP A 1 367 ? -26.694 0.891 35.519 1.00 97.00 367 TRP A C 1
ATOM 2915 O O . TRP A 1 367 ? -27.446 1.064 34.556 1.00 97.00 367 TRP A O 1
ATOM 2925 N N . ALA A 1 368 ? -27.124 0.939 36.783 1.00 97.12 368 ALA A N 1
ATOM 2926 C CA . ALA A 1 368 ? -28.496 1.291 37.141 1.00 97.12 368 ALA A CA 1
ATOM 2927 C C . ALA A 1 368 ? -28.854 2.717 36.691 1.00 97.12 368 ALA A C 1
ATOM 2929 O O . ALA A 1 368 ? -29.916 2.916 36.099 1.00 97.12 368 ALA A O 1
ATOM 2930 N N . VAL A 1 369 ? -27.948 3.686 36.879 1.00 97.06 369 VAL A N 1
ATOM 2931 C CA . VAL A 1 369 ? -28.123 5.070 36.398 1.00 97.06 369 VAL A CA 1
ATOM 2932 C C . VAL A 1 369 ? -28.303 5.108 34.882 1.00 97.06 369 VAL A C 1
ATOM 2934 O O . VAL A 1 369 ? -29.268 5.696 34.393 1.00 97.06 369 VAL A O 1
ATOM 2937 N N . LEU A 1 370 ? -27.419 4.449 34.125 1.00 96.69 370 LEU A N 1
ATOM 2938 C CA . LEU A 1 370 ? -27.533 4.390 32.665 1.00 96.69 370 LEU A CA 1
ATOM 2939 C C . LEU A 1 370 ? -28.857 3.746 32.225 1.00 96.69 370 LEU A C 1
ATOM 2941 O O . LEU A 1 370 ? -29.512 4.234 31.303 1.00 96.69 370 LEU A O 1
ATOM 2945 N N . HIS A 1 371 ? -29.275 2.675 32.902 1.00 96.88 371 HIS A N 1
ATOM 2946 C CA . HIS A 1 371 ? -30.511 1.973 32.573 1.00 96.88 371 HIS A CA 1
ATOM 2947 C C . HIS A 1 371 ? -31.753 2.838 32.823 1.00 96.88 371 HIS A C 1
ATOM 2949 O O . HIS A 1 371 ? -32.608 2.946 31.943 1.00 96.88 371 HIS A O 1
ATOM 2955 N N . ARG A 1 372 ? -31.833 3.515 33.978 1.00 95.94 372 ARG A N 1
ATOM 2956 C CA . ARG A 1 372 ? -32.933 4.441 34.298 1.00 95.94 372 ARG A CA 1
ATOM 2957 C C . ARG A 1 372 ? -32.952 5.680 33.408 1.00 95.94 372 ARG A C 1
ATOM 2959 O O . ARG A 1 372 ? -34.029 6.197 33.126 1.00 95.94 372 ARG A O 1
ATOM 2966 N N . ALA A 1 373 ? -31.801 6.104 32.889 1.00 94.06 373 ALA A N 1
ATOM 2967 C CA . ALA A 1 373 ? -31.715 7.152 31.872 1.00 94.06 373 ALA A CA 1
ATOM 2968 C C . ALA A 1 373 ? -32.229 6.714 30.480 1.00 94.06 373 ALA A C 1
ATOM 2970 O O . ALA A 1 373 ? -32.285 7.535 29.565 1.00 94.06 373 ALA A O 1
ATOM 2971 N N . GLY A 1 374 ? -32.623 5.446 30.308 1.00 95.50 374 GLY A N 1
ATOM 2972 C CA . GLY A 1 374 ? -33.214 4.918 29.077 1.00 95.50 374 GLY A CA 1
ATOM 2973 C C . GLY A 1 374 ? -32.205 4.335 28.086 1.00 95.50 374 GLY A C 1
ATOM 2974 O O . GLY A 1 374 ? -32.584 4.008 26.959 1.00 95.50 374 GLY A O 1
ATOM 2975 N N . TYR A 1 375 ? -30.934 4.180 28.472 1.00 93.81 375 TYR A N 1
ATOM 2976 C CA . TYR A 1 375 ? -29.944 3.528 27.618 1.00 93.81 375 TYR A CA 1
ATOM 2977 C C . TYR A 1 375 ? -30.141 2.007 27.624 1.00 93.81 375 TYR A C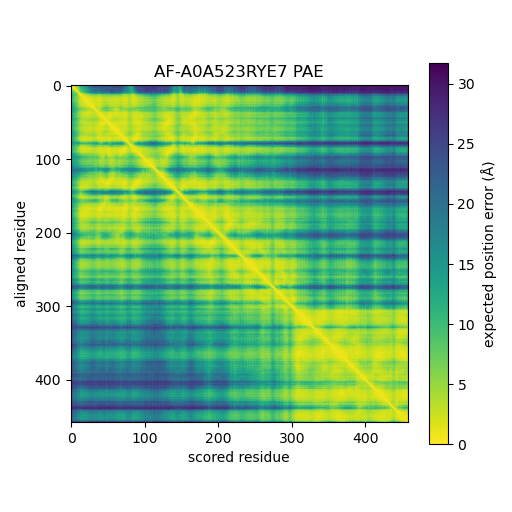 1
ATOM 2979 O O . TYR A 1 375 ? -30.321 1.364 28.659 1.00 93.81 375 TYR A O 1
ATOM 2987 N N . THR A 1 376 ? -30.134 1.414 26.432 1.00 92.31 376 THR A N 1
ATOM 2988 C CA . THR A 1 376 ? -30.295 -0.032 26.252 1.00 92.31 376 THR A CA 1
ATOM 2989 C C . THR A 1 376 ? -28.955 -0.742 26.390 1.00 92.31 376 THR A C 1
ATOM 2991 O O . THR A 1 376 ? -27.973 -0.299 25.796 1.00 92.31 376 THR A O 1
ATOM 2994 N N . ALA A 1 377 ? -28.934 -1.888 27.070 1.00 91.62 377 ALA A N 1
ATOM 2995 C CA . ALA A 1 377 ? -27.737 -2.708 27.226 1.00 91.62 377 ALA A CA 1
ATOM 2996 C C . ALA A 1 377 ? -27.962 -4.152 26.769 1.00 91.62 377 ALA A C 1
ATOM 2998 O O . ALA A 1 377 ? -29.065 -4.694 26.872 1.00 91.62 377 ALA A O 1
ATOM 2999 N N . ASN A 1 378 ? -26.889 -4.815 26.336 1.00 90.12 378 ASN A N 1
ATOM 3000 C CA . ASN A 1 378 ? -26.902 -6.253 26.092 1.00 90.12 378 ASN A CA 1
ATOM 3001 C C . ASN A 1 378 ? -26.545 -7.012 27.380 1.00 90.12 378 ASN A C 1
ATOM 3003 O O . ASN A 1 378 ? -25.372 -7.233 27.676 1.00 90.12 378 ASN A O 1
ATOM 3007 N N . ILE A 1 379 ? -27.564 -7.454 28.125 1.00 88.38 379 ILE A N 1
ATOM 3008 C CA . ILE A 1 379 ? -27.396 -8.169 29.405 1.00 88.38 379 ILE A CA 1
ATOM 3009 C C . ILE A 1 379 ? -26.516 -9.420 29.257 1.00 88.38 379 ILE A C 1
ATOM 3011 O O . ILE A 1 379 ? -25.726 -9.719 30.149 1.00 88.38 379 ILE A O 1
ATOM 3015 N N . GLY A 1 380 ? -26.616 -10.144 28.135 1.00 89.38 380 GLY A N 1
ATOM 3016 C CA . GLY A 1 380 ? -25.786 -11.325 27.883 1.00 89.38 380 GLY A CA 1
ATOM 3017 C C . GLY A 1 380 ? -24.297 -10.980 27.829 1.00 89.38 380 GLY A C 1
ATOM 3018 O O . GLY A 1 380 ? -23.483 -11.679 28.427 1.00 89.38 380 GLY A O 1
ATOM 3019 N N . LYS A 1 381 ? -23.956 -9.859 27.183 1.00 89.62 381 LYS A N 1
ATOM 3020 C CA . LYS A 1 381 ? -22.583 -9.346 27.133 1.00 89.62 381 LYS A CA 1
ATOM 3021 C C . LYS A 1 381 ? -22.109 -8.871 28.510 1.00 89.62 381 LYS A C 1
ATOM 3023 O O . LYS A 1 381 ? -21.017 -9.242 28.923 1.00 89.62 381 LYS A O 1
ATOM 3028 N N . LEU A 1 382 ? -22.950 -8.143 29.250 1.00 91.62 382 LEU A N 1
ATOM 3029 C CA . LEU A 1 382 ? -22.611 -7.647 30.591 1.00 91.62 382 LEU A CA 1
ATOM 3030 C C . LEU A 1 382 ? -22.347 -8.771 31.598 1.00 91.62 382 LEU A C 1
ATOM 3032 O O . LEU A 1 382 ? -21.373 -8.706 32.341 1.00 91.62 382 LEU A O 1
ATOM 3036 N N . ARG A 1 383 ? -23.151 -9.842 31.573 1.00 90.25 383 ARG A N 1
ATOM 3037 C CA . ARG A 1 383 ? -22.922 -11.037 32.408 1.00 90.25 383 ARG A CA 1
ATOM 3038 C C . ARG A 1 383 ? -21.607 -11.752 32.086 1.00 90.25 383 ARG A C 1
ATOM 3040 O O . ARG A 1 383 ? -21.074 -12.445 32.945 1.00 90.25 383 ARG A O 1
ATOM 3047 N N . GLY A 1 384 ? -21.099 -11.602 30.862 1.00 89.31 384 GLY A N 1
ATOM 3048 C CA . GLY A 1 384 ? -19.777 -12.095 30.476 1.00 89.31 384 GLY A CA 1
ATOM 3049 C C . GLY A 1 384 ? -18.622 -11.259 31.039 1.00 89.31 384 GLY A C 1
ATOM 3050 O O . GLY A 1 384 ? -17.514 -11.775 31.154 1.00 89.31 384 GLY A O 1
ATOM 3051 N N . LEU A 1 385 ? -18.870 -9.995 31.400 1.00 89.50 385 LEU A N 1
ATOM 3052 C CA . LEU A 1 385 ? -17.868 -9.097 31.984 1.00 89.50 385 LEU A CA 1
ATOM 3053 C C . LEU A 1 385 ? -17.764 -9.281 33.498 1.00 89.50 385 LEU A C 1
ATOM 3055 O O . LEU A 1 385 ? -16.661 -9.403 34.025 1.00 89.50 385 LEU A O 1
ATOM 3059 N N . MET A 1 386 ? -18.905 -9.305 34.193 1.00 90.56 386 MET A N 1
ATOM 3060 C CA . MET A 1 386 ? -18.972 -9.504 35.642 1.00 90.56 386 MET A CA 1
ATOM 3061 C C . MET A 1 386 ? -20.360 -9.960 36.108 1.00 90.56 386 MET A C 1
ATOM 3063 O O . MET A 1 386 ? -21.349 -9.868 35.379 1.00 90.56 386 MET A O 1
ATOM 3067 N N . SER A 1 387 ? -20.441 -10.413 37.363 1.00 89.94 387 SER A N 1
ATOM 3068 C CA . SER A 1 387 ? -21.724 -10.693 38.014 1.00 89.94 387 SER A CA 1
ATOM 3069 C C . SER A 1 387 ? -22.529 -9.409 38.223 1.00 89.94 387 SER A C 1
ATOM 3071 O O . SER A 1 387 ? -22.001 -8.420 38.729 1.00 89.94 387 SER A O 1
ATOM 3073 N N . ILE A 1 388 ? -23.821 -9.458 37.883 1.00 90.94 388 ILE A N 1
ATOM 3074 C CA . ILE A 1 388 ? -24.780 -8.366 38.118 1.00 90.94 388 ILE A CA 1
ATOM 3075 C C . ILE A 1 388 ? -25.316 -8.335 39.553 1.00 90.94 388 ILE A C 1
ATOM 3077 O O . ILE A 1 388 ? -26.060 -7.426 39.900 1.00 90.94 388 ILE A O 1
ATOM 3081 N N . ASP A 1 389 ? -24.966 -9.324 40.378 1.00 90.00 389 ASP A N 1
ATOM 3082 C CA . ASP A 1 389 ? -25.402 -9.381 41.769 1.00 90.00 389 ASP A CA 1
ATOM 3083 C C . ASP A 1 389 ? -24.525 -8.460 42.645 1.00 90.00 389 ASP A C 1
ATOM 3085 O O . ASP A 1 389 ? -23.318 -8.721 42.803 1.00 90.00 389 ASP A O 1
ATOM 3089 N N . PRO A 1 390 ? -25.103 -7.410 43.262 1.00 89.75 390 PRO A N 1
ATOM 3090 C CA . PRO A 1 390 ? -24.378 -6.495 44.130 1.00 89.75 390 PRO A CA 1
ATOM 3091 C C . PRO A 1 390 ? -23.918 -7.129 45.453 1.00 89.75 390 PRO A C 1
ATOM 3093 O O . PRO A 1 390 ? -23.123 -6.506 46.148 1.00 89.75 390 PRO A O 1
ATOM 3096 N N . HIS A 1 391 ? -24.353 -8.344 45.810 1.00 90.06 391 HIS A N 1
ATOM 3097 C CA . HIS A 1 391 ? -23.984 -9.036 47.055 1.00 90.06 391 HIS A CA 1
ATOM 3098 C C . HIS A 1 391 ? -24.254 -8.182 48.308 1.00 90.06 391 HIS A C 1
ATOM 3100 O O . HIS A 1 391 ? -23.427 -8.068 49.217 1.00 90.06 391 HIS A O 1
ATOM 3106 N N . ILE A 1 392 ? -25.431 -7.554 48.353 1.00 88.75 392 ILE A N 1
ATOM 3107 C CA . ILE A 1 392 ? -25.887 -6.807 49.528 1.00 88.75 392 ILE A CA 1
ATOM 3108 C C . ILE A 1 392 ? -26.142 -7.791 50.675 1.00 88.75 392 ILE A C 1
ATOM 3110 O O . ILE A 1 392 ? -26.672 -8.885 50.474 1.00 88.75 392 ILE A O 1
ATOM 3114 N N . ASN A 1 393 ? -25.755 -7.405 51.895 1.00 88.56 393 ASN A N 1
ATOM 3115 C CA . ASN A 1 393 ? -25.944 -8.237 53.078 1.00 88.56 393 ASN A CA 1
ATOM 3116 C C . ASN A 1 393 ? -27.423 -8.618 53.247 1.00 88.56 393 ASN A C 1
ATOM 3118 O O . ASN A 1 393 ? -28.293 -7.754 53.223 1.00 88.56 393 ASN A O 1
ATOM 3122 N N . GLN A 1 394 ? -27.682 -9.898 53.499 1.00 88.50 394 GLN A N 1
ATOM 3123 C CA . GLN A 1 394 ? -29.017 -10.465 53.690 1.00 88.50 394 GLN A CA 1
ATOM 3124 C C . GLN A 1 394 ? -29.902 -9.677 54.669 1.00 88.50 394 GLN A C 1
ATOM 3126 O O . GLN A 1 394 ? -31.049 -9.386 54.349 1.00 88.50 394 GLN A O 1
ATOM 3131 N N . LYS A 1 395 ? -29.363 -9.256 55.822 1.00 86.44 395 LYS A N 1
ATOM 3132 C CA . LYS A 1 395 ? -30.117 -8.476 56.821 1.00 86.44 395 LYS A CA 1
ATOM 3133 C C . LYS A 1 395 ? -30.500 -7.095 56.302 1.00 86.44 395 LYS A C 1
ATOM 3135 O O . LYS A 1 395 ? -31.611 -6.634 56.536 1.00 86.44 395 LYS A O 1
ATOM 3140 N N . VAL A 1 396 ? -29.572 -6.445 55.598 1.00 87.81 396 VAL A N 1
ATOM 3141 C CA . VAL A 1 396 ? -29.810 -5.137 54.977 1.00 87.81 396 VAL A CA 1
ATOM 3142 C C . VAL A 1 396 ? -30.861 -5.276 53.883 1.00 87.81 396 VAL A C 1
ATOM 3144 O O . VAL A 1 396 ? -31.806 -4.499 53.840 1.00 87.81 396 VAL A O 1
ATOM 3147 N N . ARG A 1 397 ? -30.753 -6.322 53.066 1.00 89.12 397 ARG A N 1
ATOM 3148 C CA . ARG A 1 397 ? -31.699 -6.624 51.998 1.00 89.12 397 ARG A CA 1
ATOM 3149 C C . ARG A 1 397 ? -33.118 -6.849 52.529 1.00 89.12 397 ARG A C 1
ATOM 3151 O O . ARG A 1 397 ? -34.034 -6.174 52.083 1.00 89.12 397 ARG A O 1
ATOM 3158 N N . CYS A 1 398 ? -33.287 -7.709 53.534 1.00 88.81 398 CYS A N 1
ATOM 3159 C CA . CYS A 1 398 ? -34.565 -7.914 54.228 1.00 88.81 398 CYS A CA 1
ATOM 3160 C C . CYS A 1 398 ? -35.145 -6.608 54.784 1.00 88.81 398 CYS A C 1
ATOM 3162 O O . CYS A 1 398 ? -36.324 -6.327 54.591 1.00 88.81 398 CYS A O 1
ATOM 3164 N N . SER A 1 399 ? -34.305 -5.777 55.413 1.00 87.50 399 SER A N 1
ATOM 3165 C CA . SER A 1 399 ? -34.728 -4.485 55.964 1.00 87.50 399 SER A CA 1
ATOM 3166 C C . SER A 1 399 ? -35.224 -3.513 54.895 1.00 87.50 399 SER A C 1
ATOM 3168 O O . SER A 1 399 ? -36.143 -2.751 55.169 1.00 87.50 399 SER A O 1
ATOM 3170 N N . ILE A 1 400 ? -34.612 -3.513 53.710 1.00 91.06 400 ILE A N 1
ATOM 3171 C CA . ILE A 1 400 ? -34.978 -2.616 52.610 1.00 91.06 400 ILE A CA 1
ATOM 3172 C C . ILE A 1 400 ? -36.295 -3.054 51.952 1.00 91.06 400 ILE A C 1
ATOM 3174 O O . ILE A 1 400 ? -37.099 -2.211 51.569 1.00 91.06 400 ILE A O 1
ATOM 3178 N N . TYR A 1 401 ? -36.534 -4.365 51.848 1.00 88.31 401 TYR A N 1
ATOM 3179 C CA . TYR A 1 401 ? -37.775 -4.917 51.290 1.00 88.31 401 TYR A CA 1
ATOM 3180 C C . TYR A 1 401 ? -38.909 -5.074 52.317 1.00 88.31 401 TYR A C 1
ATOM 3182 O O . TYR A 1 401 ? -40.045 -5.329 51.926 1.00 88.31 401 TYR A O 1
ATOM 3190 N N . GLY A 1 402 ? -38.626 -4.927 53.615 1.00 87.12 402 GLY A N 1
ATOM 3191 C CA . GLY A 1 402 ? -39.611 -5.108 54.684 1.00 87.12 402 GLY A CA 1
ATOM 3192 C C . GLY A 1 402 ? -40.065 -6.560 54.871 1.00 87.12 402 GLY A C 1
ATOM 3193 O O . GLY A 1 402 ? -41.218 -6.786 55.229 1.00 87.12 402 GLY A O 1
ATOM 3194 N N . VAL A 1 403 ? -39.180 -7.530 54.609 1.00 88.50 403 VAL A N 1
ATOM 3195 C CA . VAL A 1 403 ? -39.467 -8.977 54.677 1.00 88.50 403 VAL A CA 1
ATOM 3196 C C . VAL A 1 403 ? -38.611 -9.682 55.729 1.00 88.50 403 VAL A C 1
ATOM 3198 O O . VAL A 1 403 ? -37.482 -9.270 55.996 1.00 88.50 403 VAL A O 1
ATOM 3201 N N . ASP A 1 404 ? -39.123 -10.777 56.297 1.00 82.06 404 ASP A N 1
ATOM 3202 C CA . ASP A 1 404 ? -38.438 -11.544 57.350 1.00 82.06 404 ASP A CA 1
ATOM 3203 C C . ASP A 1 404 ? -37.385 -12.524 56.799 1.00 82.06 404 ASP A C 1
ATOM 3205 O O . ASP A 1 404 ? -36.463 -12.922 57.516 1.00 82.06 404 ASP A O 1
ATOM 3209 N N . SER A 1 405 ? -37.496 -12.902 55.518 1.00 85.25 405 SER A N 1
ATOM 3210 C CA . SER A 1 405 ? -36.579 -13.824 54.836 1.00 85.25 405 SER A CA 1
ATOM 3211 C C . SER A 1 405 ? -36.091 -13.276 53.495 1.00 85.25 405 SER A C 1
ATOM 3213 O O . SER A 1 405 ? -36.844 -12.678 52.733 1.00 85.25 405 SER A O 1
ATOM 3215 N N . VAL A 1 406 ? -34.821 -13.534 53.169 1.00 83.69 406 VAL A N 1
ATOM 3216 C CA . VAL A 1 406 ? -34.191 -13.117 51.900 1.00 83.69 406 VAL A CA 1
ATOM 3217 C C . VAL A 1 406 ? -34.794 -13.844 50.701 1.00 83.69 406 VAL A C 1
ATOM 3219 O O . VAL A 1 406 ? -34.744 -13.323 49.591 1.00 83.69 406 VAL A O 1
ATOM 3222 N N . ASP A 1 407 ? -35.373 -15.025 50.919 1.00 83.81 407 ASP A N 1
ATOM 3223 C CA . ASP A 1 407 ? -36.022 -15.815 49.868 1.00 83.81 407 ASP A CA 1
ATOM 3224 C C . ASP A 1 407 ? -37.285 -15.129 49.318 1.00 83.81 407 ASP A C 1
ATOM 3226 O O . ASP A 1 407 ? -37.735 -15.446 48.218 1.00 83.81 407 ASP A O 1
ATOM 3230 N N . GLU A 1 408 ? -37.839 -14.166 50.062 1.00 82.94 408 GLU A N 1
ATOM 3231 C CA . GLU A 1 408 ? -38.962 -13.326 49.633 1.00 82.94 408 GLU A CA 1
ATOM 3232 C C . GLU A 1 408 ? -38.500 -12.109 48.812 1.00 82.94 408 GLU A C 1
ATOM 3234 O O . GLU A 1 408 ? -39.310 -11.467 48.140 1.00 82.94 408 GLU A O 1
ATOM 3239 N N . CYS A 1 409 ? -37.197 -11.798 48.811 1.00 85.50 409 CYS A N 1
ATOM 3240 C CA . CYS A 1 409 ? -36.640 -10.709 48.016 1.00 85.50 409 CYS A CA 1
ATOM 3241 C C . CYS A 1 409 ? -36.535 -11.109 46.528 1.00 85.50 409 CYS A 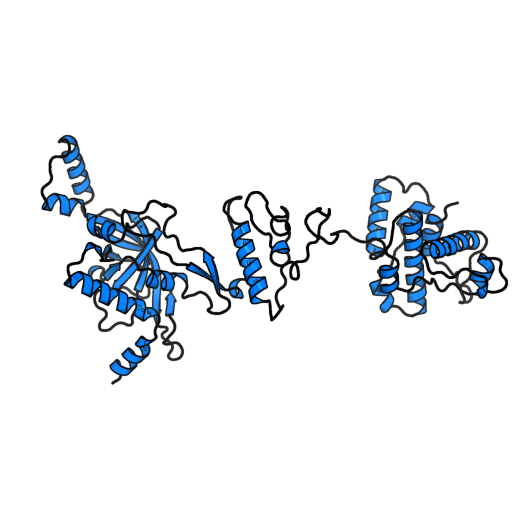C 1
ATOM 3243 O O . CYS A 1 409 ? -36.074 -12.210 46.210 1.00 85.50 409 CYS A O 1
ATOM 3245 N N . PRO A 1 410 ? -36.850 -10.205 45.580 1.00 86.19 410 PRO A N 1
ATOM 3246 C CA . PRO A 1 410 ? -36.716 -10.473 44.148 1.00 86.19 410 PRO A CA 1
ATOM 3247 C C . PRO A 1 410 ? -35.300 -10.908 43.748 1.00 86.19 410 PRO A C 1
ATOM 3249 O O . PRO A 1 410 ? -34.306 -10.379 44.239 1.00 86.19 410 PRO A O 1
ATOM 3252 N N . THR A 1 411 ? -35.157 -11.837 42.803 1.00 87.31 411 THR A N 1
ATOM 3253 C CA . THR A 1 411 ? -33.829 -12.191 42.271 1.00 87.31 411 THR A CA 1
ATOM 3254 C C . THR A 1 411 ? -33.306 -11.108 41.328 1.00 87.31 411 THR A C 1
ATOM 3256 O O . THR A 1 411 ? -34.002 -10.724 40.386 1.00 87.31 411 THR A O 1
ATOM 3259 N N . ILE A 1 412 ? -32.055 -10.680 41.503 1.00 88.31 412 ILE A N 1
ATOM 3260 C CA . ILE A 1 412 ? -31.423 -9.667 40.646 1.00 88.31 412 ILE A CA 1
ATOM 3261 C C . ILE A 1 412 ? -30.893 -10.345 39.381 1.00 88.31 412 ILE A C 1
ATOM 3263 O O . ILE A 1 412 ? -29.742 -10.767 39.294 1.00 88.31 412 ILE A O 1
ATOM 3267 N N . ASN A 1 413 ? -31.769 -10.500 38.390 1.00 87.38 413 ASN A N 1
ATOM 3268 C CA . ASN A 1 413 ? -31.441 -11.128 37.109 1.00 87.38 413 ASN A CA 1
ATOM 3269 C C . ASN A 1 413 ? -31.532 -10.160 35.914 1.00 87.38 413 ASN A C 1
ATOM 3271 O O . ASN A 1 413 ? -31.201 -10.543 34.791 1.00 87.38 413 ASN A O 1
ATOM 3275 N N . SER A 1 414 ? -31.937 -8.911 36.134 1.00 92.25 414 SER A N 1
ATOM 3276 C CA . SER A 1 414 ? -32.094 -7.884 35.103 1.00 92.25 414 SER A CA 1
ATOM 3277 C C . SER A 1 414 ? -31.568 -6.535 35.593 1.00 92.25 414 SER A C 1
ATOM 3279 O O . SER A 1 414 ? -31.429 -6.322 36.797 1.00 92.25 414 SER A O 1
ATOM 3281 N N . LEU A 1 415 ? -31.281 -5.619 34.662 1.00 93.69 415 LEU A N 1
ATOM 3282 C CA . LEU A 1 415 ? -30.903 -4.246 35.017 1.00 93.69 415 LEU A CA 1
ATOM 3283 C C . LEU A 1 415 ? -32.054 -3.481 35.683 1.00 93.69 415 LEU A C 1
ATOM 3285 O O . LEU A 1 415 ? -31.791 -2.587 36.477 1.00 93.69 415 LEU A O 1
ATOM 3289 N N . ASP A 1 416 ? -33.303 -3.854 35.401 1.00 94.69 416 ASP A N 1
ATOM 3290 C CA . ASP A 1 416 ? -34.478 -3.254 36.036 1.00 94.69 416 ASP A CA 1
ATOM 3291 C C . ASP A 1 416 ? -34.580 -3.665 37.512 1.00 94.69 416 ASP A C 1
ATOM 3293 O O . ASP A 1 416 ? -34.695 -2.808 38.384 1.00 94.69 416 ASP A O 1
ATOM 3297 N N . ALA A 1 417 ? -34.405 -4.960 37.809 1.00 93.31 417 ALA A N 1
ATOM 3298 C CA . ALA A 1 417 ? -34.338 -5.456 39.185 1.00 93.31 417 ALA A CA 1
ATOM 3299 C C . ALA A 1 417 ? -33.135 -4.872 39.947 1.00 93.31 417 ALA A C 1
ATOM 3301 O O . ALA A 1 417 ? -33.261 -4.512 41.113 1.00 93.31 417 ALA A O 1
ATOM 3302 N N . LEU A 1 418 ? -31.980 -4.741 39.281 1.00 95.06 418 LEU A N 1
ATOM 3303 C CA . LEU A 1 418 ? -30.788 -4.109 39.852 1.00 95.06 418 LEU A CA 1
ATOM 3304 C C . LEU A 1 418 ? -31.028 -2.629 40.178 1.00 95.06 418 LEU A C 1
ATOM 3306 O O . LEU A 1 418 ? -30.658 -2.167 41.254 1.00 95.06 418 LEU A O 1
ATOM 3310 N N . ALA A 1 419 ? -31.638 -1.885 39.253 1.00 95.62 419 ALA A N 1
ATOM 3311 C CA . ALA A 1 419 ? -31.941 -0.477 39.459 1.00 95.62 419 ALA A CA 1
ATOM 3312 C C . ALA A 1 419 ? -32.950 -0.282 40.592 1.00 95.62 419 ALA A C 1
ATOM 3314 O O . ALA A 1 419 ? -32.727 0.567 41.449 1.00 95.62 419 ALA A O 1
ATOM 3315 N N . TYR A 1 420 ? -33.997 -1.108 40.642 1.00 95.12 420 TYR A N 1
ATOM 3316 C CA . TYR A 1 420 ? -34.988 -1.077 41.715 1.00 95.12 420 TYR A CA 1
ATOM 3317 C C . TYR A 1 420 ? -34.373 -1.376 43.091 1.00 95.12 420 TYR A C 1
ATOM 3319 O O . TYR A 1 420 ? -34.625 -0.654 44.053 1.00 95.12 420 TYR A O 1
ATOM 3327 N N . GLU A 1 421 ? -33.496 -2.380 43.180 1.00 94.62 421 GLU A N 1
ATOM 3328 C CA . GLU A 1 421 ? -32.754 -2.696 44.408 1.00 94.62 421 GLU A CA 1
ATOM 3329 C C . GLU A 1 421 ? -31.949 -1.482 44.909 1.00 94.62 421 GLU A C 1
ATOM 3331 O O . GLU A 1 421 ? -31.986 -1.150 46.096 1.00 94.62 421 GLU A O 1
ATOM 3336 N N . PHE A 1 422 ? -31.243 -0.788 44.009 1.00 96.62 422 PHE A N 1
ATOM 3337 C CA . PHE A 1 422 ? -30.458 0.392 44.371 1.00 96.62 422 PHE A CA 1
ATOM 3338 C C . PHE A 1 422 ? -31.310 1.632 44.671 1.00 96.62 422 PHE A C 1
ATOM 3340 O O . PHE A 1 422 ? -30.912 2.438 45.509 1.00 96.62 422 PHE A O 1
ATOM 3347 N N . GLU A 1 423 ? -32.481 1.785 44.054 1.00 95.88 423 GLU A N 1
ATOM 3348 C CA . GLU A 1 423 ? -33.443 2.839 44.403 1.00 95.88 423 GLU A CA 1
ATOM 3349 C C . GLU A 1 423 ? -33.934 2.680 45.845 1.00 95.88 423 GLU A C 1
ATOM 3351 O O . GLU A 1 423 ? -33.891 3.643 46.613 1.00 95.88 423 GLU A O 1
ATOM 3356 N N . LEU A 1 424 ? -34.303 1.459 46.244 1.00 94.25 424 LEU A N 1
ATOM 3357 C CA . LEU A 1 424 ? -34.705 1.178 47.622 1.00 94.25 424 LEU A CA 1
ATOM 3358 C C . LEU A 1 424 ? -33.536 1.354 48.605 1.00 94.25 424 LEU A C 1
ATOM 3360 O O . LEU A 1 424 ? -33.708 1.901 49.693 1.00 94.25 424 LEU A O 1
ATOM 3364 N N . CYS A 1 425 ? -32.319 0.960 48.210 1.00 93.69 425 CYS A N 1
ATOM 3365 C CA . CYS A 1 425 ? -31.104 1.240 48.980 1.00 93.69 425 CYS A CA 1
ATOM 3366 C C . CYS A 1 425 ? -30.878 2.746 49.183 1.00 93.69 425 CYS A C 1
ATOM 3368 O O . CYS A 1 425 ? -30.470 3.159 50.268 1.00 93.69 425 CYS A O 1
ATOM 3370 N N . ALA A 1 426 ? -31.119 3.562 48.152 1.00 94.25 426 ALA A N 1
ATOM 3371 C CA . ALA A 1 426 ? -30.951 5.010 48.209 1.00 94.25 426 ALA A CA 1
ATOM 3372 C C . ALA A 1 426 ? -31.967 5.668 49.155 1.00 94.25 426 ALA A C 1
ATOM 3374 O O . ALA A 1 426 ? -31.614 6.603 49.875 1.00 94.25 426 ALA A O 1
ATOM 3375 N N . GLU A 1 427 ? -33.211 5.180 49.167 1.00 93.62 427 GLU A N 1
ATOM 3376 C CA . GLU A 1 427 ? -34.261 5.635 50.086 1.00 93.62 427 GLU A CA 1
ATOM 3377 C C . GLU A 1 427 ? -33.940 5.218 51.533 1.00 93.62 427 GLU A C 1
ATOM 3379 O O . GLU A 1 427 ? -33.890 6.073 52.419 1.00 93.62 427 GLU A O 1
ATOM 3384 N N . ALA A 1 428 ? -33.588 3.949 51.763 1.00 92.06 428 ALA A N 1
ATOM 3385 C CA . ALA A 1 428 ? -33.249 3.441 53.093 1.00 92.06 428 ALA A CA 1
ATOM 3386 C C . ALA A 1 428 ? -31.978 4.086 53.690 1.00 92.06 428 ALA A C 1
ATOM 3388 O O . ALA A 1 428 ? -32.001 4.518 54.841 1.00 92.06 428 ALA A O 1
ATOM 3389 N N . ASP A 1 429 ? -30.887 4.235 52.917 1.00 92.06 429 ASP A N 1
ATOM 3390 C CA . ASP A 1 429 ? -29.647 4.893 53.386 1.00 92.06 429 ASP A CA 1
ATOM 3391 C C . ASP A 1 429 ? -29.843 6.391 53.680 1.00 92.06 429 ASP A C 1
ATOM 3393 O O . ASP A 1 429 ? -29.021 7.020 54.359 1.00 92.06 429 ASP A O 1
ATOM 3397 N N . ARG A 1 430 ? -30.918 7.002 53.170 1.00 89.31 430 ARG A N 1
ATOM 3398 C CA . ARG A 1 430 ? -31.273 8.391 53.476 1.00 89.31 430 ARG A CA 1
ATOM 3399 C C . ARG A 1 430 ? -31.950 8.517 54.836 1.00 89.31 430 ARG A C 1
ATOM 3401 O O . ARG A 1 430 ? -31.645 9.469 55.550 1.00 89.31 430 ARG A O 1
ATOM 3408 N N . GLU A 1 431 ? -32.819 7.572 55.190 1.00 89.25 431 GLU A N 1
ATOM 3409 C CA . GLU A 1 431 ? -33.482 7.532 56.499 1.00 89.25 431 GLU A CA 1
ATOM 3410 C C . GLU A 1 431 ? -32.513 7.119 57.611 1.00 89.25 431 GLU A C 1
ATOM 3412 O O . GLU A 1 431 ? -32.403 7.795 58.636 1.00 89.25 431 GLU A O 1
ATOM 3417 N N . ALA A 1 432 ? -31.772 6.029 57.398 1.00 88.62 432 ALA A N 1
ATOM 3418 C CA . ALA A 1 432 ? -30.780 5.522 58.333 1.00 88.62 432 ALA A CA 1
ATOM 3419 C C . ALA A 1 432 ? -29.607 4.899 57.572 1.00 88.62 432 ALA A C 1
ATOM 3421 O O . ALA A 1 432 ? -29.786 3.973 56.785 1.00 88.62 432 ALA A O 1
ATOM 3422 N N . LYS A 1 433 ? -28.383 5.380 57.840 1.00 89.94 433 LYS A N 1
ATOM 3423 C CA . LYS A 1 433 ? -27.174 4.885 57.162 1.00 89.94 433 LYS A CA 1
ATOM 3424 C C . LYS A 1 433 ? -27.065 3.369 57.264 1.00 89.94 433 LYS A C 1
ATOM 3426 O O . LYS A 1 433 ? -26.929 2.829 58.366 1.00 89.94 433 LYS A O 1
ATOM 3431 N N . LEU A 1 434 ? -27.094 2.707 56.107 1.00 89.50 434 LEU A N 1
ATOM 3432 C CA . LEU A 1 434 ? -27.016 1.259 56.017 1.00 89.50 434 LEU A CA 1
ATOM 3433 C C . LEU A 1 434 ? -25.625 0.820 56.459 1.00 89.50 434 LEU A C 1
ATOM 3435 O O . LEU A 1 434 ? -24.615 1.374 56.022 1.00 89.50 434 LEU A O 1
ATOM 3439 N N . LYS A 1 435 ? -25.565 -0.166 57.354 1.00 87.50 435 LYS A N 1
ATOM 3440 C CA . LYS A 1 435 ? -24.309 -0.631 57.946 1.00 87.50 435 LYS A CA 1
ATOM 3441 C C . LYS A 1 435 ? -23.738 -1.824 57.194 1.00 87.50 435 LYS A C 1
ATOM 3443 O O . LYS A 1 435 ? -24.464 -2.708 56.740 1.00 87.50 435 LYS A O 1
ATOM 3448 N N . SER A 1 436 ? -22.416 -1.831 57.079 1.00 84.62 436 SER A N 1
ATOM 3449 C CA . SER A 1 436 ? -21.646 -2.975 56.605 1.00 84.62 436 SER A CA 1
ATOM 3450 C C . SER A 1 436 ? -21.670 -4.105 57.643 1.00 84.62 436 SER A C 1
ATOM 3452 O O . SER A 1 436 ? -21.999 -3.904 58.812 1.00 84.62 436 SER A O 1
ATOM 3454 N N . SER A 1 437 ? -21.274 -5.312 57.234 1.00 79.38 437 SER A N 1
ATOM 3455 C CA . SER A 1 437 ? -20.968 -6.404 58.166 1.00 79.38 437 SER A CA 1
ATOM 3456 C C . SER A 1 437 ? -19.734 -6.119 59.033 1.00 79.38 437 SER A C 1
ATOM 3458 O O . SER A 1 437 ? -19.565 -6.755 60.072 1.00 79.38 437 SER A O 1
ATOM 3460 N N . SER A 1 438 ? -18.883 -5.173 58.621 1.00 77.81 438 SER A N 1
ATOM 3461 C CA . SER A 1 438 ? -17.752 -4.686 59.414 1.00 77.81 438 SER A CA 1
ATOM 3462 C C . SER A 1 438 ? -18.235 -3.727 60.514 1.00 77.81 438 SER A C 1
ATOM 3464 O O . SER A 1 438 ? -18.933 -2.758 60.203 1.00 77.81 438 SER A O 1
ATOM 3466 N N . PRO A 1 439 ? -17.865 -3.942 61.792 1.00 74.56 439 PRO A N 1
ATOM 3467 C CA . PRO A 1 439 ? -18.289 -3.078 62.891 1.00 74.56 439 PRO A CA 1
ATOM 3468 C C . PRO A 1 439 ? -17.877 -1.618 62.669 1.00 74.56 439 PRO A C 1
ATOM 3470 O O . PRO A 1 439 ? -16.699 -1.321 62.502 1.00 74.56 439 PRO A O 1
ATOM 3473 N N . GLY A 1 440 ? -18.850 -0.705 62.705 1.00 75.69 440 GLY A N 1
ATOM 3474 C CA . GLY A 1 440 ? -18.611 0.740 62.605 1.00 75.69 440 GLY A CA 1
ATOM 3475 C C . GLY A 1 440 ? -18.492 1.300 61.184 1.00 75.69 440 GLY A C 1
ATOM 3476 O O . GLY A 1 440 ? -18.441 2.518 61.045 1.00 75.69 440 GLY A O 1
ATOM 3477 N N . GLU A 1 441 ? -18.511 0.461 60.144 1.00 84.06 441 GLU A N 1
ATOM 3478 C CA . GLU A 1 441 ? -18.457 0.915 58.748 1.00 84.06 441 GLU A CA 1
ATOM 3479 C C . GLU A 1 441 ? -19.852 1.011 58.115 1.00 84.06 441 GLU A C 1
ATOM 3481 O O . GLU A 1 441 ? -20.735 0.178 58.346 1.00 84.06 441 GLU A O 1
ATOM 3486 N N . ASP A 1 442 ? -20.041 2.025 57.275 1.00 89.38 442 ASP A N 1
ATOM 3487 C CA . ASP A 1 442 ? -21.224 2.144 56.427 1.00 89.38 442 ASP A CA 1
ATOM 3488 C C . ASP A 1 442 ? -21.109 1.216 55.208 1.00 89.38 442 ASP A C 1
ATOM 3490 O O . ASP A 1 442 ? -20.015 0.869 54.761 1.00 89.38 442 ASP A O 1
ATOM 3494 N N . LEU A 1 443 ? -22.252 0.787 54.672 1.00 89.75 443 LEU A N 1
ATOM 3495 C CA . LEU A 1 443 ? -22.318 -0.084 53.500 1.00 89.75 443 LEU A CA 1
ATOM 3496 C C . LEU A 1 443 ? -21.848 0.625 52.223 1.00 89.75 443 LEU A C 1
ATOM 3498 O O . LEU A 1 443 ? -21.270 -0.036 51.356 1.00 89.75 443 LEU A O 1
ATOM 3502 N N . PHE A 1 444 ? -22.136 1.926 52.136 1.00 93.44 444 PHE A N 1
ATOM 3503 C CA . PHE A 1 444 ? -21.888 2.797 50.991 1.00 93.44 444 PHE A CA 1
ATOM 3504 C C . PHE A 1 444 ? -20.943 3.935 51.373 1.00 93.44 444 PHE A C 1
ATOM 3506 O O . PHE A 1 444 ? -21.160 4.623 52.379 1.00 93.44 444 PHE A O 1
ATOM 3513 N N . ASP A 1 445 ? -19.910 4.129 50.558 1.00 92.75 445 ASP A N 1
ATOM 3514 C CA . ASP A 1 445 ? -18.956 5.227 50.696 1.00 92.75 445 ASP A CA 1
ATOM 3515 C C . ASP A 1 445 ? -19.543 6.562 50.149 1.00 92.75 445 ASP A C 1
ATOM 3517 O O . ASP A 1 445 ? -20.700 6.612 49.708 1.00 92.75 445 ASP A O 1
ATOM 3521 N N . PRO A 1 446 ? -18.821 7.699 50.238 1.00 93.50 446 PRO A N 1
ATOM 3522 C CA . PRO A 1 446 ? -19.304 8.970 49.695 1.00 93.50 446 PRO A CA 1
ATOM 3523 C C . PRO A 1 446 ? -19.605 8.951 48.188 1.00 93.50 446 PRO A C 1
ATOM 3525 O O . PRO A 1 446 ? -20.569 9.594 47.770 1.00 93.50 446 PRO A O 1
ATOM 3528 N N . ASP A 1 447 ? -18.833 8.209 47.393 1.00 94.81 447 ASP A N 1
ATOM 3529 C CA . ASP A 1 447 ? -19.041 8.105 45.947 1.00 94.81 447 ASP A CA 1
ATOM 3530 C C . ASP A 1 447 ? -20.279 7.265 45.637 1.00 94.81 447 ASP A C 1
ATOM 3532 O O . ASP A 1 447 ? -21.110 7.667 44.827 1.00 94.81 447 ASP A O 1
ATOM 3536 N N . ASP A 1 448 ? -20.445 6.129 46.319 1.00 95.31 448 ASP A N 1
ATOM 3537 C CA . ASP A 1 448 ? -21.621 5.269 46.204 1.00 95.31 448 ASP A CA 1
ATOM 3538 C C . ASP A 1 448 ? -22.890 6.090 46.465 1.00 95.31 448 ASP A C 1
ATOM 3540 O O . ASP A 1 448 ? -23.845 6.063 45.689 1.00 95.31 448 ASP A O 1
ATOM 3544 N N . ARG A 1 449 ? -22.883 6.909 47.523 1.00 94.94 449 ARG A N 1
ATOM 3545 C CA . ARG A 1 449 ? -23.997 7.812 47.852 1.00 94.94 449 ARG A CA 1
ATOM 3546 C C . ARG A 1 449 ? -24.215 8.894 46.803 1.00 94.94 449 ARG A C 1
ATOM 3548 O O . ARG A 1 449 ? -25.362 9.275 46.577 1.00 94.94 449 ARG A O 1
ATOM 3555 N N . ALA A 1 450 ? -23.156 9.393 46.170 1.00 95.56 450 ALA A N 1
ATOM 3556 C CA . ALA A 1 450 ? -23.275 10.348 45.077 1.00 95.56 450 ALA A CA 1
ATOM 3557 C C . ALA A 1 450 ? -23.937 9.709 43.843 1.00 95.56 450 ALA A C 1
ATOM 3559 O O . ALA A 1 450 ? -24.818 10.328 43.243 1.00 95.56 450 ALA A O 1
ATOM 3560 N N . ILE A 1 451 ? -23.596 8.457 43.507 1.00 96.75 451 ILE A N 1
ATOM 3561 C CA . ILE A 1 451 ? -24.263 7.711 42.428 1.00 96.75 451 ILE A CA 1
ATOM 3562 C C . ILE A 1 451 ? -25.722 7.413 42.794 1.00 96.75 451 ILE A C 1
ATOM 3564 O O . ILE A 1 451 ? -26.618 7.689 41.997 1.00 96.75 451 ILE A O 1
ATOM 3568 N N . LEU A 1 452 ? -25.989 6.905 44.001 1.00 96.12 452 LEU A N 1
ATOM 3569 C CA . LEU A 1 452 ? -27.343 6.591 44.472 1.00 96.12 452 LEU A CA 1
AT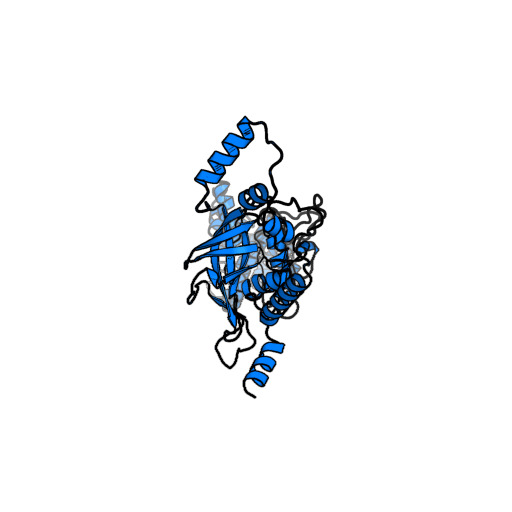OM 3570 C C . LEU A 1 452 ? -28.237 7.838 44.552 1.00 96.12 452 LEU A C 1
ATOM 3572 O O . LEU A 1 452 ? -29.404 7.791 44.169 1.00 96.12 452 LEU A O 1
ATOM 3576 N N . GLY A 1 453 ? -27.689 8.972 44.996 1.00 93.62 453 GLY A N 1
ATOM 3577 C CA . GLY A 1 453 ? -28.393 10.255 45.024 1.00 93.62 453 GLY A CA 1
ATOM 3578 C C . GLY A 1 453 ? -28.720 10.798 43.632 1.00 93.62 453 GLY A C 1
ATOM 3579 O O . GLY A 1 453 ? -29.712 11.505 43.474 1.00 93.62 453 GLY A O 1
ATOM 3580 N N . PHE A 1 454 ? -27.925 10.444 42.620 1.00 94.94 454 PHE A N 1
ATOM 3581 C CA . PHE A 1 454 ? -28.222 10.750 41.222 1.00 94.94 454 PHE A CA 1
ATOM 3582 C C . PHE A 1 454 ? -29.227 9.773 40.602 1.00 94.94 454 PHE A C 1
ATOM 3584 O O . PHE A 1 454 ? -30.079 10.199 39.827 1.00 94.94 454 PHE A O 1
ATOM 3591 N N . LEU A 1 455 ? -29.171 8.490 40.975 1.00 95.38 455 LEU A N 1
ATOM 3592 C CA . LEU A 1 455 ? -30.145 7.474 40.569 1.00 95.38 455 LEU A CA 1
ATOM 3593 C C . LEU A 1 455 ? -31.553 7.804 41.083 1.00 95.38 455 LEU A C 1
ATOM 3595 O O . LEU A 1 455 ? -32.525 7.714 40.334 1.00 95.38 455 LEU A O 1
ATOM 3599 N N . ARG A 1 456 ? -31.658 8.197 42.357 1.00 94.12 456 ARG A N 1
ATOM 3600 C CA . ARG A 1 456 ? -32.921 8.493 43.037 1.00 94.12 456 ARG A CA 1
ATOM 3601 C C . ARG A 1 456 ? -32.841 9.845 43.764 1.00 94.12 456 ARG A C 1
ATOM 3603 O O . ARG A 1 456 ? -32.621 9.865 44.982 1.00 94.12 456 ARG A O 1
ATOM 3610 N N . PRO A 1 457 ? -33.000 10.973 43.045 1.00 86.75 457 PRO A N 1
ATOM 3611 C CA . PRO A 1 457 ? -32.970 12.306 43.646 1.00 86.75 457 PRO A CA 1
ATOM 3612 C C . PRO A 1 457 ? -34.140 12.527 44.624 1.00 86.75 457 PRO A C 1
ATOM 3614 O O . PRO A 1 457 ? -35.113 11.770 44.619 1.00 86.75 457 PRO A O 1
ATOM 3617 N N . VAL A 1 458 ? -34.005 13.540 45.489 1.00 78.06 458 VAL A N 1
ATOM 3618 C CA . VAL A 1 458 ? -35.015 13.958 46.488 1.00 78.06 458 VAL A CA 1
ATOM 3619 C C . VAL A 1 458 ? -36.078 14.843 45.857 1.00 78.06 458 VAL A C 1
ATOM 3621 O O . VAL A 1 458 ? -35.684 15.742 45.077 1.00 78.06 458 VAL A O 1
#

Solvent-accessible surface area (backbone atoms only — not comparable to full-atom values): 26776 Å² total; per-residue (Å²): 107,68,69,57,53,52,55,57,59,43,71,76,21,74,60,42,57,55,54,55,50,52,52,50,45,52,51,30,59,77,68,65,39,62,68,76,31,37,53,41,36,40,38,71,40,75,57,78,60,40,34,34,31,38,32,38,53,70,31,31,58,32,55,47,53,78,55,60,51,27,65,33,38,39,31,64,72,72,55,94,89,54,78,71,52,38,34,39,31,31,34,66,47,81,36,83,46,99,56,46,70,60,52,52,54,49,52,53,57,37,56,77,61,70,59,65,92,70,54,72,65,63,49,58,60,71,39,54,43,25,36,31,23,36,48,61,20,28,41,34,62,36,88,48,89,90,40,59,63,40,80,40,76,38,70,60,66,91,82,84,77,67,33,85,49,32,39,29,30,49,62,52,58,69,52,47,37,48,74,69,41,62,87,41,58,85,61,66,58,45,73,83,48,68,53,70,61,49,91,73,82,78,71,44,89,97,33,82,77,66,86,30,71,39,54,45,25,49,67,75,58,63,95,47,93,81,86,87,88,75,65,88,94,72,51,59,68,58,53,50,48,54,54,53,47,50,47,52,63,73,28,63,85,73,63,81,74,87,87,86,79,90,61,87,85,37,66,49,60,37,64,42,84,90,72,80,40,79,9,56,28,74,75,33,58,92,82,41,84,46,68,29,86,67,77,52,95,92,37,87,51,45,74,60,66,85,56,52,85,77,35,41,34,65,35,50,54,51,51,32,50,54,39,50,77,68,65,57,53,82,44,71,45,46,44,43,36,58,67,48,86,55,70,52,71,76,56,44,81,77,43,57,74,74,55,24,49,52,55,51,34,49,52,52,51,52,48,22,38,43,42,76,74,67,54,86,77,62,63,74,60,49,57,73,75,44,81,77,63,63,78,71,55,59,71,60,49,16,62,62,72,75,44,99,45,59,88,78,50,83,76,60,83,47,67,65,48,43,30,50,54,47,43,42,49,40,55,43,40,67,79,49,76,47,66,36,96,51,90,94,39,60,62,60,56,76,51,47,48,18,47,30,34,56,61,49,66,135

Nearest PDB structures (foldseek):
  3swj-assembly1_A  TM=4.081E-01  e=6.261E-02  Campylobacter jejuni RM1221
  3f7e-assembly1_B  TM=4.650E-01  e=1.347E-01  Mycolicibacterium smegmatis
  3gas-assembly1_B  TM=4.011E-01  e=8.231E-02  Helicobacter pylori NCTC 11639
  2fg9-assembly1_A  TM=3.650E-01  e=6.237E-01  Bacteroides thetaiotaomicron VPI-5482
  8c4l-assembly1_B  TM=4.221E-01  e=2.320E+00  Shewanella bicestrii

pLDDT: mean 88.28, std 8.89, range [39.28, 97.69]

Foldseek 3Di:
DVVVVVVVLCPLALLVLVVVLVVVLVVCVVVVVLLQHQFAAFWPDDDWWKTKGKGFPSNQVSNFHDDFQAKKWKDFPDCPPHFRKIWIKGWHFWDADPCNVVLVVVVVVCVVVVNDDDDPVVVRVNRMTMTMITTQWMWGADPDPVRRRAIDTDSTDDDDDDRRRMTMGRDALSVVQCVQPRPADPPLKDFLAFDDSDPDPDTDPPNDDHGHTHIHHLVCVVPDDDDDDDDPPPCPVVSVQVSVVSVCVSCVPVVPDDDDDPCPPCQQQDDDPVVNDDHVCRVCVPRDAAEDCDDDPVGDHHHPDDDCLQFVQVNLQVVLVVCVVVVVCPDPLNVLQSPFGQDHLVCLVVDDPVVSLQNVLLSLLVLLLCVLVPDDDDLVVSVVSDDSDSPPDQVLQCVLVVHPGSVPQDDRSDSVSSNVSLQSVLVVCVVPFDPDPDPPHGPHDSNSNSSSCSSHPD

Secondary structure (DSSP, 8-state):
-HHHHHHHHHTT-TTHHHHHHHHHHHHHHHTT-GGG--EEEEEEEE-SSEEEEEEEHHHHHHTT---TT-EEEEEES--TTS-S-EEEEEEEEEE--TTHHHHHHHHHHHHHTT-PPPPHHHHHHHTEEEEEEEEEEEEEE-SSTT-TTSEEEESS------GGGEEEE---HHHHHHHHHTTS-STTEEEEEE--S-S---PPTT-PPP--EEEEEGGGTTTS-------TTSSHHHHHHHHHHHHHHHTTTT---------SS-TTTS-BTTTTB--HHHH-TTT---EESS--TTS--EE-S--TTT-HHHHHHHHHHHHHHTT-TTSHHHHHHTT--PPPTGGGGGS-HHHHHHHHHHHHHHHHHHHHTT----HHHHHHHS-------HHHHHHHHT-S-GGGSPP--SHHHHHHHHHHHHHHHHHSPPBPSSTT-BSS-HHHHHHHHHHS--

Organism: Aerophobetes bacterium (NCBI:txid2030807)

Radius of gyration: 39.98 Å; Cα contacts (8 Å, |Δi|>4): 626; chains: 1; bounding box: 79×56×117 Å